Protein AF-A0A5D0Q554-F1 (afdb_monomer)

Structure (mmCIF, N/CA/C/O backbone):
data_AF-A0A5D0Q554-F1
#
_entry.id   AF-A0A5D0Q554-F1
#
loop_
_atom_site.group_PDB
_atom_site.id
_atom_site.type_symbol
_atom_site.label_atom_id
_atom_site.label_alt_id
_atom_site.label_comp_id
_atom_site.label_asym_id
_atom_site.label_entity_id
_atom_site.label_seq_id
_atom_site.pdbx_PDB_ins_code
_atom_site.Cartn_x
_atom_site.Cartn_y
_atom_site.Cartn_z
_atom_site.occupancy
_atom_site.B_iso_or_equiv
_atom_site.auth_seq_id
_atom_site.auth_comp_id
_atom_site.auth_asym_id
_atom_site.auth_atom_id
_atom_site.pdbx_PDB_model_num
ATOM 1 N N . MET A 1 1 ? -57.178 -44.292 -16.327 1.00 39.41 1 MET A N 1
ATOM 2 C CA . MET A 1 1 ? -55.857 -43.755 -16.732 1.00 39.41 1 MET A CA 1
ATOM 3 C C . MET A 1 1 ? -55.896 -43.351 -18.202 1.00 39.41 1 MET A C 1
ATOM 5 O O . MET A 1 1 ? -56.819 -43.750 -18.902 1.00 39.41 1 MET A O 1
ATOM 9 N N . THR A 1 2 ? -54.994 -42.459 -18.607 1.00 34.91 2 THR A N 1
ATOM 10 C CA . THR A 1 2 ? -55.242 -41.423 -19.628 1.00 34.91 2 THR A CA 1
ATOM 11 C C . THR A 1 2 ? -55.103 -41.885 -21.087 1.00 34.91 2 THR A C 1
ATOM 13 O O . THR A 1 2 ? -54.429 -42.863 -21.392 1.00 34.91 2 THR A O 1
ATOM 16 N N . LEU A 1 3 ? -55.764 -41.159 -21.996 1.00 32.41 3 LEU A N 1
ATOM 17 C CA . LEU A 1 3 ? -55.938 -41.485 -23.414 1.00 32.41 3 LEU A CA 1
ATOM 18 C C . LEU A 1 3 ? -55.023 -40.684 -24.366 1.00 32.41 3 LEU A C 1
ATOM 20 O O . LEU A 1 3 ? -54.827 -39.490 -24.185 1.00 32.41 3 LEU A O 1
ATOM 24 N N . ARG A 1 4 ? -54.709 -41.347 -25.490 1.00 34.12 4 ARG A N 1
ATOM 25 C CA . ARG A 1 4 ? -54.564 -40.835 -26.876 1.00 34.12 4 ARG A CA 1
ATOM 26 C C . ARG A 1 4 ? -53.293 -40.097 -27.350 1.00 34.12 4 ARG A C 1
ATOM 28 O O . ARG A 1 4 ? -52.761 -39.178 -26.751 1.00 34.12 4 ARG A O 1
ATOM 35 N N . ARG A 1 5 ? -52.927 -40.530 -28.568 1.00 46.19 5 ARG A N 1
ATOM 36 C CA . ARG A 1 5 ? -51.989 -39.984 -29.566 1.00 46.19 5 ARG A CA 1
ATOM 37 C C . ARG A 1 5 ? -52.168 -38.483 -29.837 1.00 46.19 5 ARG A C 1
ATOM 39 O O . ARG A 1 5 ? -53.306 -38.024 -29.845 1.00 46.19 5 ARG A O 1
ATOM 46 N N . LEU A 1 6 ? -51.112 -37.842 -30.355 1.00 33.53 6 LEU A N 1
ATOM 47 C CA . LEU A 1 6 ? -51.138 -37.161 -31.667 1.00 33.53 6 LEU A CA 1
ATOM 48 C C . LEU A 1 6 ? -49.714 -36.912 -32.211 1.00 33.53 6 LEU A C 1
ATOM 50 O O . LEU A 1 6 ? -48.733 -37.122 -31.505 1.00 33.53 6 LEU A O 1
ATOM 54 N N . GLY A 1 7 ? -49.625 -36.574 -33.503 1.00 27.41 7 GLY A N 1
ATOM 55 C CA . GLY A 1 7 ? -48.389 -36.488 -34.293 1.00 27.41 7 GLY A CA 1
ATOM 56 C C . GLY A 1 7 ? -47.880 -35.055 -34.592 1.00 27.41 7 GLY A C 1
ATOM 57 O O . GLY A 1 7 ? -48.060 -34.167 -33.766 1.00 27.41 7 GLY A O 1
ATOM 58 N N . PRO A 1 8 ? -47.212 -34.820 -35.746 1.00 63.31 8 PRO A N 1
ATOM 59 C CA . PRO A 1 8 ? -46.085 -33.871 -35.852 1.00 63.31 8 PRO A CA 1
ATOM 60 C C . PRO A 1 8 ? -46.366 -32.527 -36.565 1.00 63.31 8 PRO A C 1
ATOM 62 O O . PRO A 1 8 ? -47.319 -32.428 -37.337 1.00 63.31 8 PRO A O 1
ATOM 65 N N . ARG A 1 9 ? -45.447 -31.548 -36.405 1.00 32.47 9 ARG A N 1
ATOM 66 C CA . ARG A 1 9 ? -45.069 -30.413 -37.310 1.00 32.47 9 ARG A CA 1
ATOM 67 C C . ARG A 1 9 ? -43.855 -29.660 -36.684 1.00 32.47 9 ARG A C 1
ATOM 69 O O . ARG A 1 9 ? -43.744 -29.678 -35.467 1.00 32.47 9 ARG A O 1
ATOM 76 N N . ARG A 1 10 ? -42.795 -29.221 -37.403 1.00 31.67 10 ARG A N 1
ATOM 77 C CA . ARG A 1 10 ? -42.654 -28.076 -38.365 1.00 31.67 10 ARG A CA 1
ATOM 78 C C . ARG A 1 10 ? -43.010 -26.721 -37.709 1.00 31.67 10 ARG A C 1
ATOM 80 O O . ARG A 1 10 ? -44.039 -26.688 -37.056 1.00 31.67 10 ARG A O 1
ATOM 87 N N . LEU A 1 11 ? -42.310 -25.578 -37.836 1.00 30.27 11 LEU A N 1
ATOM 88 C CA . LEU A 1 11 ? -41.154 -25.032 -38.609 1.00 30.27 11 LEU A CA 1
ATOM 89 C C . LEU A 1 11 ? -40.469 -23.949 -37.707 1.00 30.27 11 LEU A C 1
ATOM 91 O O . LEU A 1 11 ? -41.108 -23.481 -36.774 1.00 30.27 11 LEU A O 1
ATOM 95 N N . LEU A 1 12 ? -39.169 -23.622 -37.773 1.00 30.48 12 LEU A N 1
ATOM 96 C CA . LEU A 1 12 ? -38.442 -22.792 -38.763 1.00 30.48 12 LEU A CA 1
ATOM 97 C C . LEU A 1 12 ? -38.954 -21.332 -38.898 1.00 30.48 12 LEU A C 1
ATOM 99 O O . LEU A 1 12 ? -39.920 -21.093 -39.614 1.00 30.48 12 LEU A O 1
ATOM 103 N N . ALA A 1 13 ? -38.254 -20.372 -38.270 1.00 30.17 13 ALA A N 1
ATOM 104 C CA . ALA A 1 13 ? -38.217 -18.946 -38.642 1.00 30.17 13 ALA A CA 1
ATOM 105 C C . ALA A 1 13 ? -37.011 -18.234 -37.979 1.00 30.17 13 ALA A C 1
ATOM 107 O O . ALA A 1 13 ? -36.949 -18.123 -36.757 1.00 30.17 13 ALA A O 1
ATOM 108 N N . VAL A 1 14 ? -36.058 -17.750 -38.783 1.00 31.09 14 VAL A N 1
ATOM 109 C CA . VAL A 1 14 ? -34.931 -16.883 -38.378 1.00 31.09 14 VAL A CA 1
ATOM 110 C C . VAL A 1 14 ? -34.764 -15.798 -39.448 1.00 31.09 14 VAL A C 1
ATOM 112 O O . VAL A 1 14 ? -34.998 -16.074 -40.621 1.00 31.09 14 VAL A O 1
ATOM 115 N N . ALA A 1 15 ? -34.299 -14.619 -39.018 1.00 29.83 15 ALA A N 1
ATOM 116 C CA . ALA A 1 15 ? -33.912 -13.438 -39.799 1.00 29.83 15 ALA A CA 1
ATOM 117 C C . ALA A 1 15 ? -35.035 -12.548 -40.373 1.00 29.83 15 ALA A C 1
ATOM 119 O O . ALA A 1 15 ? -35.747 -12.927 -41.296 1.00 29.83 15 ALA A O 1
ATOM 120 N N . VAL A 1 16 ? -35.039 -11.285 -39.924 1.00 28.44 16 VAL A N 1
ATOM 121 C CA . VAL A 1 16 ? -35.053 -10.114 -40.818 1.00 28.44 16 VAL A CA 1
ATOM 122 C C . VAL A 1 16 ? -33.993 -9.122 -40.321 1.00 28.44 16 VAL A C 1
ATOM 124 O O . VAL A 1 16 ? -33.848 -8.892 -39.122 1.00 28.44 16 VAL A O 1
ATOM 127 N N . THR A 1 17 ? -33.234 -8.579 -41.267 1.00 30.67 17 THR A N 1
ATOM 128 C CA . THR A 1 17 ? -32.117 -7.641 -41.090 1.00 30.67 17 THR A CA 1
ATOM 129 C C . THR A 1 17 ? -32.604 -6.188 -41.092 1.00 30.67 17 THR A C 1
A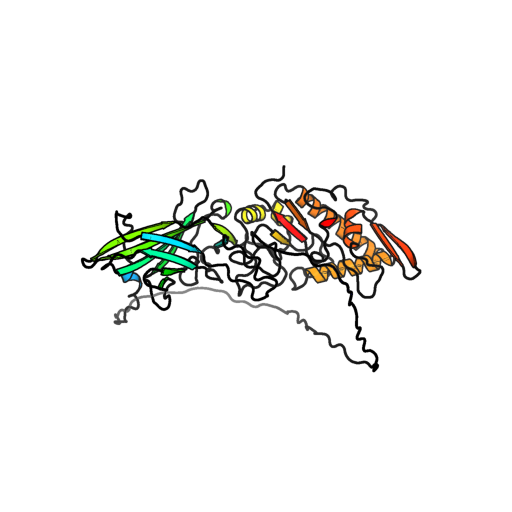TOM 131 O O . THR A 1 17 ? -33.543 -5.868 -41.816 1.00 30.67 17 THR A O 1
ATOM 134 N N . ALA A 1 18 ? -31.902 -5.279 -40.409 1.00 27.86 18 ALA A N 1
ATOM 135 C CA . ALA A 1 18 ? -31.952 -3.848 -40.723 1.00 27.86 18 ALA A CA 1
ATOM 136 C C . ALA A 1 18 ? -30.543 -3.230 -40.672 1.00 27.86 18 ALA A C 1
ATOM 138 O O . ALA A 1 18 ? -29.867 -3.279 -39.647 1.00 27.86 18 ALA A O 1
ATOM 139 N N . VAL A 1 19 ? -30.109 -2.663 -41.799 1.00 28.61 19 VAL A N 1
ATOM 140 C CA . VAL A 1 19 ? -28.862 -1.899 -41.978 1.00 28.61 19 VAL A CA 1
ATOM 141 C C . VAL A 1 19 ? -29.247 -0.461 -42.321 1.00 28.61 19 VAL A C 1
ATOM 143 O O . VAL A 1 19 ? -30.159 -0.266 -43.120 1.00 28.61 19 VAL A O 1
ATOM 146 N N . ALA A 1 20 ? -28.533 0.535 -41.786 1.00 28.14 20 ALA A N 1
ATOM 147 C CA . ALA A 1 20 ? -28.616 1.917 -42.266 1.00 28.14 20 ALA A CA 1
ATOM 148 C C . ALA A 1 20 ? -27.261 2.646 -42.173 1.00 28.14 20 ALA A C 1
ATOM 150 O O . ALA A 1 20 ? -26.669 2.754 -41.101 1.00 28.14 20 ALA A O 1
ATOM 151 N N . VAL A 1 21 ? -26.797 3.129 -43.331 1.00 29.62 21 VAL A N 1
ATOM 152 C CA . VAL A 1 21 ? -25.560 3.885 -43.645 1.00 29.62 21 VAL A CA 1
ATOM 153 C C . VAL A 1 21 ? -25.869 4.598 -44.994 1.00 29.62 21 VAL A C 1
ATOM 155 O O . VAL A 1 21 ? -26.710 4.086 -45.729 1.00 29.62 21 VAL A O 1
ATOM 158 N N . ILE A 1 22 ? -25.342 5.748 -45.439 1.00 30.05 22 ILE A N 1
ATOM 159 C CA . ILE A 1 22 ? -24.138 6.560 -45.156 1.00 30.05 22 ILE A CA 1
ATOM 160 C C . ILE A 1 22 ? -24.512 8.057 -45.265 1.00 30.05 22 ILE A C 1
ATOM 162 O O . ILE A 1 22 ? -25.272 8.385 -46.172 1.00 30.05 22 ILE A O 1
ATOM 166 N N . SER A 1 23 ? -23.928 8.957 -44.449 1.00 27.11 23 SER A N 1
ATOM 167 C CA . SER A 1 23 ? -23.428 10.306 -44.858 1.00 27.11 23 SER A CA 1
ATOM 168 C C . SER A 1 23 ? -22.717 10.984 -43.669 1.00 27.11 23 SER A C 1
ATOM 170 O O . SER A 1 23 ? -23.348 11.180 -42.639 1.00 27.11 23 SER A O 1
ATOM 172 N N . ALA A 1 24 ? -21.400 11.223 -43.620 1.00 30.14 24 ALA A N 1
ATOM 173 C CA . ALA A 1 24 ? -20.465 11.865 -44.560 1.00 30.14 24 ALA A CA 1
ATOM 174 C C . ALA A 1 24 ? -20.570 13.407 -44.577 1.00 30.14 24 ALA A C 1
ATOM 176 O O . ALA A 1 24 ? -21.479 13.975 -45.169 1.00 30.14 24 ALA A O 1
ATOM 177 N N . GLY A 1 25 ? -19.591 14.065 -43.942 1.00 25.81 25 GLY A N 1
ATOM 178 C CA . GLY A 1 25 ? -19.375 15.516 -43.926 1.00 25.81 25 GLY A CA 1
ATOM 179 C C . GLY A 1 25 ? -17.985 15.813 -43.347 1.00 25.81 25 GLY A C 1
ATOM 180 O O . GLY A 1 25 ? -17.661 15.355 -42.255 1.00 25.81 25 GLY A O 1
ATOM 181 N N . THR A 1 26 ? -17.123 16.477 -44.116 1.00 29.81 26 THR A N 1
ATOM 182 C CA . THR A 1 26 ? -15.658 16.511 -43.918 1.00 29.81 26 THR A CA 1
ATOM 183 C C . THR A 1 26 ? -15.115 17.823 -43.339 1.00 29.81 26 THR A C 1
ATOM 185 O O . THR A 1 26 ? -15.596 18.875 -43.727 1.00 29.81 26 THR A O 1
ATOM 188 N N . LEU A 1 27 ? -14.040 17.715 -42.530 1.00 28.48 27 LEU A N 1
ATOM 189 C CA . LEU A 1 27 ? -12.865 18.623 -42.406 1.00 28.48 27 LEU A CA 1
ATOM 190 C C . LEU A 1 27 ? -13.118 20.155 -42.375 1.00 28.48 27 LEU A C 1
ATOM 192 O O . LEU A 1 27 ? -13.556 20.732 -43.355 1.00 28.48 27 LEU A O 1
ATOM 196 N N . GLN A 1 28 ? -12.688 20.893 -41.339 1.00 26.11 28 GLN A N 1
ATOM 197 C CA . GLN A 1 28 ? -11.278 21.322 -41.217 1.00 26.11 28 GLN A CA 1
ATOM 198 C C . GLN A 1 28 ? -10.884 21.879 -39.823 1.00 26.11 28 GLN A C 1
ATOM 200 O O . GLN A 1 28 ? -11.654 22.576 -39.181 1.00 26.11 28 GLN A O 1
ATOM 205 N N . LEU A 1 29 ? -9.622 21.602 -39.451 1.00 27.55 29 LEU A N 1
ATOM 206 C CA . LEU A 1 29 ? -8.623 22.453 -38.762 1.00 27.55 29 LEU A CA 1
ATOM 207 C C . LEU A 1 29 ? -9.021 23.387 -37.593 1.00 27.55 29 LEU A C 1
ATOM 209 O O . LEU A 1 29 ? -9.719 24.375 -37.785 1.00 27.55 29 LEU A O 1
ATOM 213 N N . GLY A 1 30 ? -8.327 23.233 -36.453 1.00 26.05 30 GLY A N 1
ATOM 214 C CA . GLY A 1 30 ? -8.037 24.366 -35.558 1.00 26.05 30 GLY A CA 1
ATOM 215 C C . GLY A 1 30 ? -7.700 24.023 -34.101 1.00 26.05 30 GLY A C 1
ATOM 216 O O . GLY A 1 30 ? -8.543 23.507 -33.383 1.00 26.05 30 GLY A O 1
ATOM 217 N N . GLY A 1 31 ? -6.499 24.407 -33.649 1.00 25.94 31 GLY A N 1
ATOM 218 C CA . GLY A 1 31 ? -6.243 24.789 -32.249 1.00 25.94 31 GLY A CA 1
ATOM 219 C C . GLY A 1 31 ? -6.072 23.681 -31.202 1.00 25.94 31 GLY A C 1
ATOM 220 O O . GLY A 1 31 ? -7.014 23.312 -30.510 1.00 25.94 31 GLY A O 1
ATOM 221 N N . ALA A 1 32 ? -4.825 23.267 -30.964 1.00 27.91 32 ALA A N 1
ATOM 222 C CA . ALA A 1 32 ? -4.427 22.795 -29.639 1.00 27.91 32 ALA A CA 1
ATOM 223 C C . ALA A 1 32 ? -4.061 24.005 -28.763 1.00 27.91 32 ALA A C 1
ATOM 225 O O . ALA A 1 32 ? -3.340 24.888 -29.226 1.00 27.91 32 ALA A O 1
ATOM 226 N N . THR A 1 33 ? -4.471 24.017 -27.494 1.00 30.94 33 THR A N 1
ATOM 227 C CA . THR A 1 33 ? -3.893 24.900 -26.471 1.00 30.94 33 THR A CA 1
ATOM 228 C C . THR A 1 33 ? -3.375 24.068 -25.306 1.00 30.94 33 THR A C 1
ATOM 230 O O . THR A 1 33 ? -4.104 23.320 -24.656 1.00 30.94 33 THR A O 1
ATOM 233 N N . ALA A 1 34 ? -2.066 24.164 -25.084 1.00 29.88 34 ALA A N 1
ATOM 234 C CA . ALA A 1 34 ? -1.390 23.521 -23.970 1.00 29.88 34 ALA A CA 1
ATOM 235 C C . ALA A 1 34 ? -1.676 24.274 -22.665 1.00 29.88 34 ALA A C 1
ATOM 237 O O . ALA A 1 34 ? -1.763 25.501 -22.653 1.00 29.88 34 ALA A O 1
ATOM 238 N N . TRP A 1 35 ? -1.744 23.542 -21.554 1.00 28.02 35 TRP A N 1
ATOM 239 C CA . TRP A 1 35 ? -1.643 24.144 -20.229 1.00 28.02 35 TRP A CA 1
ATOM 240 C C . TRP A 1 35 ? -0.177 24.486 -19.963 1.00 28.02 35 TRP A C 1
ATOM 242 O O . TRP A 1 35 ? 0.643 23.598 -19.732 1.00 28.02 35 TRP A O 1
ATOM 252 N N . ALA A 1 36 ? 0.155 25.774 -20.029 1.00 28.27 36 ALA A N 1
ATOM 253 C CA . ALA A 1 36 ? 1.459 26.279 -19.629 1.00 28.27 36 ALA A CA 1
ATOM 254 C C . ALA A 1 36 ? 1.472 26.511 -18.112 1.00 28.27 36 ALA A C 1
ATOM 256 O O . ALA A 1 36 ? 0.778 27.393 -17.611 1.00 28.27 36 ALA A O 1
ATOM 257 N N . ALA A 1 37 ? 2.278 25.737 -17.387 1.00 29.30 37 ALA A N 1
ATOM 258 C CA . ALA A 1 37 ? 2.672 26.072 -16.025 1.00 29.30 37 ALA A CA 1
ATOM 259 C C . ALA A 1 37 ? 3.962 26.900 -16.095 1.00 29.30 37 ALA A C 1
ATOM 261 O O . ALA A 1 37 ? 5.034 26.367 -16.384 1.00 29.30 37 ALA A O 1
ATOM 262 N N . THR A 1 38 ? 3.860 28.210 -15.874 1.00 28.20 38 THR A N 1
ATOM 263 C CA . THR A 1 38 ? 5.028 29.088 -15.742 1.00 28.20 38 THR A CA 1
ATOM 264 C C . THR A 1 38 ? 5.717 28.833 -14.408 1.00 28.20 38 THR A C 1
ATOM 266 O O . THR A 1 38 ? 5.130 29.062 -13.352 1.00 28.20 38 THR A O 1
ATOM 269 N N . ALA A 1 39 ? 6.968 28.380 -14.462 1.00 28.30 39 ALA A N 1
ATOM 270 C CA . ALA A 1 39 ? 7.843 28.345 -13.301 1.00 28.30 39 ALA A CA 1
ATOM 271 C C . ALA A 1 39 ? 8.338 29.761 -12.965 1.00 28.30 39 ALA A C 1
ATOM 273 O O . ALA A 1 39 ? 8.696 30.521 -13.864 1.00 28.30 39 ALA A O 1
ATOM 274 N N . ALA A 1 40 ? 8.417 30.072 -11.673 1.00 26.38 40 ALA A N 1
ATOM 275 C CA . ALA A 1 40 ? 9.222 31.164 -11.140 1.00 26.38 40 ALA A CA 1
ATOM 276 C C . ALA A 1 40 ? 10.217 30.554 -10.143 1.00 26.38 40 ALA A C 1
ATOM 278 O O . ALA A 1 40 ? 9.810 29.835 -9.230 1.00 26.38 40 ALA A O 1
ATOM 279 N N . SER A 1 41 ? 11.511 30.788 -10.365 1.00 27.80 41 SER A N 1
ATOM 280 C CA . SER A 1 41 ? 12.581 30.379 -9.445 1.00 27.80 41 SER A CA 1
ATOM 281 C C . SER A 1 41 ? 12.720 31.376 -8.287 1.00 27.80 41 SER A C 1
ATOM 283 O O . SER A 1 41 ? 12.312 32.528 -8.440 1.00 27.80 41 SER A O 1
ATOM 285 N N . PRO A 1 42 ? 13.294 30.960 -7.145 1.00 35.72 42 PRO A N 1
ATOM 286 C CA . PRO A 1 42 ? 13.487 31.827 -5.989 1.00 35.72 42 PRO A CA 1
ATOM 287 C C . PRO A 1 42 ? 14.790 32.633 -6.071 1.00 35.72 42 PRO A C 1
ATOM 289 O O . PRO A 1 42 ? 15.798 32.139 -6.577 1.00 35.72 42 PRO A O 1
ATOM 292 N N . GLU A 1 43 ? 14.786 33.813 -5.453 1.00 27.33 43 GLU A N 1
ATOM 293 C CA . GLU A 1 43 ? 15.989 34.500 -4.980 1.00 27.33 43 GLU A CA 1
ATOM 294 C C . GLU A 1 43 ? 15.860 34.735 -3.466 1.00 27.33 43 GLU A C 1
ATOM 296 O O . GLU A 1 43 ? 14.887 35.322 -2.993 1.00 27.33 43 GLU A O 1
ATOM 301 N N . SER A 1 44 ? 16.842 34.233 -2.717 1.00 30.72 44 SER A N 1
ATOM 302 C CA . SER A 1 44 ? 17.226 34.696 -1.372 1.00 30.72 44 SER A CA 1
ATOM 303 C C . SER A 1 44 ? 18.252 35.850 -1.544 1.00 30.72 44 SER A C 1
ATOM 305 O O . SER A 1 44 ? 18.778 35.958 -2.657 1.00 30.72 44 SER A O 1
ATOM 307 N N . PRO A 1 45 ? 18.609 36.678 -0.528 1.00 39.38 45 PRO A N 1
ATOM 308 C CA . PRO A 1 45 ? 19.029 36.217 0.807 1.00 39.38 45 PRO A CA 1
ATOM 309 C C . PRO A 1 45 ? 18.683 37.107 2.032 1.00 39.38 45 PRO A C 1
ATOM 311 O O . PRO A 1 45 ? 18.217 38.232 1.904 1.00 39.38 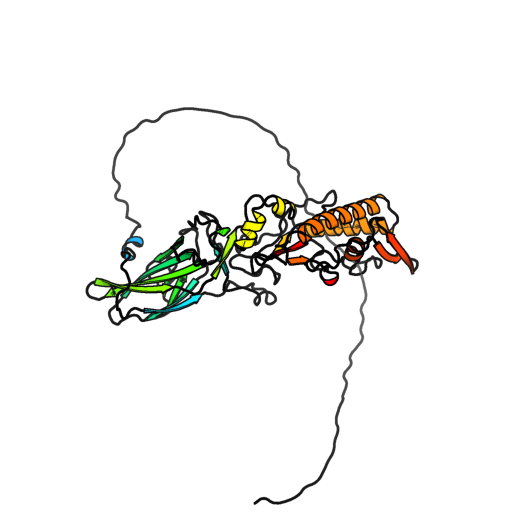45 PRO A O 1
ATOM 314 N N . ASP A 1 46 ? 18.926 36.516 3.209 1.00 29.25 46 ASP A N 1
ATOM 315 C CA . ASP A 1 46 ? 19.471 37.049 4.476 1.00 29.25 46 ASP A CA 1
ATOM 316 C C . ASP A 1 46 ? 19.209 38.507 4.924 1.00 29.25 46 ASP A C 1
ATOM 318 O O . ASP A 1 46 ? 19.623 39.448 4.261 1.00 29.25 46 ASP A O 1
ATOM 322 N N . GLU A 1 47 ? 18.729 38.681 6.170 1.00 29.20 47 GLU A N 1
ATOM 323 C CA . GLU A 1 47 ? 19.572 39.224 7.262 1.00 29.20 47 GLU A CA 1
ATOM 324 C C . GLU A 1 47 ? 18.971 39.033 8.682 1.00 29.20 47 GLU A C 1
ATOM 326 O O . GLU A 1 47 ? 17.791 39.264 8.920 1.00 29.20 47 GLU A O 1
ATOM 331 N N . LEU A 1 48 ? 19.842 38.583 9.599 1.00 29.28 48 LEU A N 1
ATOM 332 C CA . LEU A 1 48 ? 20.013 38.926 11.029 1.00 29.28 48 LEU A CA 1
ATOM 333 C C . LEU A 1 48 ? 18.820 39.427 11.887 1.00 29.28 48 LEU A C 1
ATOM 335 O O . LEU A 1 48 ? 18.253 40.483 11.624 1.00 29.28 48 LEU A O 1
ATOM 339 N N . LEU A 1 49 ? 18.622 38.811 13.067 1.00 29.73 49 LEU A N 1
ATOM 340 C CA . LEU A 1 49 ? 19.147 39.332 14.353 1.00 29.73 49 LEU A CA 1
ATOM 341 C C . LEU A 1 49 ? 18.886 38.374 15.546 1.00 29.73 49 LEU A C 1
ATOM 343 O O . LEU A 1 49 ? 17.830 37.760 15.651 1.00 29.73 49 LEU A O 1
ATOM 347 N N . ASP A 1 50 ? 19.866 38.327 16.450 1.00 30.67 50 ASP A N 1
ATOM 348 C CA . ASP A 1 50 ? 19.924 37.710 17.795 1.00 30.67 50 ASP A CA 1
ATOM 349 C C . ASP A 1 50 ? 20.304 38.855 18.787 1.00 30.67 50 ASP A C 1
ATOM 351 O O . ASP A 1 50 ? 20.776 39.894 18.305 1.00 30.67 50 ASP A O 1
ATOM 355 N N . PRO A 1 51 ? 20.308 38.700 20.133 1.00 52.19 51 PRO A N 1
ATOM 356 C CA . PRO A 1 51 ? 19.452 37.882 21.007 1.00 52.19 51 PRO A CA 1
ATOM 357 C C . PRO A 1 51 ? 19.071 38.594 22.356 1.00 52.19 51 PRO A C 1
ATOM 359 O O . PRO A 1 51 ? 19.380 39.760 22.573 1.00 52.19 51 PRO A O 1
ATOM 362 N N . GLU A 1 52 ? 18.498 37.811 23.285 1.00 34.25 52 GLU A N 1
ATOM 363 C CA . GLU A 1 52 ? 18.648 37.859 24.767 1.00 34.25 52 GLU A CA 1
ATOM 364 C C . GLU A 1 52 ? 17.842 38.776 25.739 1.00 34.25 52 GLU A C 1
ATOM 366 O O . GLU A 1 52 ? 17.519 39.930 25.487 1.00 34.25 52 GLU A O 1
ATOM 371 N N . GLU A 1 53 ? 17.596 38.142 26.907 1.00 33.12 53 GLU A N 1
ATOM 372 C CA . GLU A 1 53 ? 17.313 38.596 28.291 1.00 33.12 53 GLU A CA 1
ATOM 373 C C . GLU A 1 53 ? 16.088 39.463 28.690 1.00 33.12 53 GLU A C 1
ATOM 375 O O . GLU A 1 53 ? 15.966 40.633 28.342 1.00 33.12 53 GLU A O 1
ATOM 380 N N . GLY A 1 54 ? 15.315 38.944 29.670 1.00 29.14 54 GLY A N 1
ATOM 381 C CA . GLY A 1 54 ? 15.108 39.696 30.925 1.00 29.14 54 GLY A CA 1
ATOM 382 C C . GLY A 1 54 ? 13.725 39.702 31.616 1.00 29.14 54 GLY A C 1
ATOM 383 O O . GLY A 1 54 ? 12.845 40.446 31.208 1.00 29.14 54 GLY A O 1
ATOM 384 N N . LEU A 1 55 ? 13.662 39.044 32.790 1.00 31.64 55 LEU A N 1
ATOM 385 C CA . LEU A 1 55 ? 12.929 39.431 34.026 1.00 31.64 55 LEU A CA 1
ATOM 386 C C . LEU A 1 55 ? 11.396 39.208 34.185 1.00 31.64 55 LEU A C 1
ATOM 388 O O . LEU A 1 55 ? 10.573 39.905 33.599 1.00 31.64 55 LEU A O 1
ATOM 392 N N . ASP A 1 56 ? 11.053 38.350 35.162 1.00 37.28 56 ASP A N 1
ATOM 393 C CA . ASP A 1 56 ? 9.858 38.441 36.036 1.00 37.28 56 ASP A CA 1
ATOM 394 C C . ASP A 1 56 ? 9.984 39.654 37.003 1.00 37.28 56 ASP A C 1
ATOM 396 O O . ASP A 1 56 ? 11.121 40.057 37.293 1.00 37.28 56 ASP A O 1
ATOM 400 N N . PRO A 1 57 ? 8.884 40.258 37.526 1.00 44.00 57 PRO A N 1
ATOM 401 C CA . PRO A 1 57 ? 8.260 39.736 38.762 1.00 44.00 57 PRO A CA 1
ATOM 402 C C . PRO A 1 57 ? 6.725 39.929 38.948 1.00 44.00 57 PRO A C 1
ATOM 404 O O . PRO A 1 57 ? 6.199 41.025 38.792 1.00 44.00 57 PRO A O 1
ATOM 407 N N . ASP A 1 58 ? 6.085 38.851 39.418 1.00 33.56 58 ASP A N 1
ATOM 408 C CA . ASP A 1 58 ? 5.261 38.722 40.650 1.00 33.56 58 ASP A CA 1
ATOM 409 C C . ASP A 1 58 ? 3.920 39.480 40.914 1.00 33.56 58 ASP A C 1
ATOM 411 O O . ASP A 1 58 ? 3.693 40.610 40.500 1.00 33.56 58 ASP A O 1
ATOM 415 N N . GLU A 1 59 ? 3.081 38.794 41.712 1.00 35.28 59 GLU A N 1
ATOM 416 C CA . GLU A 1 59 ? 1.852 39.162 42.465 1.00 35.28 59 GLU A CA 1
ATOM 417 C C . GLU A 1 59 ? 0.631 39.853 41.790 1.00 35.28 59 GLU A C 1
ATOM 419 O O . GLU A 1 59 ? 0.712 40.916 41.182 1.00 35.28 59 GLU A O 1
ATOM 424 N N . GLY A 1 60 ? -0.582 39.319 42.051 1.00 29.83 60 GLY A N 1
ATOM 425 C CA . GLY A 1 60 ? -1.853 40.042 41.828 1.00 29.83 60 GLY A CA 1
ATOM 426 C C . GLY A 1 60 ? -3.124 39.181 41.702 1.00 29.83 60 GLY A C 1
ATOM 427 O O . GLY A 1 60 ? -3.521 38.808 40.604 1.00 29.83 60 GLY A O 1
ATOM 428 N N . SER A 1 61 ? -3.797 38.887 42.818 1.00 31.27 61 SER A N 1
ATOM 429 C CA . SER A 1 61 ? -5.014 38.053 42.906 1.00 31.27 61 SER A CA 1
ATOM 430 C C . SER A 1 61 ? -6.345 38.778 42.627 1.00 31.27 61 SER A C 1
ATOM 432 O O . SER A 1 61 ? -6.549 39.847 43.197 1.00 31.27 61 SER A O 1
ATOM 434 N N . ASP A 1 62 ? -7.299 38.122 41.942 1.00 32.16 62 ASP A N 1
ATOM 435 C CA . ASP A 1 62 ? -8.735 38.094 42.326 1.00 32.16 62 ASP A CA 1
ATOM 436 C C . ASP A 1 62 ? -9.493 36.936 41.609 1.00 32.16 62 ASP A C 1
ATOM 438 O O . ASP A 1 62 ? -9.131 36.608 40.474 1.00 32.16 62 ASP A O 1
ATOM 442 N N . PRO A 1 63 ? -10.512 36.273 42.208 1.00 38.28 63 PRO A N 1
ATOM 443 C CA . PRO A 1 63 ? -11.172 35.107 41.617 1.00 38.28 63 PRO A CA 1
ATOM 444 C C . PRO A 1 63 ? -12.485 35.466 40.897 1.00 38.28 63 PRO A C 1
ATOM 446 O O . PRO A 1 63 ? -13.497 35.778 41.522 1.00 38.28 63 PRO A O 1
ATOM 449 N N . GLY A 1 64 ? -12.499 35.351 39.567 1.00 30.25 64 GLY A N 1
ATOM 450 C CA . GLY A 1 64 ? -13.724 35.468 38.772 1.00 30.25 64 GLY A CA 1
ATOM 451 C C . GLY A 1 64 ? -14.509 34.155 38.710 1.00 30.25 64 GLY A C 1
ATOM 452 O O . GLY A 1 64 ? -14.019 33.174 38.152 1.00 30.25 64 GLY A O 1
ATOM 453 N N . GLU A 1 65 ? -15.742 34.142 39.226 1.00 41.69 65 GLU A N 1
ATOM 454 C CA . GLU A 1 65 ? -16.697 33.048 38.998 1.00 41.69 65 GLU A CA 1
ATOM 455 C C . GLU A 1 65 ? -16.963 32.882 37.490 1.00 41.69 65 GLU A C 1
ATOM 457 O O . GLU A 1 65 ? -17.540 33.757 36.843 1.00 41.69 65 GLU A O 1
ATOM 462 N N . GLY A 1 66 ? -16.540 31.750 36.923 1.00 30.45 66 GLY A N 1
ATOM 463 C CA . GLY A 1 66 ? -16.597 31.485 35.486 1.00 30.45 66 GLY A CA 1
ATOM 464 C C . GLY A 1 66 ? -17.042 30.061 35.182 1.00 30.45 66 GLY A C 1
ATOM 465 O O . GLY A 1 66 ? -16.201 29.191 35.004 1.00 30.45 66 GLY A O 1
ATOM 466 N N . LEU A 1 67 ? -18.366 29.868 35.143 1.00 34.84 67 LEU A N 1
ATOM 467 C CA . LEU A 1 67 ? -19.123 28.748 34.553 1.00 34.84 67 LEU A CA 1
ATOM 468 C C . LEU A 1 67 ? -18.288 27.545 34.068 1.00 34.84 67 LEU A C 1
ATOM 470 O O . LEU A 1 67 ? -17.809 27.533 32.936 1.00 34.84 67 LEU A O 1
ATOM 474 N N . ASP A 1 68 ? -18.217 26.523 34.922 1.00 31.97 68 ASP A N 1
ATOM 475 C CA . ASP A 1 68 ? -17.596 25.214 34.686 1.00 31.97 68 ASP A CA 1
ATOM 476 C C . ASP A 1 68 ? -18.185 24.523 33.430 1.00 31.97 68 ASP A C 1
ATOM 478 O O . ASP A 1 68 ? -19.355 24.123 33.454 1.00 31.97 68 ASP A O 1
ATOM 482 N N . PRO A 1 69 ? -17.432 24.380 32.318 1.00 36.97 69 PRO A N 1
ATOM 483 C CA . PRO A 1 69 ? -17.895 23.718 31.104 1.00 36.97 69 PRO A CA 1
ATOM 484 C C . PRO A 1 69 ? -17.549 22.216 31.119 1.00 36.97 69 PRO A C 1
ATOM 486 O O . PRO A 1 69 ? -17.219 21.655 30.077 1.00 36.97 69 PRO A O 1
ATOM 489 N N . ASP A 1 70 ? -17.605 21.576 32.291 1.00 35.62 70 ASP A N 1
ATOM 490 C CA . ASP A 1 70 ? -17.220 20.175 32.500 1.00 35.62 70 ASP A CA 1
ATOM 491 C C . ASP A 1 70 ? -18.307 19.368 33.242 1.00 35.62 70 ASP A C 1
ATOM 493 O O . ASP A 1 70 ? -18.239 19.041 34.439 1.00 35.62 70 ASP A O 1
ATOM 497 N N . THR A 1 71 ? -19.374 19.072 32.497 1.00 33.97 71 THR A N 1
ATOM 498 C CA . THR A 1 71 ? -20.473 18.198 32.929 1.00 33.97 71 THR A CA 1
ATOM 499 C C . THR A 1 71 ? -20.561 16.883 32.154 1.00 33.97 71 THR A C 1
ATOM 501 O O . THR A 1 71 ? -21.322 16.020 32.580 1.00 33.97 71 THR A O 1
ATOM 504 N N . THR A 1 72 ? -19.780 16.671 31.084 1.00 40.69 72 THR A N 1
ATOM 505 C CA . THR A 1 72 ? -19.811 15.405 30.322 1.00 40.69 72 THR A CA 1
ATOM 506 C C . THR A 1 72 ? -18.871 14.324 30.865 1.00 40.69 72 THR A C 1
ATOM 508 O O . THR A 1 72 ? -19.246 13.152 30.814 1.00 40.69 72 THR A O 1
ATOM 511 N N . GLU A 1 73 ? -17.721 14.651 31.479 1.00 40.06 73 GLU A N 1
ATOM 512 C CA . GLU A 1 73 ? -16.850 13.606 32.058 1.00 40.06 73 GLU A CA 1
ATOM 513 C C . GLU A 1 73 ? -17.480 12.908 33.283 1.00 40.06 73 GLU A C 1
ATOM 515 O O . GLU A 1 73 ? -17.273 11.708 33.493 1.00 40.06 73 GLU A O 1
ATOM 520 N N . LYS A 1 74 ? -18.304 13.620 34.069 1.00 46.19 74 LYS A N 1
ATOM 521 C CA . LYS A 1 74 ? -18.870 13.118 35.340 1.00 46.19 74 LYS A CA 1
ATOM 522 C C . LYS A 1 74 ? -19.856 11.950 35.177 1.00 46.19 74 LYS A C 1
ATOM 524 O O . LYS A 1 74 ? -19.927 11.101 36.065 1.00 46.19 74 LYS A O 1
ATOM 529 N N . ASP A 1 75 ? -20.575 11.849 34.059 1.00 50.72 75 ASP A N 1
ATOM 530 C CA . ASP A 1 75 ? -21.585 10.791 33.861 1.00 50.72 75 ASP A CA 1
ATOM 531 C C . ASP A 1 75 ? -20.986 9.422 33.482 1.00 50.72 75 ASP A C 1
ATOM 533 O O . ASP A 1 75 ? -21.628 8.380 33.664 1.00 50.72 75 ASP A O 1
ATOM 537 N N . CYS A 1 76 ? -19.731 9.401 33.022 1.00 63.06 76 CYS A N 1
ATOM 538 C CA . CYS A 1 76 ? -19.013 8.184 32.641 1.00 63.06 76 CYS A CA 1
ATOM 539 C C . CYS A 1 76 ? -18.014 7.680 33.697 1.00 63.06 76 CYS A C 1
ATOM 541 O O . CYS A 1 76 ? -17.326 6.686 33.426 1.00 63.06 76 CYS A O 1
ATOM 543 N N . ASP A 1 77 ? -17.929 8.302 34.883 1.00 62.34 77 ASP A N 1
ATOM 544 C CA . ASP A 1 77 ? -16.994 7.898 35.944 1.00 62.34 77 ASP A CA 1
ATOM 545 C C . ASP A 1 77 ? -17.455 6.642 36.704 1.00 62.34 77 ASP A C 1
ATOM 547 O O . ASP A 1 77 ? -17.892 6.648 37.855 1.00 62.34 77 ASP A O 1
ATOM 551 N N . VAL A 1 78 ? -17.397 5.524 35.986 1.00 62.25 78 VAL A N 1
ATOM 552 C CA . VAL A 1 78 ? -17.666 4.178 36.481 1.00 62.25 78 VAL A CA 1
ATOM 553 C C . VAL A 1 78 ? -16.336 3.449 36.661 1.00 62.25 78 VAL A C 1
ATOM 555 O O . VAL A 1 78 ? -15.508 3.441 35.744 1.00 62.25 78 VAL A O 1
ATOM 558 N N . SER A 1 79 ? -16.129 2.845 37.833 1.00 57.78 79 SER A N 1
ATOM 559 C CA . SER A 1 79 ? -14.921 2.079 38.155 1.00 57.78 79 SER A CA 1
ATOM 560 C C . SER A 1 79 ? -14.801 0.796 37.318 1.00 57.78 79 SER A C 1
ATOM 562 O O . SER A 1 79 ? -15.784 0.300 36.766 1.00 57.78 79 SER A O 1
ATOM 564 N N . ASP A 1 80 ? -13.587 0.234 37.237 1.00 61.41 80 ASP A N 1
ATOM 565 C CA . ASP A 1 80 ? -13.275 -1.028 36.539 1.00 61.41 80 ASP A CA 1
ATOM 566 C C . ASP A 1 80 ? -13.836 -2.276 37.261 1.00 61.41 80 ASP A C 1
ATOM 568 O O . ASP A 1 80 ? -13.120 -3.230 37.566 1.00 61.41 80 ASP A O 1
ATOM 572 N N . ALA A 1 81 ? -15.133 -2.272 37.565 1.00 60.06 81 ALA A N 1
ATOM 573 C CA . ALA A 1 81 ? -15.836 -3.412 38.132 1.00 60.06 81 ALA A CA 1
ATOM 574 C C . ALA A 1 81 ? -15.881 -4.576 37.125 1.00 60.06 81 ALA A C 1
ATOM 576 O O . ALA A 1 81 ? -16.335 -4.417 35.988 1.00 60.06 81 ALA A O 1
ATOM 577 N N . GLU A 1 82 ? -15.431 -5.758 37.556 1.00 60.88 82 GLU A N 1
ATOM 578 C CA . GLU A 1 82 ? -15.536 -6.982 36.757 1.00 60.88 82 GLU A CA 1
ATOM 579 C C . GLU A 1 82 ? -17.015 -7.365 36.522 1.00 60.88 82 GLU A C 1
ATOM 581 O O . GLU A 1 82 ? -17.857 -7.116 37.392 1.00 60.88 82 GLU A O 1
ATOM 586 N N . PRO A 1 83 ? -17.364 -7.977 35.372 1.00 60.66 83 PRO A N 1
ATOM 587 C CA . PRO A 1 83 ? -18.744 -8.350 35.072 1.00 60.66 83 PRO A CA 1
ATOM 588 C C . PRO A 1 83 ? -19.287 -9.384 36.068 1.00 60.66 83 PRO A C 1
ATOM 590 O O . PRO A 1 83 ? -18.694 -10.448 36.254 1.00 60.66 83 PRO A O 1
ATOM 593 N N . GLY A 1 84 ? -20.440 -9.092 36.671 1.00 60.09 84 GLY A N 1
ATOM 594 C CA . GLY A 1 84 ? -21.212 -10.056 37.459 1.00 60.09 84 GLY A CA 1
ATOM 595 C C . GLY A 1 84 ? -22.197 -10.864 36.605 1.00 60.09 84 GLY A C 1
ATOM 596 O O . GLY A 1 84 ? -22.389 -10.584 35.421 1.00 60.09 84 GLY A O 1
ATOM 597 N N . GLU A 1 85 ? -22.879 -11.834 37.221 1.00 56.06 85 GLU A N 1
ATOM 598 C CA . GLU A 1 85 ? -24.043 -12.497 36.613 1.00 56.06 85 GLU A CA 1
ATOM 599 C C . GLU A 1 85 ? -25.214 -11.505 36.522 1.00 56.06 85 GLU A C 1
ATOM 601 O O . GLU A 1 85 ? -26.034 -11.384 37.431 1.00 56.06 85 GLU A O 1
ATOM 606 N N . SER A 1 86 ? -25.270 -10.755 35.422 1.00 65.69 86 SER A N 1
ATOM 607 C CA . SER A 1 86 ? -26.316 -9.770 35.152 1.00 65.69 86 SER A CA 1
ATOM 608 C C . SER A 1 86 ? -27.054 -10.081 33.853 1.00 65.69 86 SER A C 1
ATOM 610 O O . SER A 1 86 ? -26.521 -10.736 32.961 1.00 65.69 86 SER A O 1
ATOM 612 N N . ALA A 1 87 ? -28.278 -9.569 33.727 1.00 79.94 87 ALA A N 1
ATOM 613 C CA . ALA A 1 87 ? -29.051 -9.665 32.491 1.00 79.94 87 ALA A CA 1
ATOM 614 C C . ALA A 1 87 ? -28.659 -8.607 31.433 1.00 79.94 87 ALA A C 1
ATOM 616 O O . ALA A 1 87 ? -29.240 -8.604 30.348 1.00 79.94 87 ALA A O 1
ATOM 617 N N . LEU A 1 88 ? -27.722 -7.696 31.739 1.00 88.81 88 LEU A N 1
ATOM 618 C CA . LEU A 1 88 ? -27.102 -6.831 30.735 1.00 88.81 88 LEU A CA 1
ATOM 619 C C . LEU A 1 88 ? -26.078 -7.677 29.969 1.00 88.81 88 LEU A C 1
ATOM 621 O O . LEU A 1 88 ? -25.165 -8.242 30.569 1.00 88.81 88 LEU A O 1
ATOM 625 N N . GLU A 1 89 ? -26.212 -7.759 28.649 1.00 93.69 89 GLU A N 1
ATOM 626 C CA . GLU A 1 89 ? -25.310 -8.544 27.798 1.00 93.69 89 GLU A CA 1
ATOM 627 C C . GLU A 1 89 ? -24.996 -7.785 26.508 1.00 93.69 89 GLU A C 1
ATOM 629 O O . GLU A 1 89 ? -25.894 -7.215 25.897 1.00 93.69 89 GLU A O 1
ATOM 634 N N . VAL A 1 90 ? -23.744 -7.828 26.042 1.00 96.06 90 VAL A N 1
ATOM 635 C CA . VAL A 1 90 ? -23.408 -7.486 24.651 1.00 96.06 90 VAL A CA 1
ATOM 636 C C . VAL A 1 90 ? -23.586 -8.746 23.802 1.00 96.06 90 VAL A C 1
ATOM 638 O O . VAL A 1 90 ? -22.807 -9.695 23.914 1.00 96.06 90 VAL A O 1
ATOM 641 N N . THR A 1 91 ? -24.593 -8.789 22.937 1.00 95.88 91 THR A N 1
ATOM 642 C CA . THR A 1 91 ? -24.918 -9.986 22.146 1.00 95.88 91 THR A CA 1
ATOM 643 C C . THR A 1 91 ? -24.055 -10.088 20.893 1.00 95.88 91 THR A C 1
ATOM 645 O O . THR A 1 91 ? -23.522 -11.168 20.615 1.00 95.88 91 THR A O 1
ATOM 648 N N . ALA A 1 92 ? -23.800 -8.980 20.192 1.00 96.62 92 ALA A N 1
ATOM 649 C CA . ALA A 1 92 ? -22.944 -8.953 19.005 1.00 96.62 92 ALA A CA 1
ATOM 650 C C . ALA A 1 92 ? -22.115 -7.665 18.887 1.00 96.62 92 ALA A C 1
ATOM 652 O O . ALA A 1 92 ? -22.478 -6.608 19.396 1.00 96.62 92 ALA A O 1
ATOM 653 N N . ILE A 1 93 ? -20.980 -7.772 18.189 1.00 97.06 93 ILE A N 1
ATOM 654 C CA . ILE A 1 93 ? -20.129 -6.644 17.798 1.00 97.06 93 ILE A CA 1
ATOM 655 C C . ILE A 1 93 ? -19.789 -6.825 16.318 1.00 97.06 93 ILE A C 1
ATOM 65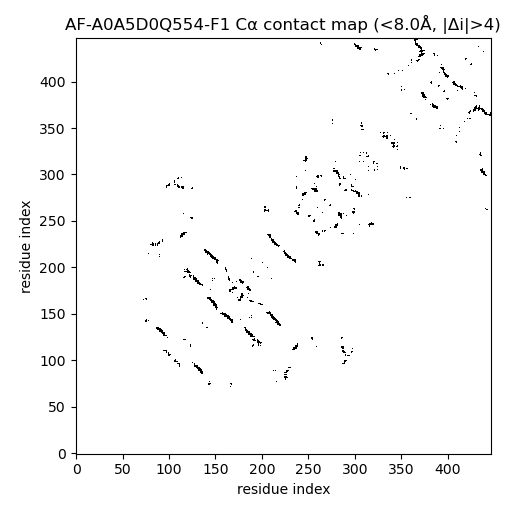7 O O . ILE A 1 93 ? -19.059 -7.753 15.957 1.00 97.06 93 ILE A O 1
ATOM 661 N N . THR A 1 94 ? -20.289 -5.929 15.472 1.00 94.50 94 THR A N 1
ATOM 662 C CA . THR A 1 94 ? -20.108 -5.964 14.016 1.00 94.50 94 THR A CA 1
ATOM 663 C C . THR A 1 94 ? -19.367 -4.705 13.557 1.00 94.50 94 THR A C 1
ATOM 665 O O . THR A 1 94 ? -19.868 -3.604 13.769 1.00 94.50 94 THR A O 1
ATOM 668 N N . PRO A 1 95 ? -18.185 -4.804 12.921 1.00 89.88 95 PRO A N 1
ATOM 669 C CA . PRO A 1 95 ? -17.483 -3.628 12.416 1.00 89.88 95 PRO A CA 1
ATOM 670 C C . PRO A 1 95 ? -18.174 -3.012 11.199 1.00 89.88 95 PRO A C 1
ATOM 672 O O . PRO A 1 95 ? -18.574 -3.718 10.269 1.00 89.88 95 PRO A O 1
ATOM 675 N N . ASP A 1 96 ? -18.215 -1.680 11.157 1.00 86.06 96 ASP A N 1
ATOM 676 C CA . ASP A 1 96 ? -18.602 -0.934 9.962 1.00 86.06 96 ASP A CA 1
ATOM 677 C C . ASP A 1 96 ? -17.676 -1.280 8.790 1.00 86.06 96 ASP A C 1
ATOM 679 O O . ASP A 1 96 ? -16.454 -1.434 8.937 1.00 86.06 96 ASP A O 1
ATOM 683 N N . ARG A 1 97 ? -18.252 -1.308 7.588 1.00 80.44 97 ARG A N 1
ATOM 684 C CA . ARG A 1 97 ? -17.490 -1.449 6.342 1.00 80.44 97 ARG A CA 1
ATOM 685 C C . ARG A 1 97 ? -16.560 -0.254 6.137 1.00 80.44 97 ARG A C 1
ATOM 687 O O . ARG A 1 97 ? -16.908 0.878 6.464 1.00 80.44 97 ARG A O 1
ATOM 694 N N . VAL A 1 98 ? -15.403 -0.496 5.532 1.00 77.44 98 VAL A N 1
ATOM 695 C CA . VAL A 1 98 ? -14.459 0.561 5.137 1.00 77.44 98 VAL A CA 1
ATOM 696 C C . VAL A 1 98 ? -15.160 1.542 4.188 1.00 77.44 98 VAL A C 1
ATOM 698 O O . VAL A 1 98 ? -15.830 1.082 3.252 1.00 77.44 98 VAL A O 1
ATOM 701 N N . PRO A 1 99 ? -15.004 2.870 4.368 1.00 68.69 99 PRO A N 1
ATOM 702 C CA . PRO A 1 99 ? -15.545 3.859 3.444 1.00 68.69 99 PRO A CA 1
ATOM 703 C C . PRO A 1 99 ? -15.077 3.585 2.012 1.00 68.69 99 PRO A C 1
ATOM 705 O O . PRO A 1 99 ? -13.886 3.577 1.688 1.00 68.69 99 PRO A O 1
ATOM 708 N N . ARG A 1 100 ? -16.037 3.287 1.137 1.00 70.56 100 ARG A N 1
ATOM 709 C CA . ARG A 1 100 ? -15.746 2.792 -0.210 1.00 70.56 100 ARG A CA 1
ATOM 710 C C . ARG A 1 100 ? -15.539 3.947 -1.179 1.00 70.56 100 ARG A C 1
ATOM 712 O O . ARG A 1 100 ? -16.185 4.984 -1.073 1.00 70.56 100 ARG A O 1
ATOM 719 N N . SER A 1 101 ? -14.666 3.741 -2.165 1.00 66.06 101 SER A N 1
ATOM 720 C CA . SER A 1 101 ? -14.512 4.689 -3.271 1.00 66.06 101 SER A CA 1
ATOM 721 C C . SER A 1 101 ? -15.859 4.915 -3.964 1.00 66.06 101 SER A C 1
ATOM 723 O O . SER A 1 101 ? -16.559 3.954 -4.284 1.00 66.06 101 SER A O 1
ATOM 725 N N . THR A 1 102 ? -16.196 6.176 -4.236 1.00 64.94 102 THR A N 1
ATOM 726 C CA . THR A 1 102 ? -17.398 6.562 -4.993 1.00 64.94 102 THR A CA 1
ATOM 727 C C . THR A 1 102 ? -17.335 6.129 -6.461 1.00 64.94 102 THR A C 1
ATOM 729 O O . THR A 1 102 ? -18.362 6.083 -7.132 1.00 64.94 102 THR A O 1
ATOM 732 N N . SER A 1 103 ? -16.151 5.761 -6.966 1.00 61.91 103 SER A N 1
ATOM 733 C CA . SER A 1 103 ? -15.986 5.163 -8.291 1.00 61.91 103 SER A CA 1
ATOM 734 C C . SER A 1 103 ? -16.490 3.709 -8.300 1.00 61.91 103 SER A C 1
ATOM 736 O O . SER A 1 103 ? -15.915 2.863 -7.601 1.00 61.91 103 SER A O 1
ATOM 738 N N . PRO A 1 104 ? -17.490 3.349 -9.135 1.00 62.91 104 PRO A N 1
ATOM 739 C CA . PRO A 1 104 ? -18.055 1.995 -9.167 1.00 62.91 104 PRO A CA 1
ATOM 740 C C . PRO A 1 104 ? -17.035 0.886 -9.465 1.00 62.91 104 PRO A C 1
ATOM 742 O O . PRO A 1 104 ? -17.202 -0.246 -9.010 1.00 62.91 104 PRO A O 1
ATOM 745 N N . LYS A 1 105 ? -15.950 1.211 -10.187 1.00 61.84 105 LYS A N 1
ATOM 746 C CA . LYS A 1 105 ? -14.836 0.294 -10.486 1.00 61.84 105 LYS A CA 1
ATOM 747 C C . LYS A 1 105 ? -14.073 -0.137 -9.223 1.00 61.84 105 LYS A C 1
ATOM 749 O O . LYS A 1 105 ? -13.503 -1.224 -9.194 1.00 61.84 105 LYS A O 1
ATOM 754 N N . TYR A 1 106 ? -14.068 0.702 -8.187 1.00 62.66 106 TYR A N 1
ATOM 755 C CA . TYR A 1 106 ? -13.243 0.547 -6.984 1.00 62.66 106 TYR A CA 1
ATOM 756 C C . TYR A 1 106 ? -14.069 0.256 -5.718 1.00 62.66 106 TYR A C 1
ATOM 758 O O . TYR A 1 106 ? -13.552 -0.325 -4.763 1.00 62.66 106 TYR A O 1
ATOM 766 N N . ALA A 1 107 ? -15.382 0.517 -5.750 1.00 61.28 107 ALA A N 1
ATOM 767 C CA . ALA A 1 107 ? -16.357 0.278 -4.676 1.00 61.28 107 ALA A CA 1
ATOM 768 C C . ALA A 1 107 ? -16.548 -1.195 -4.219 1.00 61.28 107 ALA A C 1
ATOM 770 O O . ALA A 1 107 ? -17.385 -1.477 -3.355 1.00 61.28 107 ALA A O 1
ATOM 771 N N . LYS A 1 108 ? -15.815 -2.158 -4.793 1.0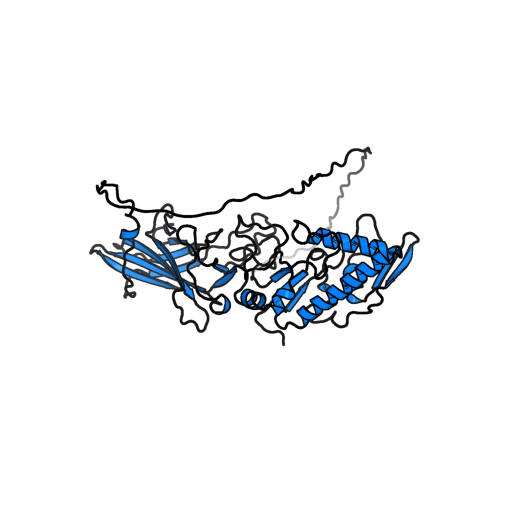0 60.16 108 LYS A N 1
ATOM 772 C CA . LYS A 1 108 ? -15.884 -3.590 -4.433 1.00 60.16 108 LYS A CA 1
ATOM 773 C C . LYS A 1 108 ? -14.608 -4.160 -3.811 1.00 60.16 108 LYS A C 1
ATOM 775 O O . LYS A 1 108 ? -14.673 -5.259 -3.275 1.00 60.16 108 LYS A O 1
ATOM 780 N N . ALA A 1 109 ? -13.480 -3.452 -3.871 1.00 64.00 109 ALA A N 1
ATOM 781 C CA . ALA A 1 109 ? -12.197 -3.968 -3.396 1.00 64.00 109 ALA A CA 1
ATOM 782 C C . ALA A 1 109 ? -11.720 -3.158 -2.184 1.00 64.00 109 ALA A C 1
ATOM 784 O O . ALA A 1 109 ? -10.958 -2.214 -2.336 1.00 64.00 109 ALA A O 1
ATOM 785 N N . ALA A 1 110 ? -12.219 -3.508 -1.001 1.00 68.69 110 ALA A N 1
ATOM 786 C CA . ALA A 1 110 ? -11.778 -3.003 0.300 1.00 68.69 110 ALA A CA 1
ATOM 787 C C . ALA A 1 110 ? -11.691 -4.187 1.276 1.00 68.69 110 ALA A C 1
ATOM 789 O O . ALA A 1 110 ? -12.275 -5.243 1.005 1.00 68.69 110 ALA A O 1
ATOM 790 N N . ARG A 1 111 ? -10.964 -4.035 2.386 1.00 80.94 111 ARG A N 1
ATOM 791 C CA . ARG A 1 111 ? -10.810 -5.084 3.404 1.00 80.94 111 ARG A CA 1
ATOM 792 C C . ARG A 1 111 ? -11.316 -4.614 4.761 1.00 80.94 111 ARG A C 1
ATOM 794 O O . ARG A 1 111 ? -10.622 -3.903 5.475 1.00 80.94 111 ARG A O 1
ATOM 801 N N . ASP A 1 112 ? -12.521 -5.054 5.112 1.00 85.00 112 ASP A N 1
ATOM 802 C CA . ASP A 1 112 ? -13.201 -4.640 6.343 1.00 85.00 112 ASP A CA 1
ATOM 803 C C . ASP A 1 112 ? -12.483 -5.127 7.630 1.00 85.00 112 ASP A C 1
ATOM 805 O O . ASP A 1 112 ? -12.645 -4.515 8.685 1.00 85.00 112 ASP A O 1
ATOM 809 N N . ASP A 1 113 ? -11.609 -6.141 7.519 1.00 90.12 113 ASP A N 1
ATOM 810 C CA . ASP A 1 113 ? -10.748 -6.710 8.577 1.00 90.12 113 ASP A CA 1
ATOM 811 C C . ASP A 1 113 ? -9.422 -5.940 8.814 1.00 90.12 113 ASP A C 1
ATOM 813 O O . ASP A 1 113 ? -8.510 -6.441 9.483 1.00 90.12 113 ASP A O 1
ATOM 817 N N . ARG A 1 114 ? -9.283 -4.733 8.248 1.00 92.50 114 ARG A N 1
ATOM 818 C CA . ARG A 1 114 ? -8.134 -3.829 8.435 1.00 92.50 114 ARG A CA 1
ATOM 819 C C . ARG A 1 114 ? -8.542 -2.562 9.179 1.00 92.50 114 ARG A C 1
ATOM 821 O O . ARG A 1 114 ? -9.594 -1.992 8.896 1.00 92.50 114 ARG A O 1
ATOM 828 N N . VAL A 1 115 ? -7.685 -2.099 10.091 1.00 94.44 115 VAL A N 1
ATOM 829 C CA . VAL A 1 115 ? -7.845 -0.825 10.815 1.00 94.44 115 VAL A CA 1
ATOM 830 C C . VAL A 1 115 ? -6.513 -0.083 10.860 1.00 94.44 115 VAL A C 1
ATOM 832 O O . VAL A 1 115 ? -5.480 -0.681 11.141 1.00 94.44 115 VAL A O 1
ATOM 835 N N . SER A 1 116 ? -6.538 1.219 10.600 1.00 95.75 116 SER A N 1
ATOM 836 C CA . SER A 1 116 ? -5.381 2.111 10.660 1.00 95.75 116 SER A CA 1
ATOM 837 C C . SER A 1 116 ? -5.127 2.660 12.066 1.00 95.75 116 SER A C 1
ATOM 839 O O . SER A 1 116 ? -6.009 3.301 12.634 1.00 95.75 116 SER A O 1
ATOM 841 N N . ILE A 1 117 ? -3.909 2.474 12.587 1.00 96.25 117 ILE A N 1
ATOM 842 C CA . ILE A 1 117 ? -3.416 3.049 13.851 1.00 96.25 117 ILE A CA 1
ATOM 843 C C . ILE A 1 117 ? -2.440 4.199 13.524 1.00 96.25 117 ILE A C 1
ATOM 845 O O . ILE A 1 117 ? -1.333 3.930 13.039 1.00 96.25 117 ILE A O 1
ATOM 849 N N . PRO A 1 118 ? -2.836 5.473 13.726 1.00 94.94 118 PRO A N 1
ATOM 850 C CA . PRO A 1 118 ? -1.996 6.646 13.477 1.00 94.94 118 PRO A CA 1
ATOM 851 C C . PRO A 1 118 ? -0.733 6.675 14.348 1.00 94.94 118 PRO A C 1
ATOM 853 O O . PRO A 1 118 ? -0.620 5.930 15.329 1.00 94.94 118 PRO A O 1
ATOM 856 N N . ARG A 1 119 ? 0.210 7.575 14.025 1.00 93.69 119 ARG A N 1
ATOM 857 C CA . ARG A 1 119 ? 1.371 7.821 14.902 1.00 93.69 119 ARG A CA 1
ATOM 858 C C . ARG A 1 119 ? 0.919 8.362 16.261 1.00 93.69 119 ARG A C 1
ATOM 860 O O . ARG A 1 119 ? -0.211 8.812 16.427 1.00 93.69 119 ARG A O 1
ATOM 867 N N . LEU A 1 120 ? 1.835 8.357 17.227 1.00 94.44 120 LEU A N 1
ATOM 868 C CA . LEU A 1 120 ? 1.609 8.976 18.527 1.00 94.44 120 LEU A CA 1
ATOM 869 C C . LEU A 1 120 ? 1.174 10.445 18.360 1.00 94.44 120 LEU A C 1
ATOM 871 O O . LEU A 1 120 ? 1.862 11.225 17.708 1.00 94.44 120 LEU A O 1
ATOM 875 N N . ASN A 1 121 ? 0.054 10.794 18.985 1.00 95.25 121 ASN A N 1
ATOM 876 C CA . ASN A 1 121 ? -0.664 12.066 18.913 1.00 95.25 121 ASN A CA 1
ATOM 877 C C . ASN A 1 121 ? -1.278 12.427 17.539 1.00 95.25 121 ASN A C 1
ATOM 879 O O . ASN A 1 121 ? -1.748 13.548 17.386 1.00 95.25 121 ASN A O 1
ATOM 883 N N . GLU A 1 122 ? -1.344 11.505 16.571 1.00 94.44 122 GLU A N 1
ATOM 884 C CA . GLU A 1 122 ? -2.130 11.682 15.336 1.00 94.44 122 GLU A CA 1
ATOM 885 C C . GLU A 1 122 ? -3.559 11.111 15.478 1.00 94.44 122 GLU A C 1
ATOM 887 O O . GLU A 1 122 ? -3.800 10.144 16.207 1.00 94.44 122 GLU A O 1
ATOM 892 N N . ALA A 1 123 ? -4.496 11.687 14.722 1.00 94.94 123 ALA A N 1
ATOM 893 C CA . ALA A 1 123 ? -5.860 11.197 14.526 1.00 94.94 123 ALA A CA 1
ATOM 894 C C . ALA A 1 123 ? -5.988 10.365 13.232 1.00 94.94 123 ALA A C 1
ATOM 896 O O . ALA A 1 123 ? -5.139 10.443 12.339 1.00 94.94 123 ALA A O 1
ATOM 897 N N . ASN A 1 124 ? -7.068 9.590 13.103 1.00 94.69 124 ASN A N 1
ATOM 898 C CA . ASN A 1 124 ? -7.517 9.075 11.810 1.00 94.69 124 ASN A CA 1
ATOM 899 C C . ASN A 1 124 ? -8.224 10.185 11.018 1.00 94.69 124 ASN A C 1
ATOM 901 O O . ASN A 1 124 ? -8.975 10.976 11.589 1.00 94.69 124 ASN A O 1
ATOM 905 N N . VAL A 1 125 ? -8.059 10.205 9.693 1.00 92.50 125 VAL A N 1
ATOM 906 C CA . VAL A 1 125 ? -8.840 11.110 8.821 1.00 92.50 125 VAL A CA 1
ATOM 907 C C . VAL A 1 125 ? -10.220 10.508 8.552 1.00 92.50 125 VAL A C 1
ATOM 909 O O . VAL A 1 125 ? -11.217 11.221 8.457 1.00 92.50 125 VAL A O 1
ATOM 912 N N . GLN A 1 126 ? -10.295 9.181 8.449 1.00 89.88 126 GLN A N 1
ATOM 913 C CA . GLN A 1 126 ? -11.538 8.431 8.312 1.00 89.88 126 GLN A CA 1
ATOM 914 C C . GLN A 1 126 ? -11.859 7.668 9.593 1.00 89.88 126 GLN A C 1
ATOM 916 O O . GLN A 1 126 ? -11.093 6.812 10.035 1.00 89.88 126 GLN A O 1
ATOM 921 N N . GLN A 1 127 ? -13.036 7.930 10.153 1.00 91.75 127 GLN A N 1
ATOM 922 C CA . GLN A 1 127 ? -13.518 7.227 11.335 1.00 91.75 127 GLN A CA 1
ATOM 923 C C . GLN A 1 127 ? -14.160 5.879 10.965 1.00 91.75 127 GLN A C 1
ATOM 925 O O . GLN A 1 127 ? -14.826 5.748 9.933 1.00 91.75 127 GLN A O 1
ATOM 930 N N . ARG A 1 128 ? -13.957 4.867 11.812 1.00 92.62 128 ARG A N 1
ATOM 931 C CA . ARG A 1 128 ? -14.632 3.562 11.769 1.00 92.62 128 ARG A CA 1
ATOM 932 C C . ARG A 1 128 ? -15.450 3.391 13.040 1.00 92.62 128 ARG A C 1
ATOM 934 O O . ARG A 1 128 ? -15.115 3.931 14.093 1.00 92.62 128 ARG A O 1
ATOM 941 N N . TYR A 1 129 ? -16.498 2.588 12.932 1.00 94.81 129 TYR A N 1
ATOM 942 C CA . TYR A 1 129 ? -17.419 2.320 14.024 1.00 94.81 129 TYR A CA 1
ATOM 943 C C . TYR A 1 129 ? -17.629 0.813 14.206 1.00 94.81 129 TYR A C 1
ATOM 945 O O . TYR A 1 129 ? -17.326 0.007 13.322 1.00 94.81 129 TYR A O 1
ATOM 953 N N . LEU A 1 130 ? -18.176 0.444 15.354 1.00 96.25 130 LEU A N 1
ATOM 954 C CA . LEU A 1 130 ? -18.759 -0.858 15.640 1.00 96.25 130 LEU A CA 1
ATOM 955 C C . LEU A 1 130 ? -20.265 -0.659 15.811 1.00 96.25 130 LEU A C 1
ATOM 957 O O . LEU A 1 130 ? -20.677 0.223 16.563 1.00 96.25 130 LEU A O 1
ATOM 961 N N . THR A 1 131 ? -21.072 -1.486 15.158 1.00 96.81 131 THR A N 1
ATOM 962 C CA . THR A 1 131 ? -22.440 -1.752 15.608 1.00 96.81 131 THR A CA 1
ATOM 963 C C . THR A 1 131 ? -22.357 -2.727 16.778 1.00 96.81 131 THR A C 1
ATOM 965 O O . THR A 1 131 ? -21.705 -3.770 16.676 1.00 96.81 131 THR A O 1
ATOM 968 N N . VAL A 1 132 ? -22.979 -2.369 17.896 1.00 97.75 132 VAL A N 1
ATOM 969 C CA . VAL A 1 132 ? -23.005 -3.138 19.141 1.00 97.75 132 VAL A CA 1
ATOM 970 C C . VAL A 1 132 ? -24.458 -3.463 19.450 1.00 97.75 132 VAL A C 1
ATOM 972 O O . VAL A 1 132 ? -25.243 -2.563 19.744 1.00 97.75 132 VAL A O 1
ATOM 975 N N . GLU A 1 133 ? -24.798 -4.744 19.389 1.00 97.62 133 GLU A N 1
ATOM 976 C CA . GLU A 1 133 ? -26.107 -5.260 19.793 1.00 97.62 133 GLU A CA 1
ATOM 977 C C . GLU A 1 133 ? -26.040 -5.671 21.269 1.00 97.62 133 GLU A C 1
ATOM 979 O O . GLU A 1 133 ? -25.038 -6.251 21.712 1.00 97.62 133 GLU A O 1
ATOM 984 N N . TYR A 1 134 ? -27.079 -5.360 22.044 1.00 96.50 134 TYR A N 1
ATOM 985 C CA . TYR A 1 134 ? -27.099 -5.609 23.484 1.00 96.50 134 TYR A CA 1
ATOM 986 C C . TYR A 1 134 ? -28.504 -5.859 24.043 1.00 96.50 134 TYR A C 1
ATOM 988 O O . TYR A 1 134 ? -29.506 -5.358 23.538 1.00 96.50 134 TYR A O 1
ATOM 996 N N . LEU A 1 135 ? -28.573 -6.626 25.131 1.00 94.81 135 LEU A N 1
ATOM 997 C CA . LEU A 1 135 ? -29.789 -6.834 25.914 1.00 94.81 135 LEU A CA 1
ATOM 998 C C . LEU A 1 135 ? -29.779 -5.887 27.111 1.00 94.81 135 LEU A C 1
ATOM 1000 O O . LEU A 1 135 ? -28.909 -5.998 27.969 1.00 94.81 135 LEU A O 1
ATOM 1004 N N . LEU A 1 136 ? -30.750 -4.972 27.178 1.00 91.31 136 LEU A N 1
ATOM 1005 C CA . LEU A 1 136 ? -30.926 -4.039 28.294 1.00 91.31 136 LEU A CA 1
ATOM 1006 C C . LEU A 1 136 ? -32.062 -4.512 29.224 1.00 91.31 136 LEU A C 1
ATOM 1008 O O . LEU A 1 136 ? -33.220 -4.551 28.787 1.00 91.31 136 LEU A O 1
ATOM 1012 N N . PRO A 1 137 ? -31.783 -4.848 30.499 1.00 89.94 137 PRO A N 1
ATOM 1013 C CA . PRO A 1 137 ? -32.815 -5.271 31.442 1.00 89.94 137 PRO A CA 1
ATOM 1014 C C . PRO A 1 137 ? -33.863 -4.185 31.697 1.00 89.94 137 PRO A C 1
ATOM 1016 O O . PRO A 1 137 ? -33.600 -2.985 31.622 1.00 89.94 137 PRO A O 1
ATOM 1019 N N . THR A 1 138 ? -35.084 -4.597 32.038 1.00 88.75 138 THR A N 1
ATOM 1020 C CA . THR A 1 138 ? -36.152 -3.637 32.349 1.00 88.75 138 THR A CA 1
ATOM 1021 C C . THR A 1 138 ? -35.840 -2.903 33.650 1.00 88.75 138 THR A C 1
ATOM 1023 O O . THR A 1 138 ? -35.703 -3.534 34.692 1.00 88.75 138 THR A O 1
ATOM 1026 N N . GLY A 1 139 ? -35.785 -1.570 33.594 1.00 88.19 139 GLY A N 1
ATOM 1027 C CA . GLY A 1 139 ? -35.445 -0.729 34.744 1.00 88.19 139 GLY A CA 1
ATOM 1028 C C . GLY A 1 139 ? -33.951 -0.431 34.899 1.00 88.19 139 GLY A C 1
ATOM 1029 O O . GLY A 1 139 ? -33.596 0.194 35.891 1.00 88.19 139 GLY A O 1
ATOM 1030 N N . VAL A 1 140 ? -33.117 -0.837 33.934 1.00 90.75 140 VAL A N 1
ATOM 1031 C CA . VAL A 1 140 ? -31.716 -0.411 33.816 1.00 90.75 140 VAL A CA 1
ATOM 1032 C C . VAL A 1 140 ? -31.605 0.656 32.730 1.00 90.75 140 VAL A C 1
ATOM 1034 O O . VAL A 1 140 ? -32.131 0.485 31.629 1.00 90.75 140 VAL A O 1
ATOM 1037 N N . GLU A 1 141 ? -30.911 1.744 33.038 1.00 91.38 141 GLU A N 1
ATOM 1038 C CA . GLU A 1 141 ? -30.498 2.776 32.087 1.00 91.38 141 GLU A CA 1
ATOM 1039 C C . GLU A 1 141 ? -29.038 2.542 31.689 1.00 91.38 141 GLU A C 1
ATOM 1041 O O . GLU A 1 141 ? -28.213 2.240 32.547 1.00 91.38 141 GLU A O 1
ATOM 1046 N N . LEU A 1 142 ? -28.701 2.656 30.401 1.00 93.00 142 LEU A N 1
ATOM 1047 C CA . LEU A 1 142 ? -27.319 2.540 29.931 1.00 93.00 142 LEU A CA 1
ATOM 1048 C C . LEU A 1 142 ? -26.631 3.908 30.034 1.00 93.00 142 LEU A C 1
ATOM 1050 O O . LEU A 1 142 ? -26.937 4.798 29.247 1.00 93.00 142 LEU A O 1
ATOM 1054 N N . THR A 1 143 ? -25.699 4.066 30.975 1.00 93.00 143 THR A N 1
ATOM 1055 C CA . THR A 1 143 ? -25.103 5.372 31.307 1.00 93.00 143 THR A CA 1
ATOM 1056 C C . THR A 1 143 ? -23.745 5.612 30.655 1.00 93.00 143 THR A C 1
ATOM 1058 O O . THR A 1 143 ? -23.398 6.756 30.397 1.00 93.00 143 THR A O 1
ATOM 1061 N N . CYS A 1 144 ? -22.958 4.569 30.376 1.00 94.75 144 CYS A N 1
ATOM 1062 C CA . CYS A 1 144 ? -21.642 4.731 29.754 1.00 94.75 144 CYS A CA 1
ATOM 1063 C C . CYS A 1 144 ? -21.272 3.544 28.856 1.00 94.75 144 CYS A C 1
ATOM 1065 O O . CYS A 1 144 ? -21.614 2.389 29.129 1.00 94.75 144 CYS A O 1
ATOM 1067 N N . VAL A 1 145 ? -20.519 3.827 27.796 1.00 96.31 145 VAL A N 1
ATOM 1068 C CA . VAL A 1 145 ? -19.927 2.839 26.889 1.00 96.31 145 VAL A CA 1
ATOM 1069 C C . VAL A 1 145 ? -18.436 3.094 26.804 1.00 96.31 145 VAL A C 1
ATOM 1071 O O . VAL A 1 145 ? -18.020 4.196 26.452 1.00 96.31 145 VAL A O 1
ATOM 1074 N N . ARG A 1 146 ? -17.627 2.065 27.067 1.00 96.38 146 ARG A N 1
ATOM 1075 C CA . ARG A 1 146 ? -16.177 2.098 26.856 1.00 96.38 146 ARG A CA 1
ATOM 1076 C C . ARG A 1 146 ? -15.770 1.145 25.742 1.00 96.38 146 ARG A C 1
ATOM 1078 O O . ARG A 1 146 ? -16.198 -0.008 25.723 1.00 96.38 146 ARG A O 1
ATOM 1085 N N . VAL A 1 147 ? -14.906 1.615 24.848 1.00 97.50 147 VAL A N 1
ATOM 1086 C CA . VAL A 1 147 ? -14.252 0.802 23.821 1.00 97.50 147 VAL A CA 1
ATOM 1087 C C . VAL A 1 147 ? -12.745 0.838 24.032 1.00 97.50 147 VAL A C 1
ATOM 1089 O O . VAL A 1 147 ? -12.096 1.857 23.797 1.00 97.50 147 VAL A O 1
ATOM 1092 N N . ASP A 1 148 ? -12.186 -0.295 24.446 1.00 97.50 148 ASP A N 1
ATOM 1093 C CA . ASP A 1 148 ? -10.748 -0.477 24.629 1.00 97.50 148 ASP A CA 1
ATOM 1094 C C . ASP A 1 148 ? -10.149 -1.199 23.413 1.00 97.50 148 ASP A C 1
ATOM 1096 O O . ASP A 1 148 ? -10.579 -2.297 23.051 1.00 97.50 148 ASP A O 1
ATOM 1100 N N . LEU A 1 149 ? -9.135 -0.606 22.781 1.00 97.88 149 LEU A N 1
ATOM 1101 C CA . LEU A 1 149 ? -8.307 -1.270 21.776 1.00 97.88 149 LEU A CA 1
ATOM 1102 C C . LEU A 1 149 ? -7.340 -2.228 22.482 1.00 97.88 149 LEU A C 1
ATOM 1104 O O . LEU A 1 149 ? -6.593 -1.822 23.372 1.00 97.88 149 LEU A O 1
ATOM 1108 N N . LEU A 1 150 ? -7.315 -3.491 22.066 1.00 97.31 150 LEU A N 1
ATOM 1109 C CA . LEU A 1 150 ? -6.493 -4.562 22.631 1.00 97.31 150 LEU A CA 1
ATOM 1110 C C . LEU A 1 150 ? -5.371 -4.974 21.672 1.00 97.31 150 LEU A C 1
ATOM 1112 O O . LEU A 1 150 ? -5.599 -5.071 20.467 1.00 97.31 150 LEU A O 1
ATOM 1116 N N . ASN A 1 151 ? -4.203 -5.353 22.198 1.00 96.75 151 ASN A N 1
ATOM 1117 C CA . ASN A 1 151 ? -3.206 -6.105 21.425 1.00 96.75 151 ASN A CA 1
ATOM 1118 C C . ASN A 1 151 ? -3.562 -7.599 21.425 1.00 96.75 151 ASN A C 1
ATOM 1120 O O . ASN A 1 151 ? -3.217 -8.318 22.362 1.00 96.75 151 ASN A O 1
ATOM 1124 N N . THR A 1 152 ? -4.227 -8.091 20.380 1.00 96.00 152 THR A N 1
ATOM 1125 C CA . THR A 1 152 ? -4.625 -9.507 20.270 1.00 96.00 152 THR A CA 1
ATOM 1126 C C . THR A 1 152 ? -3.601 -10.381 19.543 1.00 96.00 152 THR A C 1
ATOM 1128 O O . THR A 1 152 ? -3.905 -11.505 19.143 1.00 96.00 152 THR A O 1
ATOM 1131 N N . SER A 1 153 ? -2.360 -9.905 19.394 1.00 94.75 153 SER A N 1
ATOM 1132 C CA . SER A 1 153 ? -1.267 -10.710 18.831 1.00 94.75 153 SER A CA 1
ATOM 1133 C C . SER A 1 153 ? -1.080 -12.014 19.634 1.00 94.75 153 SER A C 1
ATOM 1135 O O . SER A 1 153 ? -1.209 -11.973 20.862 1.00 94.75 153 SER A O 1
ATOM 1137 N N . PRO A 1 154 ? -0.747 -13.165 19.009 1.00 90.31 154 PRO A N 1
ATOM 1138 C CA . PRO A 1 154 ? -0.894 -14.491 19.638 1.00 90.31 154 PRO A CA 1
ATOM 1139 C C . PRO A 1 154 ? -0.094 -14.763 20.926 1.00 90.31 154 PRO A C 1
ATOM 1141 O O . PRO A 1 154 ? -0.313 -15.787 21.566 1.00 90.31 154 PRO A O 1
ATOM 1144 N N . GLN A 1 155 ? 0.835 -13.883 21.305 1.00 87.69 155 GLN A N 1
ATOM 1145 C CA . GLN A 1 155 ? 1.660 -13.973 22.516 1.00 87.69 155 GLN A CA 1
ATOM 1146 C C . GLN A 1 155 ? 1.455 -12.793 23.483 1.00 87.69 155 GLN A C 1
ATOM 1148 O O . GLN A 1 155 ? 2.082 -12.757 24.536 1.00 87.69 155 GLN A O 1
ATOM 1153 N N . ALA A 1 156 ? 0.612 -11.812 23.143 1.00 88.06 156 ALA A N 1
ATOM 1154 C CA . ALA A 1 156 ? 0.546 -10.544 23.870 1.00 88.06 156 ALA A CA 1
ATOM 1155 C C . ALA A 1 156 ? -0.214 -10.616 25.206 1.00 88.06 156 ALA A C 1
ATOM 1157 O O . ALA A 1 156 ? -0.007 -9.759 26.055 1.00 88.06 156 ALA A O 1
ATOM 1158 N N . GLY A 1 157 ? -1.112 -11.592 25.391 1.00 87.38 157 GLY A N 1
ATOM 1159 C CA . GLY A 1 157 ? -1.983 -11.671 26.576 1.00 87.38 157 GLY A CA 1
ATOM 1160 C C . GLY A 1 157 ? -3.204 -10.737 26.544 1.00 87.38 157 GLY A C 1
ATOM 1161 O O . GLY A 1 157 ? -3.902 -10.611 27.544 1.00 87.38 157 GLY A O 1
ATOM 1162 N N . ARG A 1 158 ? -3.494 -10.108 25.394 1.00 93.00 158 ARG A N 1
ATOM 1163 C CA . ARG A 1 158 ? -4.628 -9.184 25.172 1.00 93.00 158 ARG A CA 1
ATOM 1164 C C . ARG A 1 158 ? -4.661 -7.939 26.094 1.00 93.00 158 ARG A C 1
ATOM 1166 O O . ARG A 1 158 ? -5.749 -7.578 26.551 1.00 93.00 158 ARG A O 1
ATOM 1173 N N . PRO A 1 159 ? -3.521 -7.256 26.352 1.00 95.56 159 PRO A N 1
ATOM 1174 C CA . PRO A 1 159 ? -3.497 -6.012 27.113 1.00 95.56 159 PRO A CA 1
ATOM 1175 C C . PRO A 1 159 ? -4.218 -4.900 26.351 1.00 95.56 159 PRO A C 1
ATOM 1177 O O . PRO A 1 159 ? -4.215 -4.870 25.115 1.00 95.56 159 PRO A O 1
ATOM 1180 N N . VAL A 1 160 ? -4.794 -3.965 27.105 1.00 96.12 160 VAL A N 1
ATOM 1181 C CA . VAL A 1 160 ? -5.322 -2.713 26.560 1.00 96.12 160 VAL A CA 1
ATOM 1182 C C . VAL A 1 160 ? -4.153 -1.872 26.043 1.00 96.12 160 VAL A C 1
ATOM 1184 O O . VAL A 1 160 ? -3.185 -1.628 26.760 1.00 96.12 160 VAL A O 1
ATOM 1187 N N . LEU A 1 161 ? -4.242 -1.449 24.785 1.00 96.12 161 LEU A N 1
ATOM 1188 C CA . LEU A 1 161 ? -3.344 -0.476 24.167 1.00 96.12 161 LEU A CA 1
ATOM 1189 C C . LEU A 1 161 ? -3.791 0.955 24.478 1.00 96.12 161 LEU A C 1
ATOM 1191 O O . LEU A 1 161 ? -2.944 1.804 24.742 1.00 96.12 161 LEU A O 1
ATOM 1195 N N . GLN A 1 162 ? -5.103 1.209 24.413 1.00 96.44 162 GLN A N 1
ATOM 1196 C CA . GLN A 1 162 ? -5.741 2.500 24.686 1.00 96.44 162 GLN A CA 1
ATOM 1197 C C . GLN A 1 162 ? -7.272 2.353 24.706 1.00 96.44 162 GLN A C 1
ATOM 1199 O O . GLN A 1 162 ? -7.826 1.620 23.888 1.00 96.44 162 GLN A O 1
ATOM 1204 N N . THR A 1 163 ? -7.959 3.113 25.558 1.00 95.81 163 THR A N 1
ATOM 1205 C CA . THR A 1 163 ? -9.396 3.398 25.415 1.00 95.81 163 THR A CA 1
ATOM 1206 C C . THR A 1 163 ? -9.612 4.402 24.278 1.00 95.81 163 THR A C 1
ATOM 1208 O O . THR A 1 163 ? -9.090 5.515 24.334 1.00 95.81 163 THR A O 1
ATOM 1211 N N . VAL A 1 164 ? -10.335 4.013 23.224 1.00 94.94 164 VAL A N 1
ATOM 1212 C CA . VAL A 1 164 ? -10.553 4.848 22.020 1.00 94.94 164 VAL A CA 1
ATOM 1213 C C . VAL A 1 164 ? -11.858 5.642 22.059 1.00 94.94 164 VAL A C 1
ATOM 1215 O O . VAL A 1 164 ? -12.037 6.579 21.287 1.00 94.94 164 VAL A O 1
ATOM 1218 N N . THR A 1 165 ? -12.795 5.266 22.929 1.00 95.75 165 THR A N 1
ATOM 1219 C CA . THR A 1 165 ? -14.050 5.987 23.187 1.00 95.75 165 THR A CA 1
ATOM 1220 C C . THR A 1 165 ? -14.543 5.606 24.584 1.00 95.75 165 THR A C 1
ATOM 1222 O O . THR A 1 165 ? -14.555 4.420 24.920 1.00 95.75 165 THR A O 1
ATOM 1225 N N . ARG A 1 166 ? -14.929 6.595 25.393 1.00 94.81 166 ARG A N 1
ATOM 1226 C CA . ARG A 1 166 ? -15.626 6.438 26.679 1.00 94.81 166 ARG A CA 1
ATOM 1227 C C . ARG A 1 166 ? -16.654 7.563 26.757 1.00 94.81 166 ARG A C 1
ATOM 1229 O O . ARG A 1 166 ? -16.248 8.693 26.964 1.00 94.81 166 ARG A O 1
ATOM 1236 N N . ALA A 1 167 ? -17.930 7.270 26.525 1.00 93.94 167 ALA A N 1
ATOM 1237 C CA . ALA A 1 167 ? -18.987 8.286 26.532 1.00 93.94 167 ALA A CA 1
ATOM 1238 C C . ALA A 1 167 ? -20.366 7.678 26.829 1.00 93.94 167 ALA A C 1
ATOM 1240 O O . ALA A 1 167 ? -20.580 6.471 26.658 1.00 93.94 167 ALA A O 1
ATOM 1241 N N . ALA A 1 168 ? -21.307 8.521 27.253 1.00 93.75 168 ALA A N 1
ATOM 1242 C CA . ALA A 1 168 ? -22.716 8.161 27.357 1.00 93.75 168 ALA A CA 1
ATOM 1243 C C . ALA A 1 168 ? -23.350 8.014 25.953 1.00 93.75 168 ALA A C 1
ATOM 1245 O O . ALA A 1 168 ? -22.972 8.747 25.034 1.00 93.75 168 ALA A O 1
ATOM 1246 N N . PRO A 1 169 ? -24.314 7.097 25.743 1.00 93.88 169 PRO A N 1
ATOM 1247 C CA . PRO A 1 169 ? -25.043 7.011 24.478 1.00 93.88 169 PRO A CA 1
ATOM 1248 C C . PRO A 1 169 ? -25.947 8.226 24.246 1.00 93.88 169 PRO A C 1
ATOM 1250 O O . PRO A 1 169 ? -26.820 8.515 25.062 1.00 93.88 169 PRO A O 1
ATOM 1253 N N . THR A 1 170 ? -25.821 8.886 23.092 1.00 94.25 170 THR A N 1
ATOM 1254 C CA . THR A 1 170 ? -26.723 9.981 22.690 1.00 94.25 170 THR A CA 1
ATOM 1255 C C . THR A 1 170 ? -27.457 9.669 21.380 1.00 94.25 170 THR A C 1
ATOM 1257 O O . THR A 1 170 ? -27.082 8.779 20.613 1.00 94.25 170 THR A O 1
ATOM 1260 N N . ALA A 1 171 ? -28.544 10.394 21.096 1.00 90.81 171 ALA A N 1
ATOM 1261 C CA . ALA A 1 171 ? -29.345 10.185 19.882 1.00 90.81 171 ALA A CA 1
ATOM 1262 C C . ALA A 1 171 ? -28.667 10.718 18.599 1.00 90.81 171 ALA A C 1
ATOM 1264 O O . ALA A 1 171 ? -28.882 10.203 17.495 1.00 90.81 171 ALA A O 1
ATOM 1265 N N . ASP A 1 172 ? -27.843 11.758 18.718 1.00 89.88 172 ASP A N 1
ATOM 1266 C CA . ASP A 1 172 ? -27.083 12.336 17.610 1.00 89.88 172 ASP A CA 1
ATOM 1267 C C . ASP A 1 172 ? -25.761 11.589 17.368 1.00 89.88 172 ASP A C 1
ATOM 1269 O O . ASP A 1 172 ? -25.427 11.326 16.207 1.00 89.88 172 ASP A O 1
ATOM 1273 N N . GLY A 1 173 ? -25.110 11.136 18.440 1.00 86.31 173 GLY A N 1
ATOM 1274 C CA . GLY A 1 173 ? -23.855 10.390 18.472 1.00 86.31 173 GLY A CA 1
ATOM 1275 C C . GLY A 1 173 ? -22.754 11.043 19.309 1.00 86.31 173 GLY A C 1
ATOM 1276 O O . GLY A 1 173 ? -21.763 10.367 19.579 1.00 86.31 173 GLY A O 1
ATOM 1277 N N . GLY A 1 174 ? -22.930 12.311 19.709 1.00 85.62 174 GLY A N 1
ATOM 1278 C CA . GLY A 1 174 ? -22.092 13.026 20.676 1.00 85.62 174 GLY A CA 1
ATOM 1279 C C . GLY A 1 174 ? -20.590 12.782 20.513 1.00 85.62 174 GLY A C 1
ATOM 1280 O O . GLY A 1 174 ? -20.032 12.885 19.421 1.00 85.62 174 GLY A O 1
ATOM 1281 N N . GLU A 1 175 ? -19.949 12.384 21.609 1.00 88.06 175 GLU A N 1
ATOM 1282 C CA . GLU A 1 175 ? -18.516 12.081 21.699 1.00 88.06 175 GLU A CA 1
ATOM 1283 C C . GLU A 1 175 ? -18.107 10.754 21.024 1.00 88.06 175 GLU A C 1
ATOM 1285 O O . GLU A 1 175 ? -16.960 10.329 21.147 1.00 88.06 175 GLU A O 1
ATOM 1290 N N . GLY A 1 176 ? -18.996 10.098 20.270 1.00 92.25 176 GLY A N 1
ATOM 1291 C CA . GLY A 1 176 ? -18.709 8.894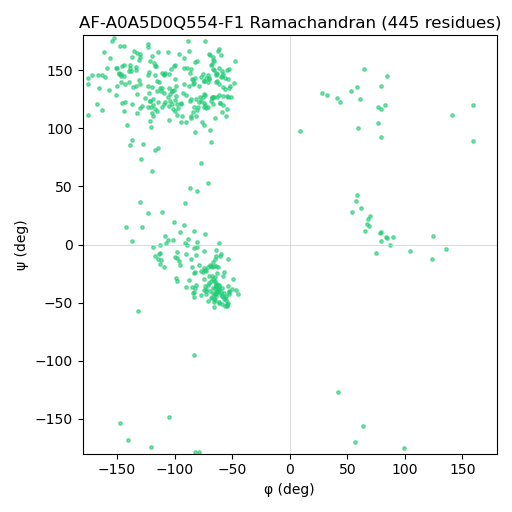 19.480 1.00 92.25 176 GLY A CA 1
ATOM 1292 C C . GLY A 1 176 ? -19.597 7.682 19.777 1.00 92.25 176 GLY A C 1
ATOM 1293 O O . GLY A 1 176 ? -19.323 6.611 19.234 1.00 92.25 176 GLY A O 1
ATOM 1294 N N . VAL A 1 177 ? -20.640 7.815 20.602 1.00 95.94 177 VAL A N 1
ATOM 1295 C CA . VAL A 1 177 ? -21.578 6.739 20.971 1.00 95.94 177 VAL A CA 1
ATOM 1296 C C . VAL A 1 177 ? -22.996 7.148 20.572 1.00 95.94 177 VAL A C 1
ATOM 1298 O O . VAL A 1 177 ? -23.627 7.980 21.220 1.00 95.94 177 VAL A O 1
ATOM 1301 N N . LYS A 1 178 ? -23.521 6.539 19.506 1.00 96.06 178 LYS A N 1
ATOM 1302 C CA . LYS A 1 178 ? -24.871 6.801 18.999 1.00 96.06 178 LYS A CA 1
ATOM 1303 C C . LYS A 1 178 ? -25.834 5.665 19.317 1.00 96.06 178 LYS A C 1
ATOM 1305 O O . LYS A 1 178 ? -25.598 4.539 18.888 1.00 96.06 178 LYS A O 1
ATOM 1310 N N . SER A 1 179 ? -26.967 5.969 19.935 1.00 93.56 179 SER A N 1
ATOM 1311 C CA . SER A 1 179 ? -28.101 5.042 20.016 1.00 93.56 179 SER A CA 1
ATOM 1312 C C . SER A 1 179 ? -28.817 4.965 18.663 1.00 93.56 179 SER A C 1
ATOM 1314 O O . SER A 1 179 ? -29.270 5.985 18.138 1.00 93.56 179 SER A O 1
ATOM 1316 N N . ILE A 1 180 ? -28.912 3.766 18.081 1.00 90.50 180 ILE A N 1
ATOM 1317 C CA . ILE A 1 180 ? -29.670 3.506 16.840 1.00 90.50 180 ILE A CA 1
ATOM 1318 C C . ILE A 1 180 ? -31.063 2.948 17.158 1.00 90.50 180 ILE A C 1
ATOM 1320 O O . ILE A 1 180 ? -32.025 3.244 16.448 1.00 90.50 180 ILE A O 1
ATOM 1324 N N . GLY A 1 181 ? -31.181 2.196 18.252 1.00 84.75 181 GLY A N 1
ATOM 1325 C CA . GLY A 1 181 ? -32.434 1.638 18.751 1.00 84.75 181 GLY A CA 1
ATOM 1326 C C . GLY A 1 181 ? -32.444 1.542 20.275 1.00 84.75 181 GLY A C 1
ATOM 1327 O O . GLY A 1 181 ? -31.763 2.302 20.961 1.00 84.75 181 GLY A O 1
ATOM 1328 N N . ARG A 1 182 ? -33.224 0.595 20.807 1.00 84.00 182 ARG A N 1
ATOM 1329 C CA . ARG A 1 182 ? -33.257 0.278 22.250 1.00 84.00 182 ARG A CA 1
ATOM 1330 C C . ARG A 1 182 ? -32.155 -0.717 22.658 1.00 84.00 182 ARG A C 1
ATOM 1332 O O . ARG A 1 182 ? -31.842 -0.844 23.838 1.00 84.00 182 ARG A O 1
ATOM 1339 N N . ASP A 1 183 ? -31.637 -1.426 21.668 1.00 92.12 183 ASP A N 1
ATOM 1340 C CA . ASP A 1 183 ? -30.828 -2.643 21.717 1.00 92.12 183 ASP A CA 1
ATOM 1341 C C . ASP A 1 183 ? -29.641 -2.597 20.731 1.00 92.12 183 ASP A C 1
ATOM 1343 O O . ASP A 1 183 ? -28.869 -3.549 20.644 1.00 92.12 183 ASP A O 1
ATOM 1347 N N . GLU A 1 184 ? -29.460 -1.477 20.017 1.00 96.44 184 GLU A N 1
ATOM 1348 C CA . GLU A 1 184 ? -28.359 -1.257 19.074 1.00 96.44 184 GLU A CA 1
ATOM 1349 C C . GLU A 1 184 ? -27.688 0.109 19.289 1.00 96.44 184 GLU A C 1
ATOM 1351 O O . GLU A 1 184 ? -28.345 1.159 19.288 1.00 96.44 184 GLU A O 1
ATOM 1356 N N . LEU A 1 185 ? -26.357 0.091 19.406 1.00 97.00 185 LEU A N 1
ATOM 1357 C CA . LEU A 1 185 ? -25.491 1.270 19.414 1.00 97.00 185 LEU A CA 1
ATOM 1358 C C . LEU A 1 185 ? -24.551 1.263 18.211 1.00 97.00 185 LEU A C 1
ATOM 1360 O O . LEU A 1 185 ? -24.112 0.210 17.750 1.00 97.00 185 LEU A O 1
ATOM 1364 N N . LYS A 1 186 ? -24.129 2.451 17.789 1.00 96.75 186 LYS A N 1
ATOM 1365 C CA . LYS A 1 186 ? -23.004 2.661 16.882 1.00 96.75 186 LYS A CA 1
ATOM 1366 C C . LYS A 1 186 ? -21.914 3.451 17.587 1.00 96.75 186 LYS A C 1
ATOM 1368 O O . LYS A 1 186 ? -22.121 4.604 17.955 1.00 96.75 186 LYS A O 1
ATOM 1373 N N . VAL A 1 187 ? -20.754 2.827 17.758 1.00 96.88 187 VAL A N 1
ATOM 1374 C CA . VAL A 1 187 ? -19.678 3.323 18.623 1.00 96.88 187 VAL A CA 1
ATOM 1375 C C . VAL A 1 187 ? -18.392 3.518 17.830 1.00 96.88 187 VAL A C 1
ATOM 1377 O O . VAL A 1 187 ? -17.997 2.619 17.089 1.00 96.88 187 VAL A O 1
ATOM 1380 N N . ARG A 1 188 ? -17.736 4.676 17.950 1.00 96.12 188 ARG A N 1
ATOM 1381 C CA . ARG A 1 188 ? -16.454 4.958 17.285 1.00 96.12 188 ARG A CA 1
ATOM 1382 C C . ARG A 1 188 ? -15.375 3.999 17.804 1.00 96.12 188 ARG A C 1
ATOM 1384 O O . ARG A 1 188 ? -15.327 3.656 18.981 1.00 96.12 188 ARG A O 1
ATOM 1391 N N . ALA A 1 189 ? -14.516 3.543 16.899 1.00 95.38 189 ALA A N 1
ATOM 1392 C CA . ALA A 1 189 ? -13.465 2.557 17.173 1.00 95.38 189 ALA A CA 1
ATOM 1393 C C . ALA A 1 189 ? -12.079 3.022 16.688 1.00 95.38 189 ALA A C 1
ATOM 1395 O O . ALA A 1 189 ? -11.140 2.237 16.551 1.00 95.38 189 ALA A O 1
ATOM 1396 N N . THR A 1 190 ? -11.962 4.310 16.394 1.00 94.94 190 THR A N 1
ATOM 1397 C CA . THR A 1 190 ? -10.803 4.974 15.796 1.00 94.94 190 THR A CA 1
ATOM 1398 C C . THR A 1 190 ? -10.507 6.276 16.523 1.00 94.94 190 THR A C 1
ATOM 1400 O O . THR A 1 190 ? -11.313 6.753 17.322 1.00 94.94 190 THR A O 1
ATOM 1403 N N . PHE A 1 191 ? -9.329 6.822 16.249 1.00 95.69 191 PHE A N 1
ATOM 1404 C CA . PHE A 1 191 ? -8.805 8.011 16.904 1.00 95.69 191 PHE A CA 1
ATOM 1405 C C . PHE A 1 191 ? -9.280 9.261 16.163 1.00 95.69 191 PHE A C 1
ATOM 1407 O O . PHE A 1 191 ? -9.218 9.304 14.933 1.00 95.69 191 PHE A O 1
ATOM 1414 N N . ASP A 1 192 ? -9.709 10.291 16.880 1.00 93.69 192 ASP A N 1
ATOM 1415 C CA . ASP A 1 192 ? -10.043 11.599 16.308 1.00 93.69 192 ASP A CA 1
ATOM 1416 C C . ASP A 1 192 ? -9.181 12.711 16.921 1.00 93.69 192 ASP A C 1
ATOM 1418 O O . ASP A 1 192 ? -8.212 12.437 17.628 1.00 93.69 192 ASP A O 1
ATOM 1422 N N . GLU A 1 193 ? -9.463 13.967 16.575 1.00 92.06 193 GLU A N 1
ATOM 1423 C CA . GLU A 1 193 ? -8.664 15.119 17.014 1.00 92.06 193 GLU A CA 1
ATOM 1424 C C . GLU A 1 193 ? -8.768 15.365 18.530 1.00 92.06 193 GLU A C 1
ATOM 1426 O O . GLU A 1 193 ? -7.820 15.865 19.132 1.00 92.06 193 GLU A O 1
ATOM 1431 N N . GLN A 1 194 ? -9.879 14.957 19.154 1.00 90.50 194 GLN A N 1
ATOM 1432 C CA . GLN A 1 194 ? -10.091 15.020 20.605 1.00 90.50 194 GLN A CA 1
ATOM 1433 C C . GLN A 1 194 ? -9.446 13.817 21.314 1.00 90.50 194 GLN A C 1
ATOM 1435 O O . GLN A 1 194 ? -8.839 13.962 22.375 1.00 90.50 194 GLN A O 1
ATOM 1440 N N . HIS A 1 195 ? -9.496 12.637 20.687 1.00 92.00 195 HIS A N 1
ATOM 1441 C CA . HIS A 1 195 ? -8.988 11.368 21.211 1.00 92.00 195 HIS A CA 1
ATOM 1442 C C . HIS A 1 195 ? -7.887 10.772 20.309 1.00 92.00 195 HIS A C 1
ATOM 1444 O O . HIS A 1 195 ? -8.061 9.678 19.752 1.00 92.00 195 HIS A O 1
ATOM 1450 N N . PRO A 1 196 ? -6.733 11.449 20.140 1.00 96.00 196 PRO A N 1
ATOM 1451 C CA . PRO A 1 196 ? -5.688 10.995 19.230 1.00 96.00 196 PRO A CA 1
ATOM 1452 C C . PRO A 1 196 ? -4.982 9.733 19.745 1.00 96.00 196 PRO A C 1
ATOM 1454 O O . PRO A 1 196 ? -5.036 9.380 20.930 1.00 96.00 196 PRO A O 1
ATOM 1457 N N . SER A 1 197 ? -4.260 9.055 18.852 1.00 96.69 197 SER A N 1
ATOM 1458 C CA . SER A 1 197 ? -3.521 7.829 19.168 1.00 96.69 197 SER A CA 1
ATOM 1459 C C . SER A 1 197 ? -2.460 8.069 20.249 1.00 96.69 197 SER A C 1
ATOM 1461 O O . SER A 1 197 ? -1.549 8.879 20.105 1.00 96.69 197 SER A O 1
ATOM 1463 N N . LYS A 1 198 ? -2.555 7.331 21.351 1.00 96.44 198 LYS A N 1
ATOM 1464 C CA . LYS A 1 198 ? -1.579 7.229 22.448 1.00 96.44 198 LYS A CA 1
ATOM 1465 C C . LYS A 1 198 ? -0.867 5.869 22.444 1.00 96.44 198 LYS A C 1
ATOM 1467 O O . LYS A 1 198 ? -0.104 5.571 23.363 1.00 96.44 198 LYS A O 1
ATOM 1472 N N . VAL A 1 199 ? -1.089 5.047 21.413 1.00 94.06 199 VAL A N 1
ATOM 1473 C CA . VAL A 1 199 ? -0.532 3.694 21.279 1.00 94.06 199 VAL A CA 1
ATOM 1474 C C . VAL A 1 199 ? 0.995 3.756 21.143 1.00 94.06 199 VAL A C 1
ATOM 1476 O O . VAL A 1 199 ? 1.528 4.163 20.114 1.00 94.06 199 VAL A O 1
ATOM 1479 N N . LYS A 1 200 ? 1.714 3.326 22.189 1.00 88.62 200 LYS A N 1
ATOM 1480 C CA . LYS A 1 200 ? 3.194 3.310 22.239 1.00 88.62 200 LYS A CA 1
ATOM 1481 C C . LYS A 1 200 ? 3.834 2.012 21.723 1.00 88.62 200 LYS A C 1
ATOM 1483 O O . LYS A 1 200 ? 5.057 1.939 21.627 1.00 88.62 200 LYS A O 1
ATOM 1488 N N . GLY A 1 201 ? 3.038 0.975 21.449 1.00 79.69 201 GLY A N 1
ATOM 1489 C CA . GLY A 1 201 ? 3.540 -0.327 20.995 1.00 79.69 201 GLY A CA 1
ATOM 1490 C C . GLY A 1 201 ? 4.225 -0.227 19.631 1.00 79.69 201 GLY A C 1
ATOM 1491 O O . GLY A 1 201 ? 3.742 0.486 18.750 1.00 79.69 201 GLY A O 1
ATOM 1492 N N . LYS A 1 202 ? 5.342 -0.939 19.427 1.00 85.88 202 LYS A N 1
ATOM 1493 C CA . LYS A 1 202 ? 5.994 -0.934 18.109 1.00 85.88 202 LYS A CA 1
ATOM 1494 C C . LYS A 1 202 ? 5.126 -1.707 17.107 1.00 85.88 202 LYS A C 1
ATOM 1496 O O . LYS A 1 202 ? 4.618 -2.769 17.468 1.00 85.88 202 LYS A O 1
ATOM 1501 N N . PRO A 1 203 ? 5.040 -1.286 15.832 1.00 90.56 203 PRO A N 1
ATOM 1502 C CA . PRO A 1 203 ? 4.296 -2.017 14.802 1.00 90.56 203 PRO A CA 1
ATOM 1503 C C . PRO A 1 203 ? 4.636 -3.512 14.730 1.00 90.56 203 PRO A C 1
ATOM 1505 O O . PRO A 1 203 ? 3.749 -4.345 14.592 1.00 90.56 203 PRO A O 1
ATOM 1508 N N . SER A 1 204 ? 5.909 -3.878 14.913 1.00 85.12 204 SER A N 1
ATOM 1509 C CA . SER A 1 204 ? 6.383 -5.271 14.935 1.00 85.12 204 SER A CA 1
ATOM 1510 C C . SER A 1 204 ? 5.914 -6.110 16.134 1.00 85.12 204 SER A C 1
ATOM 1512 O O . SER A 1 204 ? 6.011 -7.331 16.084 1.00 85.12 204 SER A O 1
ATOM 1514 N N . GLU A 1 205 ? 5.455 -5.479 17.216 1.00 88.50 205 GLU A N 1
ATOM 1515 C CA . GLU A 1 205 ? 5.006 -6.117 18.470 1.00 88.50 205 GLU A CA 1
ATOM 1516 C C . GLU A 1 205 ? 3.469 -6.238 18.543 1.00 88.50 205 GLU A C 1
ATOM 1518 O O . GLU A 1 205 ? 2.923 -6.917 19.416 1.00 88.50 205 GLU A O 1
ATOM 1523 N N . VAL A 1 206 ? 2.766 -5.582 17.615 1.00 93.38 206 VAL A N 1
ATOM 1524 C CA . VAL A 1 206 ? 1.305 -5.533 17.523 1.00 93.38 206 VAL A CA 1
ATOM 1525 C C . VAL A 1 206 ? 0.909 -5.935 16.098 1.00 93.38 206 VAL A C 1
ATOM 1527 O O . VAL A 1 206 ? 0.787 -5.103 15.200 1.00 93.38 206 VAL A O 1
ATOM 1530 N N . THR A 1 207 ? 0.760 -7.239 15.865 1.00 93.56 207 THR A N 1
ATOM 1531 C CA . THR A 1 207 ? 0.410 -7.838 14.560 1.00 93.56 207 THR A CA 1
ATOM 1532 C C . THR A 1 207 ? -1.082 -8.133 14.411 1.00 93.56 207 THR A C 1
ATOM 1534 O O . THR A 1 207 ? -1.556 -8.347 13.293 1.00 93.56 207 THR A O 1
ATOM 1537 N N . ARG A 1 208 ? -1.832 -8.106 15.518 1.00 96.12 208 ARG A N 1
ATOM 1538 C CA . ARG A 1 208 ? -3.298 -8.130 15.565 1.00 96.12 208 ARG A CA 1
ATOM 1539 C C . ARG A 1 208 ? -3.819 -7.186 16.636 1.00 96.12 208 ARG A C 1
ATOM 1541 O O . ARG A 1 208 ? -3.173 -6.993 17.669 1.00 96.12 208 ARG A O 1
ATOM 1548 N N . VAL A 1 209 ? -5.003 -6.644 16.391 1.00 97.12 209 VAL A N 1
ATOM 1549 C CA . VAL A 1 209 ? -5.771 -5.895 17.382 1.00 97.12 209 VAL A CA 1
ATOM 1550 C C . VAL A 1 209 ? -7.212 -6.382 17.437 1.00 97.12 209 VAL A C 1
ATOM 1552 O O . VAL A 1 209 ? -7.725 -6.951 16.479 1.00 97.12 209 VAL A O 1
ATOM 1555 N N . GLY A 1 210 ? -7.879 -6.122 18.549 1.00 97.06 210 GLY A N 1
ATOM 1556 C CA . GLY A 1 210 ? -9.317 -6.312 18.705 1.00 97.06 210 GLY A CA 1
ATOM 1557 C C . GLY A 1 210 ? -9.878 -5.207 19.584 1.00 97.06 210 GLY A C 1
ATOM 1558 O O . GLY A 1 210 ? -9.118 -4.451 20.186 1.00 97.06 210 GLY A O 1
ATOM 1559 N N . TYR A 1 211 ? -11.194 -5.123 19.679 1.00 97.94 211 TYR A N 1
ATOM 1560 C CA . TYR A 1 211 ? -11.877 -4.170 20.542 1.00 97.94 211 TYR A CA 1
ATOM 1561 C C . TYR A 1 211 ? -12.559 -4.890 21.685 1.00 97.94 211 TYR A C 1
ATOM 1563 O O . TYR A 1 211 ? -13.047 -6.004 21.522 1.00 97.94 211 TYR A O 1
ATOM 1571 N N . ARG A 1 212 ? -12.625 -4.232 22.830 1.00 98.00 212 ARG A N 1
ATOM 1572 C CA . ARG A 1 212 ? -13.417 -4.631 23.985 1.00 98.00 212 ARG A CA 1
ATOM 1573 C C . ARG A 1 212 ? -14.470 -3.575 24.208 1.00 98.00 212 ARG A C 1
ATOM 1575 O O . ARG A 1 212 ? -14.124 -2.440 24.515 1.00 98.00 212 ARG A O 1
ATOM 1582 N N . VAL A 1 213 ? -15.726 -3.954 24.032 1.00 97.94 213 VAL A N 1
ATOM 1583 C CA . VAL A 1 213 ? -16.863 -3.102 24.357 1.00 97.94 213 VAL A CA 1
ATOM 1584 C C . VAL A 1 213 ? -17.311 -3.463 25.764 1.00 97.94 213 VAL A C 1
ATOM 1586 O O . VAL A 1 213 ? -17.652 -4.620 26.025 1.00 97.94 213 VAL A O 1
ATOM 1589 N N . SER A 1 214 ? -17.301 -2.474 26.649 1.00 97.00 214 SER A N 1
ATOM 1590 C CA . SER A 1 214 ? -17.844 -2.553 28.002 1.00 97.00 214 SER A CA 1
ATOM 1591 C C . SER A 1 214 ? -19.032 -1.597 28.096 1.00 97.00 214 SER A C 1
ATOM 1593 O O . SER A 1 214 ? -18.894 -0.404 27.817 1.00 97.00 214 SER A O 1
ATOM 1595 N N . LEU A 1 215 ? -20.197 -2.127 28.454 1.00 96.00 215 LEU A N 1
ATOM 1596 C CA . LEU A 1 215 ? -21.422 -1.376 28.704 1.00 96.00 215 LEU A CA 1
ATOM 1597 C C . LEU A 1 215 ? -21.617 -1.247 30.210 1.00 96.00 215 LEU A C 1
ATOM 1599 O O . LEU A 1 215 ? -21.549 -2.252 30.916 1.00 96.00 215 LEU A O 1
ATOM 1603 N N . PHE A 1 216 ? -21.897 -0.035 30.676 1.00 94.62 216 PHE A N 1
ATOM 1604 C CA . PHE A 1 216 ? -22.188 0.264 32.073 1.00 94.62 216 PHE A CA 1
ATOM 1605 C C . PHE A 1 216 ? -23.586 0.863 32.158 1.00 94.62 216 PHE A C 1
ATOM 1607 O O . PHE A 1 216 ? -23.850 1.918 31.576 1.00 94.62 216 PHE A O 1
ATOM 1614 N N . GLY A 1 217 ? -24.481 0.183 32.864 1.00 92.25 217 GLY A N 1
ATOM 1615 C CA . GLY A 1 217 ? -25.802 0.696 33.194 1.00 92.25 217 GLY A CA 1
ATOM 1616 C C . GLY A 1 217 ? -25.982 0.913 34.690 1.00 92.25 217 GLY A C 1
ATOM 1617 O O . GLY A 1 217 ? -25.204 0.399 35.492 1.00 92.25 217 GLY A O 1
ATOM 1618 N N . LYS A 1 218 ? -27.026 1.651 35.062 1.00 91.69 218 LYS A N 1
ATOM 1619 C CA . LYS A 1 218 ? -27.488 1.805 36.446 1.00 91.69 218 LYS A CA 1
ATOM 1620 C C . LYS A 1 218 ? -28.922 1.299 36.556 1.00 91.69 218 LYS A C 1
ATOM 1622 O O . LYS A 1 218 ? -29.742 1.580 35.681 1.00 91.69 218 LYS A O 1
ATOM 1627 N N . ASP A 1 219 ? -29.219 0.529 37.596 1.00 89.62 219 ASP A N 1
ATOM 1628 C CA . ASP A 1 219 ? -30.601 0.189 37.945 1.00 89.62 219 ASP A CA 1
ATOM 1629 C C . ASP A 1 219 ? -31.281 1.310 38.757 1.00 89.62 219 ASP A C 1
ATOM 1631 O O . ASP A 1 219 ? -30.705 2.370 39.012 1.00 89.62 219 ASP A O 1
ATOM 1635 N N . ARG A 1 220 ? -32.536 1.080 39.159 1.00 85.94 220 ARG A N 1
ATOM 1636 C CA . ARG A 1 220 ? -33.339 2.044 39.932 1.00 85.94 220 ARG A CA 1
ATOM 1637 C C . ARG A 1 220 ? -32.775 2.375 41.311 1.00 85.94 220 ARG A C 1
ATOM 1639 O O . ARG A 1 220 ? -33.090 3.445 41.825 1.00 85.94 220 ARG A O 1
ATOM 1646 N N . ASP A 1 221 ? -31.980 1.480 41.887 1.00 87.50 221 ASP A N 1
ATOM 1647 C CA . ASP A 1 221 ? -31.355 1.660 43.197 1.00 87.50 221 ASP A CA 1
ATOM 1648 C C . ASP A 1 221 ? -29.960 2.310 43.059 1.00 87.50 221 ASP A C 1
ATOM 1650 O O . ASP A 1 221 ? -29.272 2.553 44.051 1.00 87.50 221 ASP A O 1
ATOM 1654 N N . GLY A 1 222 ? -29.550 2.637 41.825 1.00 84.88 222 GLY A N 1
ATOM 1655 C CA . GLY A 1 222 ? -28.257 3.227 41.487 1.00 84.88 222 GLY A CA 1
ATOM 1656 C C . GLY A 1 222 ? -27.129 2.203 41.346 1.00 84.88 222 GLY A C 1
ATOM 1657 O O . GLY A 1 222 ? -25.975 2.600 41.164 1.00 84.88 222 GLY A O 1
ATOM 1658 N N . THR A 1 223 ? -27.429 0.902 41.408 1.00 87.31 223 THR A N 1
ATOM 1659 C CA . THR A 1 223 ? -26.427 -0.163 41.294 1.00 87.31 223 THR A CA 1
ATOM 1660 C C . THR A 1 223 ? -25.853 -0.179 39.886 1.00 87.31 223 THR A C 1
ATOM 1662 O O . THR A 1 223 ? -26.590 -0.280 38.903 1.00 87.31 223 THR A O 1
ATOM 1665 N N . VAL A 1 224 ? -24.526 -0.114 39.782 1.00 88.62 224 VAL A N 1
ATOM 1666 C CA . VAL A 1 224 ? -23.822 -0.255 38.505 1.00 88.62 224 VAL A CA 1
ATOM 1667 C C . VAL A 1 224 ? -23.854 -1.713 38.055 1.00 88.62 224 VAL A C 1
ATOM 1669 O O . VAL A 1 224 ? -23.459 -2.616 38.791 1.00 88.62 224 VAL A O 1
ATOM 1672 N N . ILE A 1 225 ? -24.274 -1.923 36.812 1.00 89.81 225 ILE A N 1
ATOM 1673 C CA . ILE A 1 225 ? -24.302 -3.215 36.135 1.00 89.81 225 ILE A CA 1
ATOM 1674 C C . ILE A 1 225 ? -23.397 -3.130 34.905 1.00 89.81 225 ILE A C 1
ATOM 1676 O O . ILE A 1 225 ? -23.594 -2.271 34.045 1.00 89.81 225 ILE A O 1
ATOM 1680 N N . THR A 1 226 ? -22.427 -4.041 34.807 1.00 91.81 226 THR A N 1
ATOM 1681 C CA . THR A 1 226 ? -21.425 -4.055 33.731 1.00 91.81 226 THR A CA 1
ATOM 1682 C C . THR A 1 226 ? -21.571 -5.294 32.856 1.00 91.81 226 THR A C 1
ATOM 1684 O O . THR A 1 226 ? -21.595 -6.417 33.359 1.00 91.81 226 THR A O 1
ATOM 1687 N N . ALA A 1 227 ? -21.576 -5.101 31.538 1.00 93.44 227 ALA A N 1
ATOM 1688 C CA . ALA A 1 227 ? -21.467 -6.168 30.547 1.00 93.44 227 ALA A CA 1
ATOM 1689 C C . ALA A 1 227 ? -20.269 -5.926 29.634 1.00 93.44 227 ALA A C 1
ATOM 1691 O O . ALA A 1 227 ? -19.918 -4.782 29.351 1.00 93.44 227 ALA A O 1
ATOM 1692 N N . ARG A 1 228 ? -19.638 -6.994 29.142 1.00 95.00 228 ARG A N 1
ATOM 1693 C CA . ARG A 1 228 ? -18.423 -6.877 28.332 1.00 95.00 228 ARG A CA 1
ATOM 1694 C C . ARG A 1 228 ? -18.333 -7.953 27.265 1.00 95.00 228 ARG A C 1
ATOM 1696 O O . ARG A 1 228 ? -18.588 -9.124 27.537 1.00 95.00 228 ARG A O 1
ATOM 1703 N N . LYS A 1 229 ? -17.877 -7.569 26.073 1.00 95.88 229 LYS A N 1
ATOM 1704 C CA . LYS A 1 229 ? -17.525 -8.505 25.000 1.00 95.88 229 LYS A CA 1
ATOM 1705 C C . LYS A 1 229 ? -16.360 -7.983 24.182 1.00 95.88 229 LYS A C 1
ATOM 1707 O O . LYS A 1 229 ? -16.232 -6.784 23.947 1.00 95.88 229 LYS A O 1
ATOM 1712 N N . ASP A 1 230 ? -15.522 -8.909 23.739 1.00 97.12 230 ASP A N 1
ATOM 1713 C CA . ASP A 1 230 ? -14.421 -8.602 22.839 1.00 97.12 230 ASP A CA 1
ATOM 1714 C C . ASP A 1 230 ? -14.830 -8.958 21.393 1.00 97.12 230 ASP A C 1
ATOM 1716 O O . ASP A 1 230 ? -15.523 -9.950 21.158 1.00 97.12 230 ASP A O 1
ATOM 1720 N N . SER A 1 231 ? -14.409 -8.148 20.423 1.00 96.62 231 SER A N 1
ATOM 1721 C CA . SER A 1 231 ? -14.664 -8.339 18.994 1.00 96.62 231 SER A CA 1
ATOM 1722 C C . SER A 1 231 ? -13.829 -9.478 18.393 1.00 96.62 231 SER A C 1
ATOM 1724 O O . SER A 1 231 ? -12.909 -10.012 19.016 1.00 96.62 231 SER A O 1
ATOM 1726 N N . ALA A 1 232 ? -14.079 -9.773 17.114 1.00 94.69 232 ALA A N 1
ATOM 1727 C CA . ALA A 1 232 ? -13.115 -10.480 16.273 1.00 94.69 232 ALA A CA 1
ATOM 1728 C C . ALA A 1 232 ? -11.778 -9.710 16.153 1.00 94.69 232 ALA A C 1
ATOM 1730 O O . ALA A 1 232 ? -11.714 -8.507 16.423 1.00 94.69 232 ALA A O 1
ATOM 1731 N N . ASP A 1 233 ? -10.729 -10.412 15.717 1.00 95.25 233 ASP A N 1
ATOM 1732 C CA . ASP A 1 233 ? -9.429 -9.816 15.393 1.00 95.25 233 ASP A CA 1
ATOM 1733 C C . ASP A 1 233 ? -9.474 -9.007 14.087 1.00 95.25 233 ASP A C 1
ATOM 1735 O O . ASP A 1 233 ? -10.038 -9.439 13.080 1.00 95.25 233 ASP A O 1
ATOM 1739 N N . PHE A 1 234 ? -8.741 -7.899 14.083 1.00 95.88 234 PHE A N 1
ATOM 1740 C CA . PHE A 1 234 ? -8.378 -7.092 12.925 1.00 95.88 234 PHE A CA 1
ATOM 1741 C C . PHE A 1 234 ? -6.857 -7.093 12.762 1.00 95.88 234 PHE A C 1
ATOM 1743 O O . PHE A 1 234 ? -6.100 -7.264 13.724 1.00 95.88 234 PHE A O 1
ATOM 1750 N N . PHE A 1 235 ? -6.386 -6.849 11.543 1.00 95.12 235 PHE A N 1
ATOM 1751 C CA . PHE A 1 235 ? -4.962 -6.635 11.298 1.00 95.12 235 PHE A CA 1
ATOM 1752 C C . PHE A 1 235 ? -4.689 -5.123 11.239 1.00 95.12 235 PHE A C 1
ATOM 1754 O O . PHE A 1 235 ? -5.276 -4.441 10.389 1.00 95.12 235 PHE A O 1
ATOM 1761 N N . PRO A 1 236 ? -3.813 -4.587 12.107 1.00 95.81 236 PRO A N 1
ATOM 1762 C CA . PRO A 1 236 ? -3.492 -3.172 12.111 1.00 95.81 236 PRO A CA 1
ATOM 1763 C C . PRO A 1 236 ? -2.680 -2.780 10.872 1.00 95.81 236 PRO A C 1
ATOM 1765 O O . PRO A 1 236 ? -1.797 -3.513 10.412 1.00 95.81 236 PRO A O 1
ATOM 1768 N N . LEU A 1 237 ? -2.968 -1.588 10.361 1.00 96.44 237 LEU A N 1
ATOM 1769 C CA . LEU A 1 237 ? -2.133 -0.863 9.419 1.00 96.44 237 LEU A CA 1
ATOM 1770 C C . LEU A 1 237 ? -1.515 0.336 10.137 1.00 96.44 237 LEU A C 1
ATOM 1772 O O . LEU A 1 237 ? -2.210 1.117 10.778 1.00 96.44 237 LEU A O 1
ATOM 1776 N N . TRP A 1 238 ? -0.210 0.496 10.001 1.00 96.50 238 TRP A N 1
ATOM 1777 C CA . TRP A 1 238 ? 0.580 1.537 10.642 1.00 96.50 238 TRP A CA 1
ATOM 1778 C C . TRP A 1 238 ? 1.031 2.547 9.603 1.00 96.50 238 TRP A C 1
ATOM 1780 O O . TRP A 1 238 ? 1.336 2.176 8.469 1.00 96.50 238 TRP A O 1
ATOM 1790 N N . ARG A 1 239 ? 1.143 3.813 9.995 1.00 93.50 239 ARG A N 1
ATOM 1791 C CA . ARG A 1 239 ? 1.853 4.818 9.196 1.00 93.50 239 ARG A CA 1
ATOM 1792 C C . ARG A 1 239 ? 3.262 4.310 8.870 1.00 93.50 239 ARG A C 1
ATOM 1794 O O . ARG A 1 239 ? 3.946 3.794 9.754 1.00 93.50 239 ARG A O 1
ATOM 1801 N N . MET A 1 240 ? 3.697 4.447 7.620 1.00 92.31 240 MET A N 1
ATOM 1802 C CA . MET A 1 240 ? 5.034 4.041 7.180 1.00 92.31 240 MET A CA 1
ATOM 1803 C C . MET A 1 240 ? 6.152 4.642 8.058 1.00 92.31 240 MET A C 1
ATOM 1805 O O . MET A 1 240 ? 6.003 5.770 8.553 1.00 92.31 240 MET A O 1
ATOM 1809 N N . PRO A 1 241 ? 7.307 3.948 8.182 1.00 91.88 241 PRO A N 1
ATOM 1810 C CA . PRO A 1 241 ? 8.488 4.501 8.838 1.00 91.88 241 PRO A CA 1
ATOM 1811 C C . PRO A 1 241 ? 8.904 5.847 8.229 1.00 91.88 241 PRO A C 1
ATOM 1813 O O . PRO A 1 241 ? 8.735 6.086 7.034 1.00 91.88 241 PRO A O 1
ATOM 1816 N N . ALA A 1 242 ? 9.500 6.719 9.039 1.00 87.38 242 ALA A N 1
ATOM 1817 C CA . ALA A 1 242 ? 9.905 8.049 8.596 1.00 87.38 242 ALA A CA 1
ATOM 1818 C C . ALA A 1 242 ? 11.084 8.049 7.594 1.00 87.38 242 ALA A C 1
ATOM 1820 O O . ALA A 1 242 ? 11.855 7.089 7.443 1.00 87.38 242 ALA A O 1
ATOM 1821 N N . GLY A 1 243 ? 11.242 9.186 6.910 1.00 84.81 243 GLY A N 1
ATOM 1822 C CA . GLY A 1 243 ? 12.351 9.451 5.993 1.00 84.81 243 GLY A CA 1
ATOM 1823 C C . GLY A 1 243 ? 12.318 8.627 4.705 1.00 84.81 243 GLY A C 1
ATOM 1824 O O . GLY A 1 243 ? 13.381 8.354 4.151 1.00 84.81 243 GLY A O 1
ATOM 1825 N N . PHE A 1 244 ? 11.147 8.154 4.273 1.00 88.00 244 PHE A N 1
ATOM 1826 C CA . PHE A 1 244 ? 10.938 7.782 2.877 1.00 88.00 244 PHE A CA 1
ATOM 1827 C C . PHE A 1 244 ? 10.504 9.014 2.100 1.00 88.00 244 PHE A C 1
ATOM 1829 O O . PHE A 1 244 ? 9.479 9.623 2.402 1.00 88.00 244 PHE A O 1
ATOM 1836 N N . ASP A 1 245 ? 11.258 9.321 1.058 1.00 89.06 245 ASP A N 1
ATOM 1837 C CA . ASP A 1 245 ? 10.829 10.228 0.012 1.00 89.06 245 ASP A CA 1
ATOM 1838 C C . ASP A 1 245 ? 9.526 9.726 -0.645 1.00 89.06 245 ASP A C 1
ATOM 1840 O O . ASP A 1 245 ? 9.332 8.517 -0.825 1.00 89.06 245 ASP A O 1
ATOM 1844 N N . ARG A 1 246 ? 8.654 10.646 -1.083 1.00 88.38 246 ARG A N 1
ATOM 1845 C CA . ARG A 1 246 ? 7.363 10.342 -1.736 1.00 88.38 246 ARG A CA 1
ATOM 1846 C C . ARG A 1 246 ? 7.243 10.995 -3.126 1.00 88.38 246 ARG A C 1
ATOM 1848 O O . ARG A 1 246 ? 7.767 12.086 -3.319 1.00 88.38 246 ARG A O 1
ATOM 1855 N N . TYR A 1 247 ? 6.582 10.355 -4.093 1.00 86.81 247 TYR A N 1
ATOM 1856 C CA . TYR A 1 247 ? 6.221 10.953 -5.402 1.00 86.81 247 TYR A CA 1
ATOM 1857 C C . TYR A 1 247 ? 4.809 10.554 -5.821 1.00 86.81 247 TYR A C 1
ATOM 1859 O O . TYR A 1 247 ? 4.375 9.480 -5.428 1.00 86.81 247 TYR A O 1
ATOM 1867 N N . GLY A 1 248 ? 4.130 11.358 -6.641 1.00 79.06 248 GLY A N 1
ATOM 1868 C CA . GLY A 1 248 ? 2.730 11.117 -7.024 1.00 79.06 248 GLY A CA 1
ATOM 1869 C C . GLY A 1 248 ? 1.737 11.962 -6.217 1.00 79.06 248 GLY A C 1
ATOM 1870 O O . GLY A 1 248 ? 2.141 12.851 -5.468 1.00 79.06 248 GLY A O 1
ATOM 1871 N N . GLN A 1 249 ? 0.434 11.741 -6.415 1.00 73.38 249 GLN A N 1
ATOM 1872 C CA . GLN A 1 249 ? -0.608 12.461 -5.668 1.00 73.38 249 GLN A CA 1
ATOM 1873 C C . GLN A 1 249 ? -0.856 11.804 -4.314 1.00 73.38 249 GLN A C 1
ATOM 1875 O O . GLN A 1 249 ? -0.966 10.587 -4.232 1.00 73.38 249 GLN A O 1
ATOM 1880 N N . ARG A 1 250 ? -1.038 12.622 -3.275 1.00 75.44 250 ARG A N 1
ATOM 1881 C CA . ARG A 1 250 ? -1.468 12.170 -1.951 1.00 75.44 250 ARG A CA 1
ATOM 1882 C C . ARG A 1 250 ? -2.900 12.615 -1.687 1.00 75.44 250 ARG A C 1
ATOM 1884 O O . ARG A 1 250 ? -3.213 13.801 -1.719 1.00 75.44 250 ARG A O 1
ATOM 1891 N N . ASP A 1 251 ? -3.783 11.652 -1.436 1.00 72.88 251 ASP A N 1
ATOM 1892 C CA . ASP A 1 251 ? -5.191 11.886 -1.078 1.00 72.88 251 ASP A CA 1
ATOM 1893 C C . ASP A 1 251 ? -5.309 12.087 0.447 1.00 72.88 251 ASP A C 1
ATOM 1895 O O . ASP A 1 251 ? -6.112 11.431 1.111 1.00 72.88 251 ASP A O 1
ATOM 1899 N N . ASP A 1 252 ? -4.458 12.949 1.023 1.00 76.44 252 ASP A N 1
ATOM 1900 C CA . ASP A 1 252 ? -4.281 13.115 2.479 1.00 76.44 252 ASP A CA 1
ATOM 1901 C C . ASP A 1 252 ? -5.586 13.512 3.179 1.00 76.44 252 ASP A C 1
ATOM 1903 O O . ASP A 1 252 ? -5.931 12.967 4.225 1.00 76.44 252 ASP A O 1
ATOM 1907 N N . LYS A 1 253 ? -6.396 14.358 2.524 1.00 75.25 253 LYS A N 1
ATOM 1908 C CA . LYS A 1 253 ? -7.756 14.738 2.961 1.00 75.25 253 LYS A CA 1
ATOM 1909 C C . LYS A 1 253 ? -8.755 13.571 2.993 1.00 75.25 253 LYS A C 1
ATOM 1911 O O . LYS A 1 253 ? -9.900 13.752 3.394 1.00 75.25 253 LYS A O 1
ATOM 1916 N N . ARG A 1 254 ? -8.351 12.383 2.542 1.00 76.19 254 ARG A N 1
ATOM 1917 C CA . ARG A 1 254 ? -9.089 11.119 2.647 1.00 76.19 254 ARG A CA 1
ATOM 1918 C C . ARG A 1 254 ? -8.193 10.012 3.215 1.00 76.19 254 ARG A C 1
ATOM 1920 O O . ARG A 1 254 ? -8.302 8.856 2.801 1.00 76.19 254 ARG A O 1
ATOM 1927 N N . GLY A 1 255 ? -7.311 10.355 4.148 1.00 78.06 255 GLY A N 1
ATOM 1928 C CA . GLY A 1 255 ? -6.473 9.402 4.877 1.00 78.06 255 GLY A CA 1
ATOM 1929 C C . GLY A 1 255 ? -5.161 9.041 4.189 1.00 78.06 255 GLY A C 1
ATOM 1930 O O . GLY A 1 255 ? -4.390 8.270 4.750 1.00 78.06 255 GLY A O 1
ATOM 1931 N N . GLY A 1 256 ? -4.875 9.585 3.005 1.00 84.31 256 GLY A N 1
ATOM 1932 C CA . GLY A 1 256 ? -3.633 9.310 2.287 1.00 84.31 256 GLY A CA 1
ATOM 1933 C C . GLY A 1 256 ? -3.485 7.842 1.877 1.00 84.31 256 GLY A C 1
ATOM 1934 O O . GLY A 1 256 ? -4.469 7.115 1.706 1.00 84.31 256 GLY A O 1
ATOM 1935 N N . ASP A 1 257 ? -2.234 7.435 1.693 1.00 86.38 257 ASP A N 1
ATOM 1936 C CA . ASP A 1 257 ? -1.811 6.185 1.053 1.00 86.38 257 ASP A CA 1
ATOM 1937 C C . ASP A 1 257 ? -0.578 5.542 1.719 1.00 86.38 257 ASP A C 1
ATOM 1939 O O . ASP A 1 257 ? 0.062 4.676 1.122 1.00 86.38 257 ASP A O 1
ATOM 1943 N N . ASP A 1 258 ? -0.223 5.984 2.931 1.00 90.50 258 ASP A N 1
ATOM 1944 C CA . ASP A 1 258 ? 1.034 5.682 3.628 1.00 90.50 258 ASP A CA 1
ATOM 1945 C C . ASP A 1 258 ? 0.905 4.588 4.702 1.00 90.50 258 ASP A C 1
ATOM 1947 O O . ASP A 1 258 ? 1.750 4.470 5.592 1.00 90.50 258 ASP A O 1
ATOM 1951 N N . TRP A 1 259 ? -0.151 3.780 4.617 1.00 94.19 259 TRP A N 1
ATOM 1952 C CA . TRP A 1 259 ? -0.477 2.751 5.596 1.00 94.19 259 TRP A CA 1
ATOM 1953 C C . TRP A 1 259 ? 0.127 1.401 5.203 1.00 94.19 259 TRP A C 1
ATOM 1955 O O . TRP A 1 259 ? -0.013 0.929 4.079 1.00 94.19 259 TRP A O 1
ATOM 1965 N N . CYS A 1 260 ? 0.805 0.746 6.136 1.00 95.25 260 CYS A N 1
ATOM 1966 C CA . CYS A 1 260 ? 1.554 -0.483 5.897 1.00 95.25 260 CYS A CA 1
ATOM 1967 C C . CYS A 1 260 ? 1.248 -1.529 6.971 1.00 95.25 260 CYS A C 1
ATOM 1969 O O . CYS A 1 260 ? 0.891 -1.191 8.097 1.00 95.25 260 CYS A O 1
ATOM 1971 N N . SER A 1 261 ? 1.364 -2.816 6.649 1.00 95.88 261 SER A N 1
ATOM 1972 C CA . SER A 1 261 ? 1.196 -3.859 7.666 1.00 95.88 261 SER A CA 1
ATOM 1973 C C . SER A 1 261 ? 2.324 -3.781 8.702 1.00 95.88 261 SER A C 1
ATOM 1975 O O . SER A 1 261 ? 3.420 -3.308 8.397 1.00 95.88 261 SER A O 1
ATOM 1977 N N . SER A 1 262 ? 2.111 -4.323 9.904 1.00 94.25 262 SER A N 1
ATOM 1978 C CA . SER A 1 262 ? 3.170 -4.525 10.910 1.00 94.25 262 SER A CA 1
ATOM 1979 C C . SER A 1 262 ? 4.444 -5.153 10.325 1.00 94.25 262 SER A C 1
ATOM 1981 O O . SER A 1 262 ? 5.566 -4.764 10.658 1.00 94.25 262 SER A O 1
ATOM 1983 N N . PHE A 1 263 ? 4.265 -6.104 9.404 1.00 94.38 263 PHE A N 1
ATOM 1984 C CA . PHE A 1 263 ? 5.349 -6.788 8.714 1.00 94.38 263 PHE A CA 1
ATOM 1985 C C . PHE A 1 263 ? 6.078 -5.877 7.711 1.00 94.38 263 PHE A C 1
ATOM 1987 O O . PHE A 1 263 ? 7.308 -5.789 7.732 1.00 94.38 263 PHE A O 1
ATOM 1994 N N . ALA A 1 264 ? 5.335 -5.167 6.859 1.00 95.69 264 ALA A N 1
ATOM 1995 C CA . ALA A 1 264 ? 5.901 -4.243 5.882 1.00 95.69 264 ALA A CA 1
ATOM 1996 C C . ALA A 1 264 ? 6.594 -3.054 6.561 1.00 95.69 264 ALA A C 1
ATOM 1998 O O . ALA A 1 264 ? 7.680 -2.674 6.132 1.00 95.69 264 ALA A O 1
ATOM 1999 N N . HIS A 1 265 ? 6.044 -2.537 7.667 1.00 95.56 265 HIS A N 1
ATOM 2000 C CA . HIS A 1 265 ? 6.708 -1.544 8.512 1.00 95.56 265 HIS A CA 1
ATOM 2001 C C . HIS A 1 265 ? 8.088 -2.045 8.949 1.00 95.56 265 HIS A C 1
ATOM 2003 O O . HIS A 1 265 ? 9.091 -1.373 8.719 1.00 95.56 265 HIS A O 1
ATOM 2009 N N . GLY A 1 266 ? 8.159 -3.250 9.528 1.00 93.88 266 GLY A N 1
ATOM 2010 C CA . GLY A 1 266 ? 9.420 -3.867 9.946 1.00 93.88 266 GLY A CA 1
ATOM 2011 C C . GLY A 1 266 ? 10.406 -4.065 8.790 1.00 93.88 266 GLY A C 1
ATOM 2012 O O . GLY A 1 266 ? 11.592 -3.776 8.938 1.00 93.88 266 GLY A O 1
ATOM 2013 N N . TRP A 1 267 ? 9.927 -4.493 7.616 1.00 95.25 267 TRP A N 1
ATOM 2014 C CA . TRP A 1 267 ? 10.757 -4.634 6.415 1.00 95.25 267 TRP A CA 1
ATOM 2015 C C . TRP A 1 267 ? 11.311 -3.282 5.938 1.00 95.25 267 TRP A C 1
ATOM 2017 O O . TRP A 1 267 ? 12.505 -3.189 5.652 1.00 95.25 267 TRP A O 1
ATOM 2027 N N . LEU A 1 268 ? 10.478 -2.237 5.903 1.00 94.69 268 LEU A N 1
ATOM 2028 C CA . LEU A 1 268 ? 10.829 -0.870 5.494 1.00 94.69 268 LEU A CA 1
ATOM 2029 C C . LEU A 1 268 ? 11.741 -0.152 6.505 1.00 94.69 268 LEU A C 1
ATOM 2031 O O . LEU A 1 268 ? 12.517 0.718 6.111 1.00 94.69 268 LEU A O 1
ATOM 2035 N N . SER A 1 269 ? 11.694 -0.516 7.791 1.00 93.56 269 SER A N 1
ATOM 2036 C CA . SER A 1 269 ? 12.600 0.013 8.822 1.00 93.56 269 SER A CA 1
ATOM 2037 C C . SER A 1 269 ? 14.054 -0.464 8.670 1.00 93.56 269 SER A C 1
ATOM 2039 O O . SER A 1 269 ? 14.957 0.148 9.236 1.00 93.56 269 SER A O 1
ATOM 2041 N N . VAL A 1 270 ? 14.320 -1.530 7.905 1.00 93.25 270 VAL A N 1
ATOM 2042 C CA . VAL A 1 270 ? 15.689 -2.012 7.655 1.00 93.25 270 VAL A CA 1
ATOM 2043 C C . VAL A 1 270 ? 16.357 -1.156 6.575 1.00 93.25 270 VAL A C 1
ATOM 2045 O O . VAL A 1 270 ? 15.937 -1.167 5.419 1.00 93.25 270 VAL A O 1
ATOM 2048 N N . ALA A 1 271 ? 17.454 -0.475 6.918 1.00 92.19 271 ALA A N 1
ATOM 2049 C CA . ALA A 1 271 ? 18.166 0.440 6.014 1.00 92.19 271 ALA A CA 1
ATOM 2050 C C . ALA A 1 271 ? 18.537 -0.184 4.650 1.00 92.19 271 ALA A C 1
ATOM 2052 O O . ALA A 1 271 ? 18.369 0.450 3.608 1.00 92.19 271 ALA A O 1
ATOM 2053 N N . ALA A 1 272 ? 18.972 -1.450 4.638 1.00 92.50 272 ALA A N 1
ATOM 2054 C CA . ALA A 1 272 ? 19.304 -2.172 3.408 1.00 92.50 272 ALA A CA 1
ATOM 2055 C C . ALA A 1 272 ? 18.089 -2.391 2.483 1.00 92.50 272 ALA A C 1
ATOM 2057 O O . ALA A 1 272 ? 18.240 -2.333 1.267 1.00 92.50 272 ALA A O 1
ATOM 2058 N N . ASN A 1 273 ? 16.894 -2.599 3.048 1.00 93.81 273 ASN A N 1
ATOM 2059 C CA . ASN A 1 273 ? 15.642 -2.749 2.302 1.00 93.81 273 ASN A CA 1
ATOM 2060 C C . ASN A 1 273 ? 15.128 -1.389 1.813 1.00 93.81 273 ASN A C 1
ATOM 2062 O O . ASN A 1 273 ? 14.767 -1.245 0.647 1.00 93.81 273 ASN A O 1
ATOM 2066 N N . LYS A 1 274 ? 15.174 -0.371 2.682 1.00 90.38 274 LYS A N 1
ATOM 2067 C CA . LYS A 1 274 ? 14.852 1.026 2.359 1.00 90.38 274 LYS A CA 1
ATOM 2068 C C . LYS A 1 274 ? 15.648 1.533 1.150 1.00 90.38 274 LYS A C 1
ATOM 2070 O O . LYS A 1 274 ? 15.068 2.104 0.235 1.00 90.38 274 LYS A O 1
ATOM 2075 N N . ALA A 1 275 ? 16.942 1.219 1.065 1.00 90.31 275 ALA A N 1
ATOM 2076 C CA . ALA A 1 275 ? 17.792 1.565 -0.081 1.00 90.31 275 ALA A CA 1
ATOM 2077 C C . ALA A 1 275 ? 17.406 0.877 -1.418 1.00 90.31 275 ALA A C 1
ATOM 2079 O O . ALA A 1 275 ? 17.902 1.263 -2.487 1.00 90.31 275 ALA A O 1
ATOM 2080 N N . LEU A 1 276 ? 16.529 -0.136 -1.398 1.00 93.25 276 LEU A N 1
ATOM 2081 C CA . LEU A 1 276 ? 15.972 -0.752 -2.609 1.00 93.25 276 LEU A CA 1
ATOM 2082 C C . LEU A 1 276 ? 14.775 0.031 -3.169 1.00 93.25 276 LEU A C 1
ATOM 2084 O O . LEU A 1 276 ? 14.553 -0.042 -4.375 1.00 93.25 276 LEU A O 1
ATOM 2088 N N . LEU A 1 277 ? 14.062 0.796 -2.334 1.00 91.88 277 LEU A N 1
ATOM 2089 C CA . LEU A 1 277 ? 12.868 1.575 -2.686 1.00 91.88 277 LEU A CA 1
ATOM 2090 C C . LEU A 1 277 ? 13.142 3.082 -2.481 1.00 91.88 277 LEU A C 1
ATOM 2092 O O . LEU A 1 277 ? 12.789 3.632 -1.438 1.00 91.88 277 LEU A O 1
ATOM 2096 N N . PRO A 1 278 ? 13.799 3.765 -3.441 1.00 75.19 278 PRO A N 1
ATOM 2097 C CA . PRO A 1 278 ? 14.365 5.100 -3.214 1.00 75.19 278 PRO A CA 1
ATOM 2098 C C . PRO A 1 278 ? 13.326 6.201 -2.946 1.00 75.19 278 PRO A C 1
ATOM 2100 O O . PRO A 1 278 ? 13.620 7.137 -2.212 1.00 75.19 278 PRO A O 1
ATOM 2103 N N . ARG A 1 279 ? 12.127 6.104 -3.530 1.00 91.75 279 ARG A N 1
ATOM 2104 C CA . ARG A 1 279 ? 11.007 7.042 -3.340 1.00 91.75 279 ARG A CA 1
ATOM 2105 C C . ARG A 1 279 ? 9.705 6.254 -3.537 1.00 91.75 279 ARG A C 1
ATOM 2107 O O . ARG A 1 279 ? 9.602 5.525 -4.521 1.00 91.75 279 ARG A O 1
ATOM 2114 N N . ILE A 1 280 ? 8.753 6.324 -2.606 1.00 92.62 280 ILE A N 1
ATOM 2115 C CA . ILE A 1 280 ? 7.525 5.495 -2.610 1.00 92.62 280 ILE A CA 1
ATOM 2116 C C . ILE A 1 280 ? 6.333 6.294 -3.153 1.00 92.62 280 ILE A C 1
ATOM 2118 O O . ILE A 1 280 ? 6.115 7.436 -2.735 1.00 92.62 280 ILE A O 1
ATOM 2122 N N . ASN A 1 281 ? 5.570 5.689 -4.069 1.00 90.38 281 ASN A N 1
ATOM 2123 C CA . ASN A 1 281 ? 4.246 6.158 -4.463 1.00 90.38 281 ASN A CA 1
ATOM 2124 C C . ASN A 1 281 ? 3.212 5.646 -3.452 1.00 90.38 281 ASN A C 1
ATOM 2126 O O . ASN A 1 281 ? 3.095 6.243 -2.384 1.00 90.38 281 ASN A O 1
ATOM 2130 N N . ASP A 1 282 ? 2.567 4.515 -3.728 1.00 89.94 282 ASP A N 1
ATOM 2131 C CA . ASP A 1 282 ? 1.405 4.012 -2.989 1.00 89.94 282 ASP A CA 1
ATOM 2132 C C . ASP A 1 282 ? 1.771 2.788 -2.131 1.00 89.94 282 ASP A C 1
ATOM 2134 O O . ASP A 1 282 ? 2.612 1.978 -2.531 1.00 89.94 282 ASP A O 1
ATOM 2138 N N . ILE A 1 283 ? 1.118 2.601 -0.974 1.00 92.31 283 ILE A N 1
ATOM 2139 C CA . ILE A 1 283 ? 1.195 1.334 -0.216 1.00 92.31 283 ILE A CA 1
ATOM 2140 C C . ILE A 1 283 ? -0.176 0.791 0.220 1.00 92.31 283 ILE A C 1
ATOM 2142 O O . ILE A 1 283 ? -0.544 -0.322 -0.155 1.00 92.31 283 ILE A O 1
ATOM 2146 N N . SER A 1 284 ? -0.970 1.562 0.961 1.00 92.19 284 SER A N 1
ATOM 2147 C CA . SER A 1 284 ? -2.381 1.267 1.247 1.00 92.19 284 SER A CA 1
ATOM 2148 C C . SER A 1 284 ? -3.083 2.532 1.693 1.00 92.19 284 SER A C 1
ATOM 2150 O O . SER A 1 284 ? -2.518 3.334 2.435 1.00 92.19 284 SER A O 1
ATOM 2152 N N . GLY A 1 285 ? -4.349 2.673 1.307 1.00 90.62 285 GLY A N 1
ATOM 2153 C CA . GLY A 1 285 ? -5.215 3.683 1.897 1.00 90.62 285 GLY A CA 1
ATOM 2154 C C . GLY A 1 285 ? -5.508 3.383 3.364 1.00 90.62 285 GLY A C 1
ATOM 2155 O O . GLY A 1 285 ? -5.409 2.231 3.809 1.00 90.62 285 GLY A O 1
ATOM 2156 N N . GLU A 1 286 ? -5.902 4.425 4.094 1.00 92.25 286 GLU A N 1
ATOM 2157 C CA . GLU A 1 286 ? -6.372 4.316 5.476 1.00 92.25 286 GLU A CA 1
ATOM 2158 C C . GLU A 1 286 ? -7.476 3.254 5.588 1.00 92.25 286 GLU A C 1
ATOM 2160 O O . GLU A 1 286 ? -8.344 3.164 4.717 1.00 92.25 286 GLU A O 1
ATOM 2165 N N . HIS A 1 287 ? -7.414 2.407 6.619 1.00 92.81 287 HIS A N 1
ATOM 2166 C CA . HIS A 1 287 ? -8.319 1.264 6.819 1.00 92.81 287 HIS A CA 1
ATOM 2167 C C . HIS A 1 287 ? -8.408 0.302 5.620 1.00 92.81 287 HIS A C 1
ATOM 2169 O O . HIS A 1 287 ? -9.438 -0.327 5.414 1.00 92.81 287 HIS A O 1
ATOM 2175 N N . ALA A 1 288 ? -7.357 0.189 4.800 1.00 89.69 288 ALA A N 1
ATOM 2176 C CA . ALA A 1 288 ? -7.392 -0.528 3.519 1.00 89.69 288 ALA A CA 1
ATOM 2177 C C . ALA A 1 288 ? -8.459 -0.008 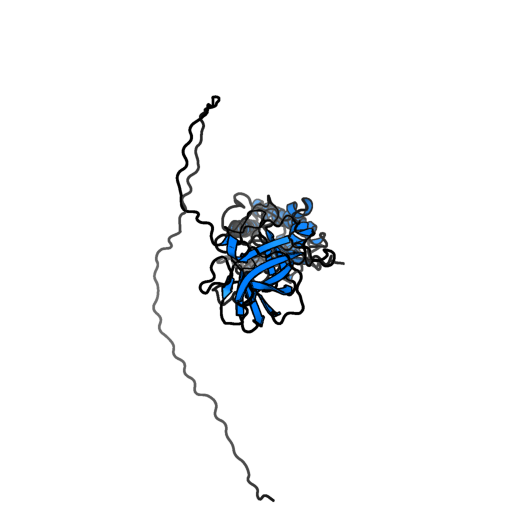2.537 1.00 89.69 288 ALA A C 1
ATOM 2179 O O . ALA A 1 288 ? -9.074 -0.777 1.784 1.00 89.69 288 ALA A O 1
ATOM 2180 N N . ARG A 1 289 ? -8.675 1.313 2.513 1.00 86.38 289 ARG A N 1
ATOM 2181 C CA . ARG A 1 289 ? -9.426 1.978 1.445 1.00 86.38 289 ARG A CA 1
ATOM 2182 C C . ARG A 1 289 ? -8.730 1.776 0.099 1.00 86.38 289 ARG A C 1
ATOM 2184 O O . ARG A 1 289 ? -7.522 1.943 -0.034 1.00 86.38 289 ARG A O 1
ATOM 2191 N N . ASN A 1 290 ? -9.532 1.503 -0.927 1.00 82.12 290 ASN A N 1
ATOM 2192 C CA . ASN A 1 290 ? -9.072 1.456 -2.310 1.00 82.12 290 ASN A CA 1
ATOM 2193 C C . ASN A 1 290 ? -8.632 2.841 -2.810 1.00 82.12 290 ASN A C 1
ATOM 2195 O O . ASN A 1 290 ? -9.451 3.764 -2.866 1.00 82.12 290 ASN A O 1
ATOM 2199 N N . LEU A 1 291 ? -7.373 2.948 -3.234 1.00 76.69 291 LEU A N 1
ATOM 2200 C CA . LEU A 1 291 ? -6.774 4.168 -3.783 1.00 76.69 291 LEU A CA 1
ATOM 2201 C C . LEU A 1 291 ? -7.004 4.349 -5.295 1.00 76.69 291 LEU A C 1
ATOM 2203 O O . LEU A 1 291 ? -6.789 5.432 -5.828 1.00 76.69 291 LEU A O 1
ATOM 2207 N N . GLY A 1 292 ? -7.480 3.315 -5.993 1.00 71.69 292 GLY A N 1
ATOM 2208 C CA . GLY A 1 292 ? -7.629 3.293 -7.454 1.00 71.69 292 GLY A CA 1
ATOM 2209 C C . GLY A 1 292 ? -7.143 1.995 -8.110 1.00 71.69 292 GLY A C 1
ATOM 2210 O O . GLY A 1 292 ? -7.306 1.810 -9.317 1.00 71.69 292 GLY A O 1
ATOM 2211 N N . HIS A 1 293 ? -6.582 1.071 -7.332 1.00 70.88 293 HIS A N 1
ATOM 2212 C CA . HIS A 1 293 ? -6.062 -0.220 -7.775 1.00 70.88 293 HIS A CA 1
ATOM 2213 C C . HIS A 1 293 ? -6.273 -1.291 -6.691 1.00 70.88 293 HIS A C 1
ATOM 2215 O O . HIS A 1 293 ? -6.329 -1.021 -5.496 1.00 70.88 293 HIS A O 1
ATOM 2221 N N . GLY A 1 294 ? -6.512 -2.534 -7.121 1.00 69.69 294 GLY A N 1
ATOM 2222 C CA . GLY A 1 294 ? -7.072 -3.586 -6.255 1.00 69.69 294 GLY A CA 1
ATOM 2223 C C . GLY A 1 294 ? -6.073 -4.340 -5.369 1.00 69.69 294 GLY A C 1
ATOM 2224 O O . GLY A 1 294 ? -6.491 -5.228 -4.629 1.00 69.69 294 GLY A O 1
ATOM 2225 N N . THR A 1 295 ? -4.779 -4.041 -5.474 1.00 77.25 295 THR A N 1
ATOM 2226 C CA . THR A 1 295 ? -3.682 -4.730 -4.769 1.00 77.25 295 THR A CA 1
ATOM 2227 C C . THR A 1 295 ? -3.368 -4.102 -3.411 1.00 77.25 295 THR A C 1
ATOM 2229 O O . THR A 1 295 ? -3.152 -4.824 -2.442 1.00 77.25 295 THR A O 1
ATOM 2232 N N . HIS A 1 296 ? -3.453 -2.775 -3.296 1.00 88.94 296 HIS A N 1
ATOM 2233 C CA . HIS A 1 296 ? -2.983 -1.971 -2.155 1.00 88.94 296 HIS A CA 1
ATOM 2234 C C . HIS A 1 296 ? -3.950 -1.962 -0.957 1.00 88.94 296 HIS A C 1
ATOM 2236 O O . HIS A 1 296 ? -4.274 -0.921 -0.397 1.00 88.94 296 HIS A O 1
ATOM 2242 N N . LEU A 1 297 ? -4.459 -3.139 -0.581 1.00 89.25 297 LEU A N 1
ATOM 2243 C CA . LEU A 1 297 ? -5.458 -3.325 0.484 1.00 89.25 297 LEU A CA 1
ATOM 2244 C C . LEU A 1 297 ? -4.904 -4.076 1.702 1.00 89.25 297 LEU A C 1
ATOM 2246 O O . LEU A 1 297 ? -5.645 -4.383 2.633 1.00 89.25 297 LEU A O 1
ATOM 2250 N N . THR A 1 298 ? -3.630 -4.473 1.677 1.00 91.19 298 THR A N 1
ATOM 2251 C CA . THR A 1 298 ? -3.021 -5.270 2.756 1.00 91.19 298 THR A CA 1
ATOM 2252 C C . THR A 1 298 ? -1.878 -4.562 3.473 1.00 91.19 298 THR A C 1
ATOM 2254 O O . THR A 1 298 ? -1.412 -5.066 4.494 1.00 91.19 298 THR A O 1
ATOM 2257 N N . GLY A 1 299 ? -1.426 -3.420 2.943 1.00 93.50 299 GLY A N 1
ATOM 2258 C CA . GLY A 1 299 ? -0.234 -2.720 3.410 1.00 93.50 299 GLY A CA 1
ATOM 2259 C C . GLY A 1 299 ? 1.079 -3.472 3.154 1.00 93.50 299 GLY A C 1
ATOM 2260 O O . GLY A 1 299 ? 2.060 -3.168 3.823 1.00 93.50 299 GLY A O 1
ATOM 2261 N N . ASN A 1 300 ? 1.104 -4.466 2.253 1.00 94.75 300 ASN A N 1
ATOM 2262 C CA . ASN A 1 300 ? 2.309 -5.218 1.852 1.00 94.75 300 ASN A CA 1
ATOM 2263 C C . ASN A 1 300 ? 2.722 -4.983 0.391 1.00 94.75 300 ASN A C 1
ATOM 2265 O O . ASN A 1 300 ? 3.762 -5.475 -0.040 1.00 94.75 300 ASN A O 1
ATOM 2269 N N . ASP A 1 301 ? 1.886 -4.284 -0.366 1.00 94.62 301 ASP A N 1
ATOM 2270 C CA . ASP A 1 301 ? 2.002 -4.052 -1.798 1.00 94.62 301 ASP A CA 1
ATOM 2271 C C . ASP A 1 301 ? 2.482 -2.607 -1.977 1.00 94.62 301 ASP A C 1
ATOM 2273 O O . ASP A 1 301 ? 1.825 -1.693 -1.486 1.00 94.62 301 ASP A O 1
ATOM 2277 N N . ILE A 1 302 ? 3.651 -2.392 -2.585 1.00 95.06 302 ILE A N 1
ATOM 2278 C CA . ILE A 1 302 ? 4.349 -1.097 -2.564 1.00 95.06 302 ILE A CA 1
ATOM 2279 C C . ILE A 1 302 ? 4.714 -0.662 -3.976 1.00 95.06 302 ILE A C 1
ATOM 2281 O O . ILE A 1 302 ? 5.531 -1.317 -4.628 1.00 95.06 302 ILE A O 1
ATOM 2285 N N . ASP A 1 303 ? 4.196 0.484 -4.399 1.00 94.25 303 ASP A N 1
ATOM 2286 C CA . ASP A 1 303 ? 4.642 1.152 -5.614 1.00 94.25 303 ASP A CA 1
ATOM 2287 C C . ASP A 1 303 ? 5.781 2.115 -5.269 1.00 94.25 303 ASP A C 1
ATOM 2289 O O . ASP A 1 303 ? 5.681 2.943 -4.363 1.00 94.25 303 ASP A O 1
ATOM 2293 N N . ALA A 1 304 ? 6.893 2.029 -5.987 1.00 94.69 304 ALA A N 1
ATOM 2294 C CA . ALA A 1 304 ? 8.068 2.872 -5.803 1.00 94.69 304 ALA A CA 1
ATOM 2295 C C . ALA A 1 304 ? 8.567 3.424 -7.141 1.00 94.69 304 ALA A C 1
ATOM 2297 O O . ALA A 1 304 ? 8.150 2.994 -8.216 1.00 94.69 304 ALA A O 1
ATOM 2298 N N . PHE A 1 305 ? 9.424 4.438 -7.083 1.00 95.38 305 PHE A N 1
ATOM 2299 C CA . PHE A 1 305 ? 9.994 5.071 -8.265 1.00 95.38 305 PHE A CA 1
ATOM 2300 C C . PHE A 1 305 ? 10.928 4.098 -8.989 1.00 95.38 305 PHE A C 1
ATOM 2302 O O . PHE A 1 305 ? 11.496 3.186 -8.381 1.00 95.38 305 PHE A O 1
ATOM 2309 N N . HIS A 1 306 ? 11.109 4.311 -10.291 1.00 94.94 306 HIS A N 1
ATOM 2310 C CA . HIS A 1 306 ? 12.007 3.507 -11.110 1.00 94.94 306 HIS A CA 1
ATOM 2311 C C . HIS A 1 306 ? 13.396 3.318 -10.470 1.00 94.94 306 HIS A C 1
ATOM 2313 O O . HIS A 1 306 ? 13.991 4.282 -9.983 1.00 94.94 306 HIS A O 1
ATOM 2319 N N . PRO A 1 307 ? 13.977 2.106 -10.548 1.00 94.12 307 PRO A N 1
ATOM 2320 C CA . PRO A 1 307 ? 15.360 1.846 -10.165 1.00 94.12 307 PRO A CA 1
ATOM 2321 C C . PRO A 1 307 ? 16.419 2.795 -10.736 1.00 94.12 307 PRO A C 1
ATOM 2323 O O . PRO A 1 307 ? 17.442 2.986 -10.075 1.00 94.12 307 PRO A O 1
ATOM 2326 N N . TYR A 1 308 ? 16.172 3.355 -11.926 1.00 95.81 308 TYR A N 1
ATOM 2327 C CA . TYR A 1 308 ? 17.010 4.327 -12.627 1.00 95.81 308 TYR A CA 1
ATOM 2328 C C . TYR A 1 308 ? 16.209 5.599 -12.929 1.00 95.81 308 TYR A C 1
ATOM 2330 O O . TYR A 1 308 ? 15.066 5.529 -13.395 1.00 95.81 308 TYR A O 1
ATOM 2338 N N . ARG A 1 309 ? 16.835 6.755 -12.695 1.00 95.81 309 ARG A N 1
ATOM 2339 C CA . ARG A 1 309 ? 16.285 8.087 -12.962 1.00 95.81 309 ARG A CA 1
ATOM 2340 C C . ARG A 1 309 ? 17.058 8.727 -14.110 1.00 95.81 309 ARG A C 1
ATOM 2342 O O . ARG A 1 309 ? 18.247 8.989 -13.954 1.00 95.81 309 ARG A O 1
ATOM 2349 N N . PHE A 1 310 ? 16.377 9.022 -15.212 1.00 97.38 310 PHE A N 1
ATOM 2350 C CA . PHE A 1 310 ? 16.968 9.744 -16.338 1.00 97.38 310 PHE A CA 1
ATOM 2351 C C . PHE A 1 310 ? 17.321 11.187 -15.954 1.00 97.38 310 PHE A C 1
ATOM 2353 O O . PHE A 1 310 ? 16.674 11.801 -15.099 1.00 97.38 310 PHE A O 1
ATOM 2360 N N . SER A 1 311 ? 18.341 11.747 -16.608 1.00 95.12 311 SER A N 1
ATOM 2361 C CA . SER A 1 311 ? 18.747 13.137 -16.380 1.00 95.12 311 SER A CA 1
ATOM 2362 C C . SER A 1 311 ? 17.611 14.121 -16.699 1.00 95.12 311 SER A C 1
ATOM 2364 O O . SER A 1 311 ? 16.802 13.906 -17.607 1.00 95.12 311 SER A O 1
ATOM 2366 N N . GLY A 1 312 ? 17.523 15.201 -15.920 1.00 90.88 312 GLY A N 1
ATOM 2367 C CA . GLY A 1 312 ? 16.463 16.206 -16.048 1.00 90.88 312 GLY A CA 1
ATOM 2368 C C . GLY A 1 312 ? 15.060 15.731 -15.642 1.00 90.88 312 GLY A C 1
ATOM 2369 O O . GLY A 1 312 ? 14.085 16.384 -16.008 1.00 90.88 312 GLY A O 1
ATOM 2370 N N . VAL A 1 313 ? 14.932 14.610 -14.921 1.00 93.94 313 VAL A N 1
ATOM 2371 C CA . VAL A 1 313 ? 13.691 14.220 -14.233 1.00 93.94 313 VAL A CA 1
ATOM 2372 C C . VAL A 1 313 ? 13.810 14.582 -12.756 1.00 93.94 313 VAL A C 1
ATOM 2374 O O . VAL A 1 313 ? 14.608 13.987 -12.029 1.00 93.94 313 VAL A O 1
ATOM 2377 N N . ASP A 1 314 ? 12.987 15.521 -12.290 1.00 90.62 314 ASP A N 1
ATOM 2378 C CA . ASP A 1 314 ? 12.729 15.641 -10.858 1.00 90.62 314 ASP A CA 1
ATOM 2379 C C . ASP A 1 314 ? 11.872 14.448 -10.415 1.00 90.62 314 ASP A C 1
ATOM 2381 O O . ASP A 1 314 ? 10.755 14.258 -10.892 1.00 90.62 314 ASP A O 1
ATOM 2385 N N . ALA A 1 315 ? 12.411 13.626 -9.515 1.00 87.38 315 ALA A N 1
ATOM 2386 C CA . ALA A 1 315 ? 11.714 12.458 -8.990 1.00 87.38 315 ALA A CA 1
ATOM 2387 C C . ALA A 1 315 ? 10.594 12.836 -8.006 1.00 87.38 315 ALA A C 1
ATOM 2389 O O . ALA A 1 315 ? 9.687 12.029 -7.801 1.00 87.38 315 ALA A O 1
ATOM 2390 N N . GLY A 1 316 ? 10.639 14.029 -7.401 1.00 85.25 316 GLY A N 1
ATOM 2391 C CA . GLY A 1 316 ? 9.619 14.505 -6.466 1.00 85.25 316 GLY A CA 1
ATOM 2392 C C . GLY A 1 316 ? 8.384 15.116 -7.121 1.00 85.25 316 GLY A C 1
ATOM 2393 O O . GLY A 1 316 ? 7.314 15.083 -6.516 1.00 85.25 316 GLY A O 1
ATOM 2394 N N . ALA A 1 317 ? 8.508 15.610 -8.353 1.00 87.44 317 ALA A N 1
ATOM 2395 C CA . ALA A 1 317 ? 7.410 16.218 -9.090 1.00 87.44 317 ALA A CA 1
ATOM 2396 C C . ALA A 1 317 ? 6.211 15.274 -9.297 1.00 87.44 317 ALA A C 1
ATOM 2398 O O . ALA A 1 317 ? 6.338 14.056 -9.464 1.00 87.44 317 ALA A O 1
ATOM 2399 N N . LEU A 1 318 ? 5.014 15.859 -9.367 1.00 85.81 318 LEU A N 1
ATOM 2400 C CA . LEU A 1 318 ? 3.807 15.137 -9.753 1.00 85.81 318 LEU A CA 1
ATOM 2401 C C . LEU A 1 318 ? 3.951 14.577 -11.182 1.00 85.81 318 LEU A C 1
ATOM 2403 O O . LEU A 1 318 ? 4.280 15.303 -12.115 1.00 85.81 318 LEU A O 1
ATOM 2407 N N . GLY A 1 319 ? 3.689 13.278 -11.355 1.00 87.94 319 GLY A N 1
ATOM 2408 C CA . GLY A 1 319 ? 3.822 12.594 -12.647 1.00 87.94 319 GLY A CA 1
ATOM 2409 C C . GLY A 1 319 ? 5.264 12.243 -13.036 1.00 87.94 319 GLY A C 1
ATOM 2410 O O . GLY A 1 319 ? 5.492 11.798 -14.162 1.00 87.94 319 GLY A O 1
ATOM 2411 N N . SER A 1 320 ? 6.234 12.394 -12.123 1.00 92.88 320 SER A N 1
ATOM 2412 C CA . SER A 1 320 ? 7.657 12.114 -12.366 1.00 92.88 320 SER A CA 1
ATOM 2413 C C . SER A 1 320 ? 7.936 10.708 -12.907 1.00 92.88 320 SER A C 1
ATOM 2415 O O . SER A 1 320 ? 8.805 10.552 -13.762 1.00 92.88 320 SER A O 1
ATOM 2417 N N . GLY A 1 321 ? 7.180 9.693 -12.474 1.00 94.38 321 GLY A N 1
ATOM 2418 C CA . GLY A 1 321 ? 7.266 8.326 -13.001 1.00 94.38 321 GLY A CA 1
ATOM 2419 C C . GLY A 1 321 ? 6.995 8.260 -14.508 1.00 94.38 321 GLY A C 1
ATOM 2420 O O . GLY A 1 321 ? 7.825 7.786 -15.283 1.00 94.38 321 GLY A O 1
ATOM 2421 N N . GLY A 1 322 ? 5.881 8.854 -14.951 1.00 95.25 322 GLY A N 1
ATOM 2422 C CA . GLY A 1 322 ? 5.525 8.940 -16.369 1.00 95.25 322 GLY A CA 1
ATOM 2423 C C . GLY A 1 322 ? 6.519 9.777 -17.180 1.00 95.25 322 GLY A C 1
ATOM 2424 O O . GLY A 1 322 ? 6.848 9.421 -18.311 1.00 95.25 322 GLY A O 1
ATOM 2425 N N . LEU A 1 323 ? 7.068 10.849 -16.596 1.00 96.25 323 LEU A N 1
ATOM 2426 C CA . LEU A 1 323 ? 8.151 11.625 -17.214 1.00 96.25 323 LEU A CA 1
ATOM 2427 C C . LEU A 1 323 ? 9.433 10.791 -17.379 1.00 96.25 323 LEU A C 1
ATOM 2429 O O . LEU A 1 323 ? 10.062 10.848 -18.435 1.00 96.25 323 LEU A O 1
ATOM 2433 N N . ASN A 1 324 ? 9.792 9.974 -16.386 1.00 97.56 324 ASN A N 1
ATOM 2434 C CA . ASN A 1 324 ? 10.942 9.069 -16.447 1.00 97.56 324 ASN A CA 1
ATOM 2435 C C . ASN A 1 324 ? 10.763 7.982 -17.517 1.00 97.56 324 ASN A C 1
ATOM 2437 O O . ASN A 1 324 ? 11.676 7.726 -18.300 1.00 97.56 324 ASN A O 1
ATOM 2441 N N . TYR A 1 325 ? 9.567 7.400 -17.615 1.00 97.88 325 TYR A N 1
ATOM 2442 C CA . TYR A 1 325 ? 9.217 6.476 -18.693 1.00 97.88 325 TYR A CA 1
ATOM 2443 C C . TYR A 1 325 ? 9.272 7.144 -20.080 1.00 97.88 325 TYR A C 1
ATOM 2445 O O . TYR A 1 325 ? 9.800 6.566 -21.030 1.00 97.88 325 TYR A O 1
ATOM 2453 N N . ASN A 1 326 ? 8.816 8.392 -20.207 1.00 97.69 326 ASN A N 1
ATOM 2454 C CA . ASN A 1 326 ? 8.930 9.146 -21.460 1.00 97.69 326 ASN A CA 1
ATOM 2455 C C . ASN A 1 326 ? 10.395 9.434 -21.844 1.00 97.69 326 ASN A C 1
ATOM 2457 O O . ASN A 1 326 ? 10.718 9.447 -23.034 1.00 97.69 326 ASN A O 1
ATOM 2461 N N . ARG A 1 327 ? 11.305 9.606 -20.871 1.00 98.25 327 ARG A N 1
ATOM 2462 C CA . ARG A 1 327 ? 12.755 9.674 -21.139 1.00 98.25 327 ARG A CA 1
ATOM 2463 C C . ARG A 1 327 ? 13.308 8.341 -21.644 1.00 98.25 327 ARG A C 1
ATOM 2465 O O . ARG A 1 327 ? 14.042 8.357 -22.626 1.00 98.25 327 ARG A O 1
ATOM 2472 N N . LEU A 1 328 ? 12.888 7.208 -21.074 1.00 98.62 328 LEU A N 1
ATOM 2473 C CA . LEU A 1 328 ? 13.238 5.881 -21.599 1.00 98.62 328 LEU A CA 1
ATOM 2474 C C . LEU A 1 328 ? 12.761 5.697 -23.050 1.00 98.62 328 LEU A C 1
ATOM 2476 O O . LEU A 1 328 ? 13.525 5.224 -23.890 1.00 98.62 328 LEU A O 1
ATOM 2480 N N . VAL A 1 329 ? 11.523 6.099 -23.368 1.00 98.56 329 VAL A N 1
ATOM 2481 C CA . VAL A 1 329 ? 10.995 6.090 -24.747 1.00 98.56 329 VAL A CA 1
ATOM 2482 C C . VAL A 1 329 ? 11.881 6.928 -25.675 1.00 98.56 329 VAL A C 1
ATOM 2484 O O . VAL A 1 329 ? 12.237 6.467 -26.759 1.00 98.56 329 VAL A O 1
ATOM 2487 N N . ALA A 1 330 ? 12.264 8.138 -25.257 1.00 98.38 330 ALA A N 1
ATOM 2488 C CA . ALA A 1 330 ? 13.109 9.028 -26.052 1.00 98.38 330 ALA A CA 1
ATOM 2489 C C . ALA A 1 330 ? 14.522 8.457 -26.279 1.00 98.38 330 ALA A C 1
ATOM 2491 O O . ALA A 1 330 ? 14.969 8.405 -27.424 1.00 98.38 330 ALA A O 1
ATOM 2492 N N . ALA A 1 331 ? 15.184 7.965 -25.228 1.00 98.62 331 ALA A N 1
ATOM 2493 C CA . ALA A 1 331 ? 16.508 7.345 -25.318 1.00 98.62 331 ALA A CA 1
ATOM 2494 C C . ALA A 1 331 ? 16.487 6.088 -26.206 1.00 98.62 331 ALA A C 1
ATOM 2496 O O . ALA A 1 331 ? 17.330 5.928 -27.084 1.00 98.62 331 ALA A O 1
ATOM 2497 N N . THR A 1 332 ? 15.453 5.250 -26.080 1.00 98.62 332 THR A N 1
ATOM 2498 C CA . THR A 1 332 ? 15.289 4.062 -26.937 1.00 98.62 332 THR A CA 1
ATOM 2499 C C . THR A 1 332 ? 15.020 4.447 -28.390 1.00 98.62 332 THR A C 1
ATOM 2501 O O . THR A 1 332 ? 15.558 3.825 -29.301 1.00 98.62 332 THR A O 1
ATOM 2504 N N . LYS A 1 333 ? 14.246 5.510 -28.639 1.00 98.38 333 LYS A N 1
ATOM 2505 C CA . LYS A 1 333 ? 14.024 6.036 -29.994 1.00 98.38 333 LYS A CA 1
ATOM 2506 C C . LYS A 1 333 ? 15.315 6.566 -30.626 1.00 98.38 333 LYS A C 1
ATOM 2508 O O . LYS A 1 333 ? 15.489 6.414 -31.834 1.00 98.38 333 LYS A O 1
ATOM 2513 N N . ALA A 1 334 ? 16.197 7.168 -29.830 1.00 98.31 334 ALA A N 1
ATOM 2514 C CA . ALA A 1 334 ? 17.526 7.586 -30.262 1.00 98.31 334 ALA A CA 1
ATOM 2515 C C . ALA A 1 334 ? 18.421 6.364 -30.558 1.00 98.31 334 ALA A C 1
ATOM 2517 O O . ALA A 1 334 ? 18.968 6.273 -31.655 1.00 98.31 334 ALA A O 1
ATOM 2518 N N . ALA A 1 335 ? 18.447 5.351 -29.683 1.00 98.50 335 ALA A N 1
ATOM 2519 C CA . ALA A 1 335 ? 19.161 4.091 -29.925 1.00 98.50 335 ALA A CA 1
ATOM 2520 C C . ALA A 1 335 ? 18.697 3.376 -31.217 1.00 98.50 335 ALA A C 1
ATOM 2522 O O . ALA A 1 335 ? 19.520 2.940 -32.018 1.00 98.50 335 ALA A O 1
ATOM 2523 N N . MET A 1 336 ? 17.383 3.332 -31.492 1.00 98.12 336 MET A N 1
ATOM 2524 C CA . MET A 1 336 ? 16.821 2.819 -32.760 1.00 98.12 336 MET A CA 1
ATOM 2525 C C . MET A 1 336 ? 17.257 3.616 -34.003 1.00 98.12 336 MET A C 1
ATOM 2527 O O . MET A 1 336 ? 17.124 3.122 -35.122 1.00 98.12 336 MET A O 1
ATOM 2531 N N . ASN A 1 337 ? 17.722 4.855 -33.826 1.00 96.75 337 ASN A N 1
ATOM 2532 C CA . ASN A 1 337 ? 18.272 5.707 -34.881 1.00 96.75 337 ASN A CA 1
ATOM 2533 C C . ASN A 1 337 ? 19.814 5.625 -34.958 1.00 96.75 337 ASN A C 1
ATOM 2535 O O . ASN A 1 337 ? 20.412 6.434 -35.663 1.00 96.75 337 ASN A O 1
ATOM 2539 N N . ALA A 1 338 ? 20.440 4.668 -34.258 1.00 96.19 338 ALA A N 1
ATOM 2540 C CA . ALA A 1 338 ? 21.892 4.514 -34.109 1.00 96.19 338 ALA A CA 1
ATOM 2541 C C . ALA A 1 338 ? 22.603 5.695 -33.408 1.00 96.19 338 ALA A C 1
ATOM 2543 O O . ALA A 1 338 ? 23.767 5.975 -33.682 1.00 96.19 338 ALA A O 1
ATOM 2544 N N . ASP A 1 339 ? 21.913 6.374 -32.486 1.00 98.38 339 ASP A N 1
ATOM 2545 C CA . ASP A 1 339 ? 22.516 7.378 -31.603 1.00 98.38 339 ASP A CA 1
ATOM 2546 C C . ASP A 1 339 ? 23.213 6.713 -30.397 1.00 98.38 339 ASP A C 1
ATOM 2548 O O . ASP A 1 339 ? 22.597 5.939 -29.655 1.00 98.38 339 ASP A O 1
ATOM 2552 N N . GLU A 1 340 ? 24.499 7.018 -30.200 1.00 98.06 340 GLU A N 1
ATOM 2553 C CA . GLU A 1 340 ? 25.340 6.412 -29.157 1.00 98.06 340 GLU A CA 1
ATOM 2554 C C . GLU A 1 340 ? 24.960 6.843 -27.729 1.00 98.06 340 GLU A C 1
ATOM 2556 O O . GLU A 1 340 ? 25.075 6.042 -26.798 1.00 98.06 340 GLU A O 1
ATOM 2561 N N . ASP A 1 341 ? 24.483 8.078 -27.529 1.00 98.00 341 ASP A N 1
ATOM 2562 C CA . ASP A 1 341 ? 24.024 8.551 -26.216 1.00 98.00 341 ASP A CA 1
ATOM 2563 C C . ASP A 1 341 ? 22.683 7.906 -25.849 1.00 98.00 341 ASP A C 1
ATOM 2565 O O . ASP A 1 341 ? 22.512 7.413 -24.731 1.00 98.00 341 ASP A O 1
ATOM 2569 N N . GLY A 1 342 ? 21.768 7.812 -26.816 1.00 98.50 342 GLY A N 1
ATOM 2570 C CA . GLY A 1 342 ? 20.530 7.050 -26.682 1.00 98.50 342 GLY A CA 1
ATOM 2571 C C . GLY A 1 342 ? 20.786 5.597 -26.289 1.00 98.50 342 GLY A C 1
ATOM 2572 O O . GLY A 1 342 ? 20.175 5.100 -25.341 1.00 98.50 342 GLY A O 1
ATOM 2573 N N . LEU A 1 343 ? 21.723 4.928 -26.970 1.00 98.75 343 LEU A N 1
ATOM 2574 C CA . LEU A 1 343 ? 22.114 3.555 -26.647 1.00 98.75 343 LEU A CA 1
ATOM 2575 C C . LEU A 1 343 ? 22.692 3.451 -25.228 1.00 98.75 343 LEU A C 1
ATOM 2577 O O . LEU A 1 343 ? 22.216 2.632 -24.439 1.00 98.75 343 LEU A O 1
ATOM 2581 N N . ARG A 1 344 ? 23.652 4.317 -24.874 1.00 98.56 344 ARG A N 1
ATOM 2582 C CA . ARG A 1 344 ? 24.263 4.365 -23.535 1.00 98.56 344 ARG A CA 1
ATOM 2583 C C . ARG A 1 344 ? 23.215 4.522 -22.433 1.00 98.56 344 ARG A C 1
ATOM 2585 O O . ARG A 1 344 ? 23.204 3.724 -21.500 1.00 98.56 344 ARG A O 1
ATOM 2592 N N . GLN A 1 345 ? 22.316 5.501 -22.547 1.00 98.56 345 GLN A N 1
ATOM 2593 C CA . GLN A 1 345 ? 21.291 5.763 -21.529 1.00 98.56 345 GLN A CA 1
ATOM 2594 C C . GLN A 1 345 ? 20.339 4.570 -21.326 1.00 98.56 345 GLN A C 1
ATOM 2596 O O . GLN A 1 345 ? 19.922 4.291 -20.199 1.00 98.56 345 GLN A O 1
ATOM 2601 N N . VAL A 1 346 ? 19.997 3.837 -22.392 1.00 98.69 346 VAL A N 1
ATOM 2602 C CA . VAL A 1 346 ? 19.165 2.625 -22.283 1.00 98.69 346 VAL A CA 1
ATOM 2603 C C . VAL A 1 346 ? 19.948 1.467 -21.657 1.00 98.69 346 VAL A C 1
ATOM 2605 O O . VAL A 1 346 ? 19.387 0.749 -20.826 1.00 98.69 346 VAL A O 1
ATOM 2608 N N . THR A 1 347 ? 21.233 1.304 -21.981 1.00 98.75 347 THR A N 1
ATOM 2609 C CA . THR A 1 347 ? 22.102 0.312 -21.327 1.00 98.75 347 THR A CA 1
ATOM 2610 C C . THR A 1 347 ? 22.231 0.590 -19.828 1.00 98.75 347 THR A C 1
ATOM 2612 O O . THR A 1 347 ? 21.927 -0.295 -19.028 1.00 98.75 347 THR A O 1
ATOM 2615 N N . GLU A 1 348 ? 22.550 1.825 -19.426 1.00 98.56 348 GLU A N 1
ATOM 2616 C CA . GLU A 1 348 ? 22.626 2.231 -18.013 1.00 98.56 348 GLU A CA 1
ATOM 2617 C C . GLU A 1 348 ? 21.313 1.965 -17.258 1.00 98.56 348 GLU A C 1
ATOM 2619 O O . GLU A 1 348 ? 21.313 1.399 -16.158 1.00 98.56 348 GLU A O 1
ATOM 2624 N N . TRP A 1 349 ? 20.172 2.330 -17.858 1.00 98.50 349 TRP A N 1
ATOM 2625 C CA . TRP A 1 349 ? 18.849 2.047 -17.300 1.00 98.50 349 TRP A CA 1
ATOM 2626 C C . TRP A 1 349 ? 18.623 0.548 -17.100 1.00 98.50 349 TRP A C 1
ATOM 2628 O O . TRP A 1 349 ? 18.107 0.135 -16.052 1.00 98.50 349 TRP A O 1
ATOM 2638 N N . ALA A 1 350 ? 19.001 -0.270 -18.084 1.00 98.56 350 ALA A N 1
ATOM 2639 C CA . ALA A 1 350 ? 18.820 -1.711 -18.038 1.00 98.56 350 ALA A CA 1
ATOM 2640 C C . ALA A 1 350 ? 19.709 -2.353 -16.965 1.00 98.56 350 ALA A C 1
ATOM 2642 O O . ALA A 1 350 ? 19.216 -3.158 -16.173 1.00 98.56 350 ALA A O 1
ATOM 2643 N N . GLU A 1 351 ? 20.981 -1.970 -16.870 1.00 98.19 351 GLU A N 1
ATOM 2644 C CA . GLU A 1 351 ? 21.926 -2.477 -15.868 1.00 98.19 351 GLU A CA 1
ATOM 2645 C C . GLU A 1 351 ? 21.546 -2.071 -14.439 1.00 98.19 351 GLU A C 1
ATOM 2647 O O . GLU A 1 351 ? 21.486 -2.924 -13.542 1.00 98.19 351 GLU A O 1
ATOM 2652 N N . ALA A 1 352 ? 21.215 -0.797 -14.214 1.00 97.19 352 ALA A N 1
ATOM 2653 C CA . ALA A 1 352 ? 20.787 -0.300 -12.906 1.00 97.19 352 ALA A CA 1
ATOM 2654 C C . ALA A 1 352 ? 19.474 -0.964 -12.454 1.00 97.19 352 ALA A C 1
ATOM 2656 O O . ALA A 1 352 ? 19.330 -1.361 -11.289 1.00 97.19 352 ALA A O 1
ATOM 2657 N N . THR A 1 353 ? 18.539 -1.160 -13.390 1.00 97.50 353 THR A N 1
ATOM 2658 C CA . THR A 1 353 ? 17.282 -1.876 -13.151 1.00 97.50 353 THR A CA 1
ATOM 2659 C C . THR A 1 353 ? 17.541 -3.349 -12.833 1.00 97.50 353 THR A C 1
ATOM 2661 O O . THR A 1 353 ? 17.133 -3.805 -11.765 1.00 97.50 353 THR A O 1
ATOM 2664 N N . ARG A 1 354 ? 18.274 -4.090 -13.678 1.00 97.69 354 ARG A N 1
ATOM 2665 C CA . ARG A 1 354 ? 18.668 -5.496 -13.435 1.00 97.69 354 ARG A CA 1
ATOM 2666 C C . ARG A 1 354 ? 19.347 -5.670 -12.075 1.00 97.69 354 ARG A C 1
ATOM 2668 O O . ARG A 1 354 ? 19.043 -6.621 -11.357 1.00 97.69 354 ARG A O 1
ATOM 2675 N N . THR A 1 355 ? 20.213 -4.734 -11.688 1.00 96.50 355 THR A N 1
ATOM 2676 C CA . THR A 1 355 ? 20.927 -4.747 -10.402 1.00 96.50 355 THR A CA 1
ATOM 2677 C C . THR A 1 355 ? 19.980 -4.584 -9.212 1.00 96.50 355 THR A C 1
ATOM 2679 O O . THR A 1 355 ? 20.030 -5.374 -8.265 1.00 96.50 355 THR A O 1
ATOM 2682 N N . ARG A 1 356 ? 19.089 -3.584 -9.233 1.00 96.31 356 ARG A N 1
ATOM 2683 C CA . ARG A 1 356 ? 18.152 -3.328 -8.122 1.00 96.31 356 ARG A CA 1
ATOM 2684 C C . ARG A 1 356 ? 17.042 -4.379 -8.045 1.00 96.31 356 ARG A C 1
ATOM 2686 O O . ARG A 1 356 ? 16.749 -4.851 -6.948 1.00 96.31 356 ARG A O 1
ATOM 2693 N N . LEU A 1 357 ? 16.500 -4.816 -9.184 1.00 96.38 357 LEU A N 1
ATOM 2694 C CA . LEU A 1 357 ? 15.576 -5.953 -9.245 1.00 96.38 357 LEU A CA 1
ATOM 2695 C C . LEU A 1 357 ? 16.247 -7.242 -8.755 1.00 96.38 357 LEU A C 1
ATOM 2697 O O . LEU A 1 357 ? 15.626 -8.009 -8.029 1.00 96.38 357 LEU A O 1
ATOM 2701 N N . GLY A 1 358 ? 17.528 -7.455 -9.075 1.00 96.50 358 GLY A N 1
ATOM 2702 C CA . GLY A 1 358 ? 18.324 -8.560 -8.543 1.00 96.50 358 GLY A CA 1
ATOM 2703 C C . GLY A 1 358 ? 18.326 -8.582 -7.012 1.00 96.50 358 GLY A C 1
ATOM 2704 O O . GLY A 1 358 ? 17.932 -9.584 -6.421 1.00 96.50 358 GLY A O 1
ATOM 2705 N N . LYS A 1 359 ? 18.660 -7.454 -6.375 1.00 96.50 359 LYS A N 1
ATOM 2706 C CA . LYS A 1 359 ? 18.652 -7.322 -4.905 1.00 96.50 359 LYS A CA 1
ATOM 2707 C C . LYS A 1 359 ? 17.264 -7.540 -4.284 1.00 96.50 359 LYS A C 1
ATOM 2709 O O . LYS A 1 359 ? 17.171 -8.107 -3.199 1.00 96.50 359 LYS A O 1
ATOM 2714 N N . LEU A 1 360 ? 16.188 -7.134 -4.966 1.00 96.19 360 LEU A N 1
ATOM 2715 C CA . LEU A 1 360 ? 14.814 -7.428 -4.537 1.00 96.19 360 LEU A CA 1
ATOM 2716 C C . LEU A 1 360 ? 14.473 -8.926 -4.674 1.00 96.19 360 LEU A C 1
ATOM 2718 O O . LEU A 1 360 ? 13.865 -9.484 -3.770 1.00 96.19 360 LEU A O 1
ATOM 2722 N N . ILE A 1 361 ? 14.908 -9.602 -5.743 1.00 95.81 361 ILE A N 1
ATOM 2723 C CA . ILE A 1 361 ? 14.705 -11.051 -5.968 1.00 95.81 361 ILE A CA 1
ATOM 2724 C C . ILE A 1 361 ? 15.398 -11.925 -4.905 1.00 95.81 361 ILE A C 1
ATOM 2726 O O . ILE A 1 361 ? 14.880 -12.995 -4.560 1.00 95.81 361 ILE A O 1
ATOM 2730 N N . ASP A 1 362 ? 16.560 -11.490 -4.407 1.00 94.50 362 ASP A N 1
ATOM 2731 C CA . ASP A 1 362 ? 17.301 -12.166 -3.329 1.00 94.50 362 ASP A CA 1
ATOM 2732 C C . ASP A 1 362 ? 16.661 -11.961 -1.950 1.00 94.50 362 ASP A C 1
ATOM 2734 O O . ASP A 1 362 ? 16.885 -12.739 -1.019 1.00 94.50 362 ASP A O 1
ATOM 2738 N N . ASN A 1 363 ? 15.830 -10.929 -1.801 1.00 95.00 363 ASN A N 1
ATOM 2739 C CA . ASN A 1 363 ? 15.113 -10.680 -0.567 1.00 95.00 363 ASN A CA 1
ATOM 2740 C C . ASN A 1 363 ? 13.957 -11.683 -0.430 1.00 95.00 363 ASN A C 1
ATOM 2742 O O . ASN A 1 363 ? 12.899 -11.522 -1.027 1.00 95.00 363 ASN A O 1
ATOM 2746 N N . LYS A 1 364 ? 14.141 -12.709 0.408 1.00 92.94 364 LYS A N 1
ATOM 2747 C CA . LYS A 1 364 ? 13.156 -13.776 0.699 1.00 92.94 364 LYS A CA 1
ATOM 2748 C C . LYS A 1 364 ? 11.762 -13.308 1.146 1.00 92.94 364 LYS A C 1
ATOM 2750 O O . LYS A 1 364 ? 10.862 -14.139 1.255 1.00 92.94 364 LYS A O 1
ATOM 2755 N N . ASN A 1 365 ? 11.599 -12.029 1.481 1.00 95.25 365 ASN A N 1
ATOM 2756 C CA . ASN A 1 365 ? 10.319 -11.435 1.849 1.00 95.25 365 ASN A CA 1
ATOM 2757 C C . ASN A 1 365 ? 9.631 -10.698 0.693 1.00 95.25 365 ASN A C 1
ATOM 2759 O O . ASN A 1 365 ? 8.447 -10.404 0.807 1.00 95.25 365 ASN A O 1
ATOM 2763 N N . VAL A 1 366 ? 10.320 -10.454 -0.422 1.00 96.44 366 VAL A N 1
ATOM 2764 C CA . VAL A 1 366 ? 9.689 -10.080 -1.690 1.00 96.44 366 VAL A CA 1
ATOM 2765 C C . VAL A 1 366 ? 9.141 -11.356 -2.326 1.00 96.44 366 VAL A C 1
ATOM 2767 O O . VAL A 1 366 ? 9.875 -12.319 -2.559 1.00 96.44 366 VAL A O 1
ATOM 2770 N N . VAL A 1 367 ? 7.838 -11.379 -2.604 1.00 95.50 367 VAL A N 1
ATOM 2771 C CA . VAL A 1 367 ? 7.163 -12.515 -3.260 1.00 95.50 367 VAL A CA 1
ATOM 2772 C C . VAL A 1 367 ? 6.728 -12.200 -4.685 1.00 95.50 367 VAL A C 1
ATOM 2774 O O . VAL A 1 367 ? 6.537 -13.121 -5.482 1.00 95.50 367 VAL A O 1
ATOM 2777 N N . ARG A 1 368 ? 6.627 -10.913 -5.033 1.00 95.81 368 ARG A N 1
ATOM 2778 C CA . ARG A 1 368 ? 6.274 -10.457 -6.376 1.00 95.81 368 ARG A CA 1
ATOM 2779 C C . ARG A 1 368 ? 6.932 -9.132 -6.718 1.00 95.81 368 ARG A C 1
ATOM 2781 O O . ARG A 1 368 ? 7.048 -8.270 -5.852 1.00 95.81 368 ARG A O 1
ATOM 2788 N N . ILE A 1 369 ? 7.275 -8.957 -7.988 1.00 96.81 369 ILE A N 1
ATOM 2789 C CA . ILE A 1 369 ? 7.555 -7.648 -8.581 1.00 96.81 369 ILE A CA 1
ATOM 2790 C C . ILE A 1 369 ? 6.749 -7.531 -9.880 1.00 96.81 369 ILE A C 1
ATOM 2792 O O . ILE A 1 369 ? 6.712 -8.496 -10.645 1.00 96.81 369 ILE A O 1
ATOM 2796 N N . TYR A 1 370 ? 6.153 -6.366 -10.139 1.00 96.56 370 TYR A N 1
ATOM 2797 C CA . TYR A 1 370 ? 5.694 -5.967 -11.477 1.00 96.56 370 TYR A CA 1
ATOM 2798 C C . TYR A 1 370 ? 6.471 -4.729 -11.939 1.00 96.56 370 TYR A C 1
ATOM 2800 O O . TYR A 1 370 ? 6.861 -3.890 -11.122 1.00 96.56 370 TYR A O 1
ATOM 2808 N N . TYR A 1 371 ? 6.738 -4.629 -13.242 1.00 96.94 371 TYR A N 1
ATOM 2809 C CA . TYR A 1 371 ? 7.534 -3.535 -13.812 1.00 96.94 371 TYR A CA 1
ATOM 2810 C C . TYR A 1 371 ? 7.163 -3.237 -15.273 1.00 96.94 371 TYR A C 1
ATOM 2812 O O . TYR A 1 371 ? 6.325 -3.920 -15.858 1.00 96.94 371 TYR A O 1
ATOM 2820 N N . ALA A 1 372 ? 7.796 -2.228 -15.871 1.00 97.12 372 ALA A N 1
ATOM 2821 C CA . ALA A 1 372 ? 7.472 -1.713 -17.196 1.00 97.12 372 ALA A CA 1
ATOM 2822 C C . ALA A 1 372 ? 7.562 -2.764 -18.320 1.00 97.12 372 ALA A C 1
ATOM 2824 O O . ALA A 1 372 ? 8.634 -3.295 -18.616 1.00 97.12 372 ALA A O 1
ATOM 2825 N N . ALA A 1 373 ? 6.447 -3.007 -19.017 1.00 98.00 373 ALA A N 1
ATOM 2826 C CA . ALA A 1 373 ? 6.453 -3.736 -20.291 1.00 98.00 373 ALA A CA 1
ATOM 2827 C C . ALA A 1 373 ? 7.019 -2.898 -21.443 1.00 98.00 373 ALA A C 1
ATOM 2829 O O . ALA A 1 373 ? 7.659 -3.436 -22.346 1.00 98.00 373 ALA A O 1
ATOM 2830 N N . GLY A 1 374 ? 6.751 -1.592 -21.430 1.00 98.06 374 GLY A N 1
ATOM 2831 C CA . GLY A 1 374 ? 6.799 -0.750 -22.617 1.00 98.06 374 GLY A CA 1
ATOM 2832 C C . GLY A 1 374 ? 5.497 -0.864 -23.416 1.00 98.06 374 GLY A C 1
ATOM 2833 O O . GLY A 1 374 ? 5.113 -1.946 -23.860 1.00 98.06 374 GLY A O 1
ATOM 2834 N N . SER A 1 375 ? 4.803 0.259 -23.586 1.00 97.56 375 SER A N 1
ATOM 2835 C CA . SER A 1 375 ? 3.609 0.396 -24.437 1.00 97.56 375 SER A CA 1
ATOM 2836 C C . SER A 1 375 ? 3.971 0.837 -25.854 1.00 97.56 375 SER A C 1
ATOM 2838 O O . SER A 1 375 ? 5.016 1.453 -26.064 1.00 97.56 375 SER A O 1
ATOM 2840 N N . GLN A 1 376 ? 3.060 0.604 -26.804 1.00 97.12 376 GLN A N 1
ATOM 2841 C CA . GLN A 1 376 ? 3.104 1.239 -28.125 1.00 97.12 376 GLN A CA 1
ATOM 2842 C C . GLN A 1 376 ? 3.194 2.769 -28.020 1.00 97.12 376 GLN A C 1
ATOM 2844 O O . GLN A 1 376 ? 2.542 3.382 -27.170 1.00 97.12 376 GLN A O 1
ATOM 2849 N N . VAL A 1 377 ? 3.965 3.389 -28.916 1.00 96.38 377 VAL A N 1
ATOM 2850 C CA . VAL A 1 377 ? 4.149 4.847 -28.974 1.00 96.38 377 VAL A CA 1
ATOM 2851 C C . VAL A 1 377 ? 3.342 5.416 -30.141 1.00 96.38 377 VAL A C 1
ATOM 2853 O O . VAL A 1 377 ? 3.507 5.016 -31.294 1.00 96.38 377 VAL A O 1
ATOM 2856 N N . LYS A 1 378 ? 2.447 6.370 -29.856 1.00 93.69 378 LYS A N 1
ATOM 2857 C CA . LYS A 1 378 ? 1.598 6.991 -30.882 1.00 93.69 378 LYS A CA 1
ATOM 2858 C C . LYS A 1 378 ? 2.466 7.690 -31.935 1.00 93.69 378 LYS A C 1
ATOM 2860 O O . LYS A 1 378 ? 3.209 8.610 -31.613 1.00 93.69 378 LYS A O 1
ATOM 2865 N N . GLY A 1 379 ? 2.321 7.278 -33.194 1.00 92.56 379 GLY A N 1
ATOM 2866 C CA . GLY A 1 379 ? 3.080 7.830 -34.320 1.00 92.56 379 GLY A CA 1
ATOM 2867 C C . GLY A 1 379 ? 4.464 7.209 -34.538 1.00 92.56 379 GLY A C 1
ATOM 2868 O O . GLY A 1 379 ? 5.182 7.678 -35.415 1.00 92.56 379 GLY A O 1
ATOM 2869 N N . ASP A 1 380 ? 4.845 6.162 -33.797 1.00 95.31 380 ASP A N 1
ATOM 2870 C CA . ASP A 1 380 ? 6.096 5.430 -34.027 1.00 95.31 380 ASP A CA 1
ATOM 2871 C C . ASP A 1 380 ? 5.862 3.912 -33.930 1.00 95.31 380 ASP A C 1
ATOM 2873 O O . ASP A 1 380 ? 5.944 3.305 -32.862 1.00 95.31 380 ASP A O 1
ATOM 2877 N N . ALA A 1 381 ? 5.538 3.295 -35.072 1.00 94.19 381 ALA A N 1
ATOM 2878 C CA . ALA A 1 381 ? 5.181 1.875 -35.173 1.00 94.19 381 ALA A CA 1
ATOM 2879 C C . ALA A 1 381 ? 6.326 0.909 -34.804 1.00 94.19 381 ALA A C 1
ATOM 2881 O O . ALA A 1 381 ? 6.082 -0.285 -34.640 1.00 94.19 381 ALA A O 1
ATOM 2882 N N . ARG A 1 382 ? 7.555 1.417 -34.635 1.00 96.69 382 ARG A N 1
ATOM 2883 C CA . ARG A 1 382 ? 8.712 0.643 -34.165 1.00 96.69 382 ARG A CA 1
ATOM 2884 C C . ARG A 1 382 ? 8.579 0.206 -32.710 1.00 96.69 382 ARG A C 1
ATOM 2886 O O . ARG A 1 382 ? 9.268 -0.720 -32.304 1.00 96.69 382 ARG A O 1
ATOM 2893 N N . PHE A 1 383 ? 7.711 0.845 -31.924 1.00 97.31 383 PHE A N 1
ATOM 2894 C CA . PHE A 1 383 ? 7.416 0.457 -30.546 1.00 97.31 383 PHE A CA 1
ATOM 2895 C C . PHE A 1 383 ? 6.181 -0.452 -30.490 1.00 97.31 383 PHE A C 1
ATOM 2897 O O . PHE A 1 383 ? 5.051 0.028 -30.599 1.00 97.31 383 PHE A O 1
ATOM 2904 N N . VAL A 1 384 ? 6.381 -1.754 -30.261 1.00 96.06 384 VAL A N 1
ATOM 2905 C CA . VAL A 1 384 ? 5.306 -2.714 -29.952 1.00 96.06 384 VAL A CA 1
ATOM 2906 C C . VAL A 1 384 ? 5.248 -3.000 -28.452 1.00 96.06 384 VAL A C 1
ATOM 2908 O O . VAL A 1 384 ? 6.251 -2.887 -27.751 1.00 96.06 384 VAL A O 1
ATOM 2911 N N . THR A 1 385 ? 4.078 -3.376 -27.930 1.00 96.88 385 THR A N 1
ATOM 2912 C CA . THR A 1 385 ? 3.927 -3.716 -26.506 1.00 96.88 385 THR A CA 1
ATOM 2913 C C . THR A 1 385 ? 4.926 -4.797 -26.089 1.00 96.88 385 THR A C 1
ATOM 2915 O O . THR A 1 385 ? 4.989 -5.851 -26.716 1.00 96.88 385 THR A O 1
ATOM 2918 N N . GLY A 1 386 ? 5.681 -4.545 -25.018 1.00 97.75 386 GLY A N 1
ATOM 2919 C CA . GLY A 1 386 ? 6.726 -5.443 -24.521 1.00 97.75 386 GLY A CA 1
ATOM 2920 C C . GLY A 1 386 ? 8.161 -5.002 -24.832 1.00 97.75 386 GLY A C 1
ATOM 2921 O O . GLY A 1 386 ? 9.082 -5.636 -24.319 1.00 97.75 386 GLY A O 1
ATOM 2922 N N . TRP A 1 387 ? 8.379 -3.927 -25.601 1.00 98.38 387 TRP A N 1
ATOM 2923 C CA . TRP A 1 387 ? 9.718 -3.464 -26.003 1.00 98.38 387 TRP A CA 1
ATOM 2924 C C . TRP A 1 387 ? 10.685 -3.207 -24.833 1.00 98.38 387 TRP A C 1
ATOM 2926 O O . TRP A 1 387 ? 11.831 -3.653 -24.869 1.00 98.38 387 TRP A O 1
ATOM 2936 N N . ALA A 1 388 ? 10.227 -2.556 -23.759 1.00 98.38 388 ALA A N 1
ATOM 2937 C CA . ALA A 1 388 ? 11.069 -2.250 -22.600 1.00 98.38 388 ALA A CA 1
ATOM 2938 C C . ALA A 1 388 ? 11.393 -3.531 -21.818 1.00 98.38 388 ALA A C 1
ATOM 2940 O O . ALA A 1 388 ? 12.510 -3.710 -21.328 1.00 98.38 388 ALA A O 1
ATOM 2941 N N . SER A 1 389 ? 10.440 -4.469 -21.770 1.00 97.88 389 SER A N 1
ATOM 2942 C CA . SER A 1 389 ? 10.700 -5.799 -21.231 1.00 97.88 389 SER A CA 1
ATOM 2943 C C . SER A 1 389 ? 11.718 -6.553 -22.085 1.00 97.88 389 SER A C 1
ATOM 2945 O O . SER A 1 389 ? 12.626 -7.136 -21.516 1.00 97.88 389 SER A O 1
ATOM 2947 N N . ALA A 1 390 ? 11.655 -6.507 -23.419 1.00 97.94 390 ALA A N 1
ATOM 2948 C CA . ALA A 1 390 ? 12.626 -7.188 -24.277 1.00 97.94 390 ALA A CA 1
ATOM 2949 C C . ALA A 1 390 ? 14.059 -6.735 -23.944 1.00 97.94 390 ALA A C 1
ATOM 2951 O O . ALA A 1 390 ? 14.872 -7.558 -23.524 1.00 97.94 390 ALA A O 1
ATOM 2952 N N . LEU A 1 391 ? 14.304 -5.420 -23.934 1.00 98.44 391 LEU A N 1
ATOM 2953 C CA . LEU A 1 391 ? 15.588 -4.826 -23.541 1.00 98.44 391 LEU A CA 1
ATOM 2954 C C . LEU A 1 391 ? 16.056 -5.300 -22.153 1.00 98.44 391 LEU A C 1
ATOM 2956 O O . LEU A 1 391 ? 17.168 -5.813 -22.006 1.00 98.44 391 LEU A O 1
ATOM 2960 N N . LEU A 1 392 ? 15.197 -5.226 -21.128 1.00 97.44 392 LEU A N 1
ATOM 2961 C CA . LEU A 1 392 ? 15.546 -5.696 -19.779 1.00 97.44 392 LEU A CA 1
ATOM 2962 C C . LEU A 1 392 ? 15.846 -7.192 -19.722 1.00 97.44 392 LEU A C 1
ATOM 2964 O O . LEU A 1 392 ? 16.741 -7.604 -18.983 1.00 97.44 392 LEU A O 1
ATOM 2968 N N . ARG A 1 393 ? 15.107 -8.002 -20.478 1.00 96.56 393 ARG A N 1
ATOM 2969 C CA . ARG A 1 393 ? 15.123 -9.467 -20.407 1.00 96.56 393 ARG A CA 1
ATOM 2970 C C . ARG A 1 393 ? 16.255 -10.087 -21.212 1.00 96.56 393 ARG A C 1
ATOM 2972 O O . ARG A 1 393 ? 16.925 -10.984 -20.709 1.00 96.56 393 ARG A 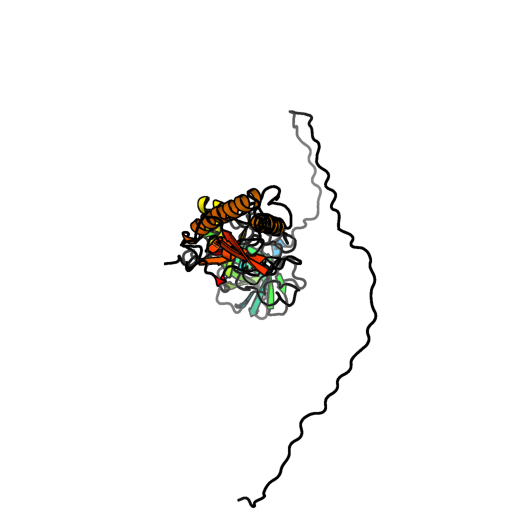O 1
ATOM 2979 N N . THR A 1 394 ? 16.466 -9.627 -22.439 1.00 97.31 394 THR A N 1
ATOM 2980 C CA . THR A 1 394 ? 17.389 -10.232 -23.413 1.00 97.31 394 THR A CA 1
ATOM 2981 C C . THR A 1 394 ? 18.605 -9.356 -23.703 1.00 97.31 394 THR A C 1
ATOM 2983 O O . THR A 1 394 ? 19.567 -9.847 -24.284 1.00 97.31 394 THR A O 1
ATOM 2986 N N . GLY A 1 395 ? 18.574 -8.081 -23.297 1.00 98.12 395 GLY A N 1
ATOM 2987 C CA . GLY A 1 395 ? 19.537 -7.068 -23.733 1.00 98.12 395 GLY A CA 1
ATOM 2988 C C . GLY A 1 395 ? 19.228 -6.526 -25.130 1.00 98.12 395 GLY A C 1
ATOM 2989 O O . GLY A 1 395 ? 20.007 -5.733 -25.639 1.00 98.12 395 GLY A O 1
ATOM 2990 N N . ARG A 1 396 ? 18.125 -6.956 -25.759 1.00 98.38 396 ARG A N 1
ATOM 2991 C CA . ARG A 1 396 ? 17.839 -6.726 -27.178 1.00 98.38 396 ARG A CA 1
ATOM 2992 C C . ARG A 1 396 ? 16.385 -6.367 -27.435 1.00 98.38 396 ARG A C 1
ATOM 2994 O O . ARG A 1 396 ? 15.489 -6.807 -26.714 1.00 98.38 396 ARG A O 1
ATOM 3001 N N . TYR A 1 397 ? 16.144 -5.616 -28.501 1.00 98.44 397 TYR A N 1
ATOM 3002 C CA . TYR A 1 397 ? 14.803 -5.379 -29.022 1.00 98.44 397 TYR A CA 1
ATOM 3003 C C . TYR A 1 397 ? 14.802 -5.304 -30.548 1.00 98.44 397 TYR A C 1
ATOM 3005 O O . TYR A 1 397 ? 15.372 -4.384 -31.135 1.00 98.44 397 TYR A O 1
ATOM 3013 N N . GLU A 1 398 ? 14.131 -6.271 -31.169 1.00 98.12 398 GLU A N 1
ATOM 3014 C CA . GLU A 1 398 ? 13.870 -6.310 -32.605 1.00 98.12 398 GLU A CA 1
ATOM 3015 C C . GLU A 1 398 ? 12.712 -5.368 -32.970 1.00 98.12 398 GLU A C 1
ATOM 3017 O O . GLU A 1 398 ? 11.678 -5.337 -32.298 1.00 98.12 398 GLU A O 1
ATOM 3022 N N . PHE A 1 399 ? 12.863 -4.614 -34.057 1.00 97.38 399 PHE A N 1
ATOM 3023 C CA . PHE A 1 399 ? 11.838 -3.717 -34.583 1.00 97.38 399 PHE A CA 1
ATOM 3024 C C . PHE A 1 399 ? 11.875 -3.651 -36.111 1.00 97.38 399 PHE A C 1
ATOM 3026 O O . PHE A 1 399 ? 12.913 -3.827 -36.743 1.00 97.38 399 PHE A O 1
ATOM 3033 N N . THR A 1 400 ? 10.731 -3.351 -36.722 1.00 96.50 400 THR A N 1
ATOM 3034 C CA . THR A 1 400 ? 10.635 -3.096 -38.164 1.00 96.50 400 THR A CA 1
ATOM 3035 C C . THR A 1 400 ? 10.735 -1.598 -38.427 1.00 96.50 400 THR A C 1
ATOM 3037 O O . THR A 1 400 ? 9.922 -0.833 -37.909 1.00 96.50 400 THR A O 1
ATOM 3040 N N . ASP A 1 401 ? 11.719 -1.164 -39.213 1.00 92.62 401 ASP A N 1
ATOM 3041 C CA . ASP A 1 401 ? 11.940 0.255 -39.506 1.00 92.62 401 ASP A CA 1
ATOM 3042 C C . ASP A 1 401 ? 10.982 0.824 -40.579 1.00 92.62 401 ASP A C 1
ATOM 3044 O O . ASP A 1 401 ? 10.108 0.141 -41.119 1.00 92.62 401 ASP A O 1
ATOM 3048 N N . ALA A 1 402 ? 11.148 2.109 -40.913 1.00 89.25 402 ALA A N 1
ATOM 3049 C CA . ALA A 1 402 ? 10.323 2.790 -41.915 1.00 89.25 402 ALA A CA 1
ATOM 3050 C C . ALA A 1 402 ? 10.468 2.224 -43.347 1.00 89.25 402 ALA A C 1
ATOM 3052 O O . ALA A 1 402 ? 9.589 2.451 -44.180 1.00 89.25 402 ALA A O 1
ATOM 3053 N N . LYS A 1 403 ? 11.543 1.479 -43.639 1.00 92.56 403 LYS A N 1
ATOM 3054 C CA . LYS A 1 403 ? 11.772 0.779 -44.915 1.00 92.56 403 LYS A CA 1
ATOM 3055 C C . LYS A 1 403 ? 11.198 -0.641 -44.919 1.00 92.56 403 LYS A C 1
ATOM 3057 O O . LYS A 1 403 ? 11.260 -1.310 -45.947 1.00 92.56 403 LYS A O 1
ATOM 3062 N N . LYS A 1 404 ? 10.590 -1.074 -43.807 1.00 93.06 404 LYS A N 1
ATOM 3063 C CA . LYS A 1 404 ? 10.146 -2.451 -43.536 1.00 93.06 404 LYS A CA 1
ATOM 3064 C C . LYS A 1 404 ? 11.301 -3.446 -43.375 1.00 93.06 404 LYS A C 1
ATOM 3066 O O . LYS A 1 404 ? 11.097 -4.648 -43.529 1.00 93.06 404 LYS A O 1
ATOM 3071 N N . GLU A 1 405 ? 12.497 -2.965 -43.046 1.00 95.44 405 GLU A N 1
ATOM 3072 C CA . GLU A 1 405 ? 13.637 -3.819 -42.717 1.00 95.44 405 GLU A CA 1
ATOM 3073 C C . GLU A 1 405 ? 13.575 -4.216 -41.235 1.00 95.44 405 GLU A C 1
ATOM 3075 O O . GLU A 1 405 ? 13.208 -3.404 -40.382 1.00 95.44 405 GLU A O 1
ATOM 3080 N N . SER A 1 406 ? 13.946 -5.460 -40.915 1.00 96.00 406 SER A N 1
ATOM 3081 C CA . SER A 1 406 ? 14.151 -5.863 -39.520 1.00 96.00 406 SER A CA 1
ATOM 3082 C C . SER A 1 406 ? 15.464 -5.270 -39.007 1.00 96.00 406 SER A C 1
ATOM 3084 O O . SER A 1 406 ? 16.504 -5.394 -39.661 1.00 96.00 406 SER A O 1
ATOM 3086 N N . LYS A 1 407 ? 15.405 -4.609 -37.854 1.00 97.38 407 LYS A N 1
ATOM 3087 C CA . LYS A 1 407 ? 16.523 -3.991 -37.135 1.00 97.38 407 LYS A CA 1
ATOM 3088 C C . LYS A 1 407 ? 16.489 -4.449 -35.678 1.00 97.38 407 LYS A C 1
ATOM 3090 O O . LYS A 1 407 ? 15.454 -4.888 -35.186 1.00 97.38 407 LYS A O 1
ATOM 3095 N N . GLU A 1 408 ? 17.605 -4.306 -34.978 1.00 97.44 408 GLU A N 1
ATOM 3096 C CA . GLU A 1 408 ? 17.722 -4.614 -33.552 1.00 97.44 408 GLU A CA 1
ATOM 3097 C C . GLU A 1 408 ? 18.399 -3.439 -32.834 1.00 97.44 408 GLU A C 1
ATOM 3099 O O . GLU A 1 408 ? 19.322 -2.829 -33.373 1.00 97.44 408 GLU A O 1
ATOM 3104 N N . VAL A 1 409 ? 17.941 -3.121 -31.622 1.00 98.25 409 VAL A N 1
ATOM 3105 C CA . VAL A 1 409 ? 18.759 -2.423 -30.619 1.00 98.25 409 VAL A CA 1
ATOM 3106 C C . VAL A 1 409 ? 19.393 -3.500 -29.744 1.00 98.25 409 VAL A C 1
ATOM 3108 O O . VAL A 1 409 ? 18.665 -4.149 -28.994 1.00 98.25 409 VAL A O 1
ATOM 3111 N N . ASP A 1 410 ? 20.711 -3.698 -29.835 1.00 98.31 410 ASP A N 1
ATOM 3112 C CA . ASP A 1 410 ? 21.477 -4.558 -28.920 1.00 98.31 410 ASP A CA 1
ATOM 3113 C C . ASP A 1 410 ? 22.234 -3.690 -27.912 1.00 98.31 410 ASP A C 1
ATOM 3115 O O . ASP A 1 410 ? 23.047 -2.846 -28.284 1.00 98.31 410 ASP A O 1
ATOM 3119 N N . LEU A 1 411 ? 21.958 -3.901 -26.628 1.00 98.50 411 LEU A N 1
ATOM 3120 C CA . LEU A 1 411 ? 22.603 -3.206 -25.517 1.00 98.50 411 LEU A CA 1
ATOM 3121 C C . LEU A 1 411 ? 23.975 -3.807 -25.160 1.00 98.50 411 LEU A C 1
ATOM 3123 O O . LEU A 1 411 ? 24.669 -3.263 -24.305 1.00 98.50 411 LEU A O 1
ATOM 3127 N N . GLY A 1 412 ? 24.350 -4.959 -25.730 1.00 98.00 412 GLY A N 1
ATOM 3128 C CA . GLY A 1 412 ? 25.623 -5.649 -25.464 1.00 98.00 412 GLY A CA 1
ATOM 3129 C C . GLY A 1 412 ? 25.704 -6.374 -24.110 1.00 98.00 412 GLY A C 1
ATOM 3130 O O . GLY A 1 412 ? 26.636 -7.137 -23.870 1.00 98.00 412 GLY A O 1
ATOM 3131 N N . ILE A 1 413 ? 24.705 -6.204 -23.238 1.00 97.25 413 ILE A N 1
ATOM 3132 C CA . ILE A 1 413 ? 24.651 -6.767 -21.871 1.00 97.25 413 ILE A CA 1
ATOM 3133 C C . ILE A 1 413 ? 24.024 -8.172 -21.784 1.00 97.25 413 ILE A C 1
ATOM 3135 O O . ILE A 1 413 ? 23.793 -8.684 -20.684 1.00 97.25 413 ILE A O 1
ATOM 3139 N N . GLY A 1 414 ? 23.684 -8.777 -22.926 1.00 96.56 414 GLY A N 1
ATOM 3140 C CA . GLY A 1 414 ? 23.113 -10.124 -23.033 1.00 96.56 414 GLY A CA 1
ATOM 3141 C C . GLY A 1 414 ? 21.813 -10.354 -22.246 1.00 96.56 414 GLY A C 1
ATOM 3142 O O . GLY A 1 414 ? 21.191 -9.432 -21.707 1.00 96.56 414 GLY A O 1
ATOM 3143 N N . ALA A 1 415 ? 21.390 -11.618 -22.164 1.00 95.94 415 ALA A N 1
ATOM 3144 C CA . ALA A 1 415 ? 20.171 -12.009 -21.462 1.00 95.94 415 ALA A CA 1
ATOM 3145 C C . ALA A 1 415 ? 20.329 -11.979 -19.933 1.00 95.94 415 ALA A C 1
ATOM 3147 O O . ALA A 1 415 ? 21.345 -12.395 -19.375 1.00 95.94 415 ALA A O 1
ATOM 3148 N N . TRP A 1 416 ? 19.291 -11.524 -19.231 1.00 95.69 416 TRP A N 1
ATOM 3149 C CA . TRP A 1 416 ? 19.290 -11.459 -17.775 1.00 95.69 416 TRP A CA 1
ATOM 3150 C C . TRP A 1 416 ? 18.959 -12.822 -17.165 1.00 95.69 416 TRP A C 1
ATOM 3152 O O . TRP A 1 416 ? 17.815 -13.273 -17.192 1.00 95.69 416 TRP A O 1
ATOM 3162 N N . SER A 1 417 ? 19.948 -13.453 -16.533 1.00 92.00 417 SER A N 1
ATOM 3163 C CA . SER A 1 417 ? 19.862 -14.805 -15.952 1.00 92.00 417 SER A CA 1
ATOM 3164 C C . SER A 1 417 ? 18.792 -15.011 -14.867 1.00 92.00 417 SER A C 1
ATOM 3166 O O . SER A 1 417 ? 18.563 -16.139 -14.437 1.00 92.00 417 SER A O 1
ATOM 3168 N N . ARG A 1 418 ? 18.127 -13.946 -14.402 1.00 90.00 418 ARG A N 1
ATOM 3169 C CA . ARG A 1 418 ? 17.131 -13.980 -13.315 1.00 90.00 418 ARG A CA 1
ATOM 3170 C C . ARG A 1 418 ? 15.680 -13.843 -13.772 1.00 90.00 418 ARG A C 1
ATOM 3172 O O . ARG A 1 418 ? 14.787 -13.781 -12.931 1.00 90.00 418 ARG A O 1
ATOM 3179 N N . ILE A 1 419 ? 15.440 -13.794 -15.079 1.00 78.38 419 ILE A N 1
ATOM 3180 C CA . ILE A 1 419 ? 14.154 -13.374 -15.639 1.00 78.38 419 ILE A CA 1
ATOM 3181 C C . ILE A 1 419 ? 12.973 -14.342 -15.451 1.00 78.38 419 ILE A C 1
ATOM 3183 O O . ILE A 1 419 ? 11.822 -13.927 -15.535 1.00 78.38 419 ILE A O 1
ATOM 3187 N N . ASP A 1 420 ? 13.232 -15.614 -15.168 1.00 78.75 420 ASP A N 1
ATOM 3188 C CA . ASP A 1 420 ? 12.179 -16.588 -14.853 1.00 78.75 420 ASP A CA 1
ATOM 3189 C C . ASP A 1 420 ? 12.234 -17.024 -13.381 1.00 78.75 420 ASP A C 1
ATOM 3191 O O . ASP A 1 420 ? 11.795 -18.111 -12.996 1.00 78.75 420 ASP A O 1
ATOM 3195 N N . ASN A 1 421 ? 12.746 -16.140 -12.516 1.00 88.44 421 ASN A N 1
ATOM 3196 C CA . ASN A 1 421 ? 12.644 -16.311 -11.076 1.00 88.44 421 ASN A CA 1
ATOM 3197 C C . ASN A 1 421 ? 11.172 -16.265 -10.630 1.00 88.44 421 ASN A C 1
ATOM 3199 O O . ASN A 1 421 ? 10.353 -15.506 -11.137 1.00 88.44 421 ASN A O 1
ATOM 3203 N N . GLN A 1 422 ? 10.818 -17.036 -9.603 1.00 89.88 422 GLN A N 1
ATOM 3204 C CA . GLN A 1 422 ? 9.440 -17.088 -9.110 1.00 89.88 422 GLN A CA 1
ATOM 3205 C C . GLN A 1 422 ? 8.849 -15.726 -8.669 1.00 89.88 422 GLN A C 1
ATOM 3207 O O . GLN A 1 422 ? 7.626 -15.590 -8.732 1.00 89.88 422 GLN A O 1
ATOM 3212 N N . VAL A 1 423 ? 9.682 -14.736 -8.299 1.00 94.62 423 VAL A N 1
ATOM 3213 C CA . VAL A 1 423 ? 9.272 -13.353 -7.950 1.00 94.62 423 VAL A CA 1
ATOM 3214 C C . VAL A 1 423 ? 8.882 -12.496 -9.160 1.00 94.62 423 VAL A C 1
ATOM 3216 O O . VAL A 1 423 ? 7.917 -11.738 -9.065 1.00 94.62 423 VAL A O 1
ATOM 3219 N N . ILE A 1 424 ? 9.590 -12.612 -10.286 1.00 94.75 424 ILE A N 1
ATOM 3220 C CA . ILE A 1 424 ? 9.330 -11.833 -11.503 1.00 94.75 424 ILE A CA 1
ATOM 3221 C C . ILE A 1 424 ? 9.573 -12.714 -12.726 1.00 94.75 424 ILE A C 1
ATOM 3223 O O . ILE A 1 424 ? 10.652 -13.273 -12.893 1.00 94.75 424 ILE A O 1
ATOM 3227 N N . ARG A 1 425 ? 8.540 -12.853 -13.554 1.00 92.31 425 ARG A N 1
ATOM 3228 C CA . ARG A 1 425 ? 8.514 -13.676 -14.768 1.00 92.31 425 ARG A CA 1
ATOM 3229 C C . ARG A 1 425 ? 8.156 -12.804 -15.964 1.00 92.31 425 ARG A C 1
ATOM 3231 O O . ARG A 1 425 ? 7.660 -11.692 -15.800 1.00 92.31 425 ARG A O 1
ATOM 3238 N N . ALA A 1 426 ? 8.282 -13.342 -17.175 1.00 90.19 426 ALA A N 1
ATOM 3239 C CA . ALA A 1 426 ? 7.900 -12.655 -18.417 1.00 90.19 426 ALA A CA 1
ATOM 3240 C C . ALA A 1 426 ? 6.532 -11.929 -18.367 1.00 90.19 426 ALA A C 1
ATOM 3242 O O . ALA A 1 426 ? 6.420 -10.798 -18.825 1.00 90.19 426 ALA A O 1
ATOM 3243 N N . LYS A 1 427 ? 5.507 -12.558 -17.770 1.00 91.94 427 LYS A N 1
ATOM 3244 C CA . LYS A 1 427 ? 4.134 -12.018 -17.657 1.00 91.94 427 LYS A CA 1
ATOM 3245 C C . LYS A 1 427 ? 3.951 -10.887 -16.631 1.00 91.94 427 LYS A C 1
ATOM 3247 O O . LYS A 1 427 ? 2.849 -10.362 -16.500 1.00 91.94 427 LYS A O 1
ATOM 3252 N N . ASP A 1 428 ? 4.990 -10.578 -15.862 1.00 95.25 428 ASP A N 1
ATOM 3253 C CA . ASP A 1 428 ? 4.948 -9.600 -14.770 1.00 95.25 428 ASP A CA 1
ATOM 3254 C C . ASP A 1 428 ? 5.475 -8.225 -15.200 1.00 95.25 428 ASP A C 1
ATOM 3256 O O . ASP A 1 428 ? 5.337 -7.238 -14.478 1.00 95.25 428 ASP A O 1
ATOM 3260 N N . PHE A 1 429 ? 5.999 -8.148 -16.421 1.00 96.38 429 PHE A N 1
ATOM 3261 C CA . PHE A 1 429 ? 6.222 -6.900 -17.127 1.00 96.38 429 PHE A CA 1
ATOM 3262 C C . PHE A 1 429 ? 4.888 -6.466 -17.735 1.00 96.38 429 PHE A C 1
ATOM 3264 O O . PHE A 1 429 ? 4.318 -7.179 -18.564 1.00 96.38 429 PHE A O 1
ATOM 3271 N N . ARG A 1 430 ? 4.352 -5.326 -17.294 1.00 95.50 430 ARG A N 1
ATOM 3272 C CA . ARG A 1 430 ? 2.999 -4.862 -17.627 1.00 95.50 430 ARG A CA 1
ATOM 3273 C C . ARG A 1 430 ? 2.995 -3.389 -18.024 1.00 95.50 430 ARG A C 1
ATOM 3275 O O . ARG A 1 430 ? 3.809 -2.598 -17.558 1.00 95.50 430 ARG A O 1
ATOM 3282 N N . THR A 1 431 ? 2.057 -3.006 -18.886 1.00 96.31 431 THR A N 1
ATOM 3283 C CA . THR A 1 431 ? 1.936 -1.627 -19.390 1.00 96.31 431 THR A CA 1
ATOM 3284 C C . THR A 1 431 ? 1.347 -0.653 -18.374 1.00 96.31 431 THR A C 1
ATOM 3286 O O . THR A 1 431 ? 1.589 0.544 -18.475 1.00 96.31 431 THR A O 1
ATOM 3289 N N . ASP A 1 432 ? 0.585 -1.154 -17.400 1.00 92.56 432 ASP A N 1
ATOM 3290 C CA . ASP A 1 432 ? 0.051 -0.384 -16.270 1.00 92.56 432 ASP A CA 1
ATOM 3291 C C . ASP A 1 432 ? 1.074 -0.178 -15.138 1.00 92.56 432 ASP A C 1
ATOM 3293 O O . ASP A 1 432 ? 0.741 0.437 -14.138 1.00 92.56 432 ASP A O 1
ATOM 3297 N N . HIS A 1 433 ? 2.307 -0.665 -15.322 1.00 95.00 433 HIS A N 1
ATOM 3298 C CA . HIS A 1 433 ? 3.461 -0.469 -14.436 1.00 95.00 433 HIS A CA 1
ATOM 3299 C C . HIS A 1 433 ? 4.632 0.175 -15.202 1.00 95.00 433 HIS A C 1
ATOM 3301 O O . HIS A 1 433 ? 5.802 -0.064 -14.911 1.00 95.00 433 HIS A O 1
ATOM 3307 N N . ASN A 1 434 ? 4.335 0.936 -16.261 1.00 97.12 434 ASN A N 1
ATOM 3308 C CA . ASN A 1 434 ? 5.364 1.572 -17.085 1.00 97.12 434 ASN A CA 1
ATOM 3309 C C . ASN A 1 434 ? 6.043 2.760 -16.393 1.00 97.12 434 ASN A C 1
ATOM 3311 O O . ASN A 1 434 ? 7.154 3.095 -16.781 1.00 97.12 434 ASN A O 1
ATOM 3315 N N . ASP A 1 435 ? 5.392 3.378 -15.410 1.00 94.56 435 ASP A N 1
ATOM 3316 C CA . ASP A 1 435 ? 5.798 4.600 -14.705 1.00 94.56 435 ASP A CA 1
ATOM 3317 C C . ASP A 1 435 ? 6.287 4.363 -13.260 1.00 94.56 435 ASP A C 1
ATOM 3319 O O . ASP A 1 435 ? 6.642 5.316 -12.564 1.00 94.56 435 ASP A O 1
ATOM 3323 N N . HIS A 1 436 ? 6.327 3.108 -12.803 1.00 94.81 436 HIS A N 1
ATOM 3324 C CA . HIS A 1 436 ? 6.741 2.737 -11.449 1.00 94.81 436 HIS A CA 1
ATOM 3325 C C . HIS A 1 436 ? 7.290 1.298 -11.377 1.00 94.81 436 HIS A C 1
ATOM 3327 O O . HIS A 1 436 ? 7.288 0.550 -12.354 1.00 94.81 436 HIS A O 1
ATOM 3333 N N . ILE A 1 437 ? 7.783 0.897 -10.203 1.00 96.06 437 ILE A N 1
ATOM 3334 C CA . ILE A 1 437 ? 7.972 -0.510 -9.824 1.00 96.06 437 ILE A CA 1
ATOM 3335 C C . ILE A 1 437 ? 6.975 -0.865 -8.730 1.00 96.06 437 ILE A C 1
ATOM 3337 O O . ILE A 1 437 ? 6.857 -0.125 -7.763 1.00 96.06 437 ILE A O 1
ATOM 3341 N N . HIS A 1 438 ? 6.317 -2.013 -8.852 1.00 96.25 438 HIS A N 1
ATOM 3342 C CA . HIS A 1 438 ? 5.482 -2.572 -7.794 1.00 96.25 438 HIS A CA 1
ATOM 3343 C C . HIS A 1 438 ? 6.196 -3.742 -7.121 1.00 96.25 438 HIS A C 1
ATOM 3345 O O . HIS A 1 438 ? 6.721 -4.623 -7.806 1.00 96.25 438 HIS A O 1
ATOM 3351 N N . VAL A 1 439 ? 6.179 -3.792 -5.792 1.00 96.88 439 VAL A N 1
ATOM 3352 C CA . VAL A 1 439 ? 6.799 -4.840 -4.973 1.00 96.88 439 VAL A CA 1
ATOM 3353 C C . VAL A 1 439 ? 5.780 -5.359 -3.964 1.00 96.88 439 VAL A C 1
ATOM 3355 O O . VAL A 1 439 ? 5.357 -4.618 -3.083 1.00 96.88 439 VAL A O 1
ATOM 3358 N N . ALA A 1 440 ? 5.426 -6.644 -4.049 1.00 95.88 440 ALA A N 1
ATOM 3359 C CA . ALA A 1 440 ? 4.573 -7.291 -3.054 1.00 95.88 440 ALA A CA 1
ATOM 3360 C C . ALA A 1 440 ? 5.418 -8.092 -2.057 1.00 95.88 440 ALA A C 1
ATOM 3362 O O . ALA A 1 440 ? 6.243 -8.937 -2.440 1.00 95.88 440 ALA A O 1
ATOM 3363 N N . LEU A 1 441 ? 5.189 -7.833 -0.773 1.00 95.94 441 LEU A N 1
ATOM 3364 C CA . LEU A 1 441 ? 5.885 -8.446 0.351 1.00 95.94 441 LEU A CA 1
ATOM 3365 C C . LEU A 1 441 ? 5.066 -9.580 0.991 1.00 95.94 441 LEU A C 1
ATOM 3367 O O . LEU A 1 441 ? 3.837 -9.597 0.940 1.00 95.94 441 LEU A O 1
ATOM 3371 N N . SER A 1 442 ? 5.743 -10.527 1.644 1.00 91.62 442 SER A N 1
ATOM 3372 C CA . SER A 1 442 ? 5.102 -11.521 2.509 1.00 91.62 442 SER A CA 1
ATOM 3373 C C . SER A 1 442 ? 5.935 -11.850 3.743 1.00 91.62 442 SER A C 1
ATOM 3375 O O . SER A 1 442 ? 7.153 -12.051 3.677 1.00 91.62 442 SER A O 1
ATOM 3377 N N . GLU A 1 443 ? 5.235 -11.966 4.871 1.00 81.12 443 GLU A N 1
ATOM 3378 C CA . GLU A 1 443 ? 5.766 -12.465 6.139 1.00 81.12 443 GLU A CA 1
ATOM 3379 C C . GLU A 1 443 ? 6.198 -13.933 6.034 1.00 81.12 443 GLU A C 1
ATOM 3381 O O . GLU A 1 443 ? 7.231 -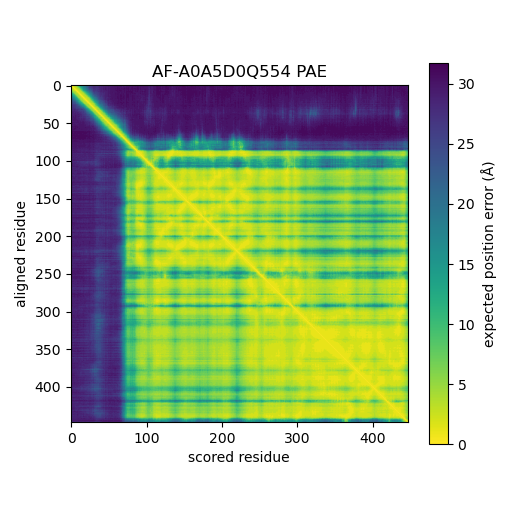14.329 6.585 1.00 81.12 443 GLU A O 1
ATOM 3386 N N . THR A 1 444 ? 5.466 -14.729 5.243 1.00 79.38 444 THR A N 1
ATOM 3387 C CA . THR A 1 444 ? 5.882 -16.091 4.903 1.00 79.38 444 THR A CA 1
ATOM 3388 C C . THR A 1 444 ? 7.093 -16.010 3.986 1.00 79.38 444 THR A C 1
ATOM 3390 O O . THR A 1 444 ? 6.972 -15.799 2.779 1.00 79.38 444 THR A O 1
ATOM 3393 N N . ARG A 1 445 ? 8.279 -16.173 4.58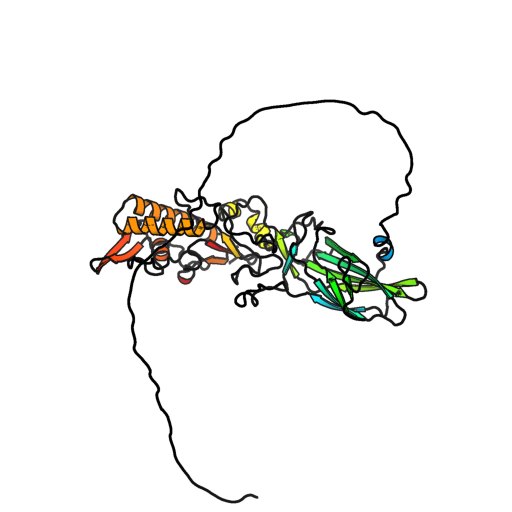1 1.00 68.88 445 ARG A N 1
ATOM 3394 C CA . ARG A 1 445 ? 9.554 -16.229 3.861 1.00 68.88 445 ARG A CA 1
ATOM 3395 C C . ARG A 1 445 ? 9.447 -17.244 2.730 1.00 68.88 445 ARG A C 1
ATOM 3397 O O . ARG A 1 445 ? 9.108 -18.407 2.959 1.00 68.88 445 ARG A O 1
ATOM 3404 N N . ARG A 1 446 ? 9.780 -16.801 1.523 1.00 72.75 446 ARG A N 1
ATOM 3405 C CA . ARG A 1 446 ? 9.924 -17.670 0.361 1.00 72.75 446 ARG A CA 1
ATOM 3406 C C . ARG A 1 446 ? 10.986 -18.732 0.684 1.00 72.75 446 ARG A C 1
ATOM 3408 O O . ARG A 1 446 ? 12.060 -18.372 1.170 1.00 72.75 446 ARG A O 1
ATOM 3415 N N . LYS A 1 447 ? 10.639 -20.007 0.479 1.00 52.34 447 LYS A N 1
ATOM 3416 C CA . LYS A 1 447 ? 11.560 -21.143 0.643 1.00 52.34 447 LYS A CA 1
ATOM 3417 C C . LYS A 1 447 ? 12.678 -21.092 -0.398 1.00 52.34 447 LYS A C 1
ATOM 3419 O O . LYS A 1 447 ? 12.398 -20.597 -1.518 1.00 52.34 447 LYS A O 1
#

Solvent-accessible surface area (backbone atoms only — not comparable to full-atom values): 25813 Å² total; per-residue (Å²): 135,91,82,85,87,85,89,90,80,90,82,92,88,83,88,86,88,88,86,90,88,87,84,92,89,80,89,82,90,82,84,90,81,80,88,80,81,81,85,80,84,90,82,85,82,89,82,90,90,84,84,87,88,84,82,87,84,85,90,88,90,82,90,77,92,70,84,84,92,75,69,72,69,70,67,48,77,68,76,94,68,77,67,63,102,58,74,44,40,56,76,46,67,47,74,49,72,54,76,62,40,89,50,80,93,40,52,77,49,63,35,63,58,34,42,56,49,48,52,73,73,30,43,45,74,66,83,46,36,30,40,36,32,37,45,69,44,92,68,47,45,75,43,27,37,35,32,32,36,24,31,52,24,99,83,58,84,53,47,76,56,44,74,45,31,76,35,47,65,29,79,89,16,81,92,38,24,18,43,78,57,93,41,34,33,40,32,41,69,41,30,34,90,91,46,38,26,73,55,81,74,53,51,76,75,40,63,21,28,28,43,32,45,36,43,35,25,31,37,86,87,64,52,79,44,42,20,67,42,69,48,70,77,28,39,45,24,31,60,53,62,84,92,67,48,60,28,56,89,75,54,54,98,68,38,24,34,55,22,17,17,22,62,39,35,52,50,54,63,36,68,77,52,34,70,71,50,73,25,35,52,48,22,7,16,44,29,15,19,40,82,81,56,83,69,28,43,65,16,36,31,36,33,18,49,53,73,49,79,53,88,95,56,58,68,61,42,77,56,25,36,52,53,39,36,52,46,52,52,51,25,47,56,32,26,71,68,72,34,66,66,19,38,49,55,45,36,52,41,37,51,43,30,53,52,49,54,46,61,46,66,71,34,44,40,45,56,35,42,38,28,37,7,30,60,60,45,92,95,39,86,55,38,48,72,37,45,49,33,33,34,54,42,45,18,31,37,79,31,51,49,98,86,69,44,84,46,69,42,73,55,82,70,46,60,43,94,61,48,78,38,91,37,36,38,79,87,32,38,31,63,93,26,41,38,32,32,36,40,32,51,39,85,73,60,59,130

Mean predicted aligned error: 12.35 Å

pLDDT: mean 81.11, std 23.5, range [25.81, 98.75]

Radius of gyration: 31.82 Å; Cα contacts (8 Å, |Δi|>4): 873; chains: 1; bounding box: 82×84×88 Å

Secondary structure (DSSP, 8-state):
-----------------------------------------------------------------------SGGGG----PPP-S-S-EEEEEEEPPPPPPSSTTTTT---TTEEEEPPTTPPPSS--EEEEEEEPPTT-EEEEEEEEEEE--TTS---EEEEEEEE--BSS-TTTEEE-SSSEEEEE-S--SSS-----S-GGG-S-EEEEEEEEEE-TT--EEEEEEE---BEEEEEPPS---B-S---GGGT-SBEEEHHHHHHHHSHHHHTTSSSB--SB-GGG---SSSSTTSS-EEEE--SS--TT--SSSTTHHHHHHHHHHHHHHHHTTT-HHHHHHHHHHHHHHHHHHHHHHH-TTEEEEEEE----BTTBTT--TTHHHHHHHHSEEEEE-TTS-EEEEE-SS---TTTTBTTB-GGGEEGGGSSSEEEEE-SS---

Nearest PDB structures (foldseek):
  4wht-assembly11_V  TM=3.808E-01  e=7.239E-03  Rattus norvegicus
  5ykf-assembly1_A  TM=3.677E-01  e=3.602E-03  Mus musculus
  6j15-assembly2_L  TM=3.359E-01  e=8.619E-03  Mus musculus
  1p7h-assembly1_L  TM=3.365E-01  e=5.106E-03  Homo sapiens
  1rmf-assembly1_L  TM=3.398E-01  e=4.393E-02  Mus musculus

Foldseek 3Di:
DDDDDDDDDDDDDDDDDDDDDDDDDDDDDDDDDDPDDDDDDDDDDDDDDDDDDDDDDDDDDDDDDDDDPDPFVVLLPDDPDDADPDQKEFPDKAKDADPADPPPVGRPFADSLEAEAEPALAFFLDWIKIKIFIDDDPQKDFRKKWKFKWQVPPPRPTDTQDTQDIGGEDCVQPRAWHDPDPGIIIGIDTGDNVRHHNRPDQLLSRQKIKMKMKIWIAGPVRDIHIYIDIHDIGGYWYFADPDAAEAADFPVSQQTFRTAGSVQNVQCPDPLSVVLARHWYGAAGGRRYGPPDNPNRHRQKTWGFQLDADPPQDRRYHLSLVVRLVVLVVLVVCLVVVNPSSLVVLLVSLVSRLVSVVSLLPQQFWQAKAAAQWPDDPPAQQGHGRQSVCCNAAQKGWGQDPVRDIDMRHSVPGGRPCAPRSHHHSVRNDNVRSRTMMTGGDPPGHD

Sequence (447 aa):
MTLRRLGPRRLLAVAVTAVAVISAGTLQLGGATAWAATAASPESPDELLDPEEGLDPDEGSDPGEGLDPDTTEKDCDVSDAEPGESALEVTAITPDRVPRSTSPKYAKAARDDRVSIPRLNEANVQQRYLTVEYLLPTGVELTCVRVDLLNTSPQAGRPVLQTVTRAAPTADGGEGVKSIGRDELKVRATFDEQHPSKVKGKPSEVTRVGYRVSLFGKDRDGTVITARKDSADFFPLWRMPAGFDRYGQRDDKRGGDDWCSSFAHGWLSVAANKALLPRINDISGEHARNLGHGTHLTGNDIDAFHPYRFSGVDAGALGSGGLNYNRLVAATKAAMNADEDGLRQVTEWAEATRTRLGKLIDNKNVVRIYYAAGSQVKGDARFVTGWASALLRTGRYEFTDAKKESKEVDLGIGAWSRIDNQVIRAKDFRTDHNDHIHVALSETRRK